Protein AF-A0A3R7ALR5-F1 (afdb_monomer)

Nearest PDB structures (foldseek):
  5di3-assembly1_A  TM=7.122E-01  e=2.035E-11  Chlamydomonas reinhardtii
  3dof-assembly1_A  TM=7.090E-01  e=1.503E-11  Homo sapiens
  1upt-assembly1_A  TM=6.917E-01  e=2.162E-11  Homo sapiens
  1moz-assembly2_B  TM=6.889E-01  e=4.470E-11  Saccharomyces cerevisiae
  3bh7-assembly1_A  TM=6.852E-01  e=2.031E-10  Mus musculus

Organism: Aphanomyces astaci (NCBI:txid112090)

InterPro domains:
  IPR006689 Small GTPase superfamily, ARF/SAR type [PF00025] (320-424)
  IPR017946 PLC-like phosphodiesterase, TIM beta/alpha-barrel domain superfamily [SSF51695] (30-234)
  IPR024156 Small GTPase superfamily, ARF type [PTHR11711] (320-422)
  IPR027417 P-loop containing nucleoside triphosphate hydrolase [G3DSA:3.40.50.300] (308-426)
  IPR027417 P-loop containing nucleoside triphosphate hydrolase [SSF52540] (321-425)

Sequence (426 aa):
MDPDLLPDRSAPAAMLFLDTTVAPEEGGCNGYVRYCNKRIGQVLWMGAHNALSDVGFALQRNQFVSGPQLLDAGIRYFDVDSCAYDKHGERISPVVCHGYSWWRTQMYQPTEAGLVPIKHWLDIHPREVIFLNFGDLSDFTAPDDNGDATPTPRLQHEVVAVVRQVFGDMVILRHDPMDLEVRAGTARLEDLIIANRRVIVSVDKVESQDLLFWGQDDRVCNDEWYEDSLHVDVFHADYAWKPVWEHIETTMRQPCAHSLLPLRKLEFAFFTALGGTIDSSHVGDALATYLDGLHNATTAYSGPFEPFNLILTDHSDKWKKLRGLWHHYYKNTDAVIFVVDSNDTLRLQQASDELHHMFQEIELQNAKLLVYANKQDLPGAMTTSDIADKMQVESVTSHGYYIQPCIALTGKGLYEGLEWLSKELV

Mean predicted aligned error: 17.49 Å

Foldseek 3Di:
DPPPPPDPPPPDPVCVPPPDPVQQDVVPQLSHVVQQQDAPVRDDAAEDALDPQCQFPPDDDSNVAALLRCSVVSHFEYAFEWEAAALVLHGHQIFGWDFFASVPIGTRGHPLVRCQVVLVSCVVVLSAAHEYEHAHYFYQVDADPVSGGDDDPVSQVRSVVSVCVRNPLLEDWQPDPSCVVQVRRPHGSNSSSVSSVRYYYAHHCDQDPDNGHGHPNNQKVDDDDPPDDFDDDPVVRGTPCVVVVVCCVPPIHVVPCVDPPQLAAEEEEEADEPPDDPPVVLLVVLVVVLVVVVVVVPPPDDDDDDDHHYDYHYNYPVCVVCPVVCLVVLASHQAYEYEDAQQCPPCLLVSLVVLQVVLVRPSCQQHEYEYEQEPPVDPRGHDQVRSCVSSVVVVSYPNYYDYWYYYSVVSRRSNVSVVVVSVSSD

Solvent-accessible surface area (backbone atoms only — not comparable to full-atom values): 23825 Å² total; per-residue (Å²): 133,69,89,83,61,74,70,88,67,73,70,61,82,80,57,79,74,65,88,61,79,79,69,61,40,87,89,17,33,70,40,31,54,81,42,28,78,29,31,64,89,74,54,88,74,49,65,38,72,52,37,54,38,50,75,60,77,96,71,59,83,69,13,69,40,48,52,51,58,38,45,76,72,64,39,35,29,34,32,33,28,33,29,39,56,50,95,83,71,47,79,46,78,44,23,23,36,51,66,48,39,74,94,71,36,45,73,42,42,48,41,56,70,50,46,47,56,38,44,55,48,45,70,77,38,65,48,47,61,37,37,41,31,32,36,54,37,29,31,75,90,46,49,49,99,87,59,38,27,30,70,42,75,68,55,56,54,47,48,50,49,44,50,40,71,66,49,45,72,22,41,29,36,34,85,31,76,57,18,64,73,60,40,56,90,74,24,30,47,43,56,27,36,75,69,44,45,30,35,41,43,31,39,34,48,50,66,44,89,49,79,55,40,32,12,56,37,66,77,36,61,40,90,81,80,80,87,71,81,84,47,77,27,80,91,78,76,45,61,55,54,64,65,58,52,51,47,46,44,64,61,21,45,52,77,53,60,84,73,61,70,76,70,52,19,40,37,35,44,31,56,41,59,94,89,55,85,74,53,60,64,42,46,48,51,42,48,50,50,48,56,54,46,55,66,71,59,55,88,80,59,96,73,90,81,75,88,58,54,77,48,83,45,75,62,19,73,90,42,58,88,50,54,86,56,49,68,76,69,34,65,71,31,50,25,38,39,37,44,41,61,27,60,42,76,82,52,43,53,59,43,28,54,50,52,46,57,53,40,66,38,79,51,36,58,73,17,28,37,39,34,35,36,23,44,63,82,46,92,78,33,54,51,63,65,58,46,39,66,67,39,44,49,80,79,50,41,92,62,44,74,48,70,27,63,18,27,49,92,76,39,47,42,52,62,62,42,50,52,51,52,55,64,74,71,102

Structure (mmCIF, N/CA/C/O backbone):
data_AF-A0A3R7ALR5-F1
#
_entry.id   AF-A0A3R7ALR5-F1
#
loop_
_atom_site.group_PDB
_atom_site.id
_atom_site.type_symbol
_atom_site.label_atom_id
_atom_site.label_alt_id
_atom_site.label_comp_id
_atom_site.label_asym_id
_atom_site.label_entity_id
_atom_site.label_seq_id
_atom_site.pdbx_PDB_ins_code
_atom_site.Cartn_x
_atom_site.Cartn_y
_atom_site.Cartn_z
_atom_site.occupancy
_atom_site.B_iso_or_equiv
_atom_site.auth_seq_id
_atom_site.auth_comp_id
_atom_site.auth_asym_id
_atom_site.auth_atom_id
_atom_site.pdbx_PDB_model_num
ATOM 1 N N . MET A 1 1 ? 37.869 -0.250 -2.423 1.00 29.55 1 MET A N 1
ATOM 2 C CA . MET A 1 1 ? 36.970 -0.861 -1.430 1.00 29.55 1 MET A CA 1
ATOM 3 C C . MET A 1 1 ? 36.312 0.295 -0.730 1.00 29.55 1 MET A C 1
ATOM 5 O O . MET A 1 1 ? 37.024 1.105 -0.150 1.00 29.55 1 MET A O 1
ATOM 9 N N . ASP A 1 2 ? 35.017 0.438 -0.953 1.00 26.58 2 ASP A N 1
ATOM 10 C CA . ASP A 1 2 ? 34.192 1.457 -0.322 1.00 26.58 2 ASP A CA 1
ATOM 11 C C . ASP A 1 2 ? 34.165 1.201 1.202 1.00 26.58 2 ASP A C 1
ATOM 13 O O . ASP A 1 2 ? 33.910 0.058 1.599 1.00 26.58 2 ASP A O 1
ATOM 17 N N . PRO A 1 3 ? 34.528 2.179 2.051 1.00 27.42 3 PRO A N 1
ATOM 18 C CA . PRO A 1 3 ? 34.540 2.022 3.505 1.00 27.42 3 PRO A CA 1
ATOM 19 C C . PRO A 1 3 ? 33.151 1.779 4.124 1.00 27.42 3 PRO A C 1
ATOM 21 O O . PRO A 1 3 ? 33.108 1.319 5.265 1.00 27.42 3 PRO A O 1
ATOM 24 N N . ASP A 1 4 ? 32.057 1.986 3.377 1.00 33.56 4 ASP A N 1
ATOM 25 C CA . ASP A 1 4 ? 30.676 1.736 3.828 1.00 33.56 4 ASP A CA 1
ATOM 26 C C . ASP A 1 4 ? 30.140 0.342 3.442 1.00 33.56 4 ASP A C 1
ATOM 28 O O . ASP A 1 4 ? 28.989 -0.021 3.713 1.00 33.56 4 ASP A O 1
ATOM 32 N N . LEU A 1 5 ? 30.999 -0.514 2.874 1.00 34.69 5 LEU A N 1
ATOM 33 C CA . LEU A 1 5 ? 30.744 -1.949 2.798 1.00 34.69 5 LEU A CA 1
ATOM 34 C C . LEU A 1 5 ? 30.782 -2.532 4.216 1.00 34.69 5 LEU A C 1
ATOM 36 O O . LEU A 1 5 ? 31.827 -2.983 4.690 1.00 34.69 5 LEU A O 1
ATOM 40 N N . LEU A 1 6 ? 29.625 -2.556 4.891 1.00 33.19 6 LEU A N 1
ATOM 41 C CA . LEU A 1 6 ? 29.406 -3.474 6.007 1.00 33.19 6 LEU A CA 1
ATOM 42 C C . LEU A 1 6 ? 29.892 -4.855 5.538 1.00 33.19 6 LEU A C 1
ATOM 44 O O . LEU A 1 6 ? 29.385 -5.344 4.526 1.00 33.19 6 LEU A O 1
ATOM 48 N N . PRO A 1 7 ? 30.895 -5.463 6.199 1.00 31.38 7 PRO A N 1
ATOM 49 C CA . PRO A 1 7 ? 31.342 -6.789 5.815 1.00 31.38 7 PRO A CA 1
ATOM 50 C C . PRO A 1 7 ? 30.135 -7.719 5.878 1.00 31.38 7 PRO A C 1
ATOM 52 O O . PRO A 1 7 ? 29.323 -7.569 6.798 1.00 31.38 7 PRO A O 1
ATOM 55 N N . ASP A 1 8 ? 30.041 -8.669 4.943 1.00 41.41 8 ASP A N 1
ATOM 56 C CA . ASP A 1 8 ? 29.175 -9.839 5.076 1.00 41.41 8 ASP A CA 1
ATOM 57 C C . ASP A 1 8 ? 29.534 -10.502 6.407 1.00 41.41 8 ASP A C 1
ATOM 59 O O . ASP A 1 8 ? 30.455 -11.317 6.517 1.00 41.41 8 ASP A O 1
ATOM 63 N N . ARG A 1 9 ? 28.874 -10.065 7.481 1.00 38.06 9 ARG A N 1
ATOM 64 C CA . ARG A 1 9 ? 29.004 -10.695 8.775 1.00 38.06 9 ARG A CA 1
ATOM 65 C C . ARG A 1 9 ? 28.355 -12.040 8.559 1.00 38.06 9 ARG A C 1
ATOM 67 O O . ARG A 1 9 ? 27.138 -12.122 8.420 1.00 38.06 9 ARG A O 1
ATOM 74 N N . SER A 1 10 ? 29.185 -13.082 8.533 1.00 41.34 10 SER A N 1
ATOM 75 C CA . SER A 1 10 ? 28.740 -14.444 8.792 1.00 41.34 10 SER A CA 1
ATOM 76 C C . SER A 1 10 ? 27.748 -14.339 9.941 1.00 41.34 10 SER A C 1
ATOM 78 O O . SER A 1 10 ? 28.122 -13.780 10.984 1.00 41.34 10 SER A O 1
ATOM 80 N N . ALA A 1 11 ? 26.499 -14.747 9.703 1.00 40.31 11 ALA A N 1
ATOM 81 C CA . ALA A 1 11 ? 25.418 -14.623 10.669 1.00 40.31 11 ALA A CA 1
ATOM 82 C C . ALA A 1 11 ? 25.950 -14.941 12.078 1.00 40.31 11 ALA A C 1
ATOM 84 O O . ALA A 1 11 ? 26.737 -15.890 12.211 1.00 40.31 11 ALA A O 1
ATOM 85 N N . PRO A 1 12 ? 25.613 -14.150 13.118 1.00 39.44 12 PRO A N 1
ATOM 86 C CA . PRO A 1 12 ? 26.078 -14.428 14.471 1.00 39.44 12 PRO A CA 1
ATOM 87 C C . PRO A 1 12 ? 25.858 -15.912 14.752 1.00 39.44 12 PRO A C 1
ATOM 89 O O . PRO A 1 12 ? 24.776 -16.413 14.476 1.00 39.44 12 PRO A O 1
ATOM 92 N N . ALA A 1 13 ? 26.854 -16.636 15.267 1.00 42.75 13 ALA A N 1
ATOM 93 C CA . ALA A 1 13 ? 26.764 -18.093 15.433 1.00 42.75 13 ALA A CA 1
ATOM 94 C C . ALA A 1 13 ? 25.541 -18.558 16.266 1.00 42.75 13 ALA A C 1
ATOM 96 O O . ALA A 1 13 ? 25.172 -19.726 16.222 1.00 42.75 13 ALA A O 1
ATOM 97 N N . ALA A 1 14 ? 24.883 -17.641 16.985 1.00 41.19 14 ALA A N 1
ATOM 98 C CA . ALA A 1 14 ? 23.604 -17.850 17.661 1.00 41.19 14 ALA A CA 1
ATOM 99 C C . ALA A 1 14 ? 22.386 -17.989 16.715 1.00 41.19 14 ALA A C 1
ATOM 101 O O . ALA A 1 14 ? 21.372 -18.545 17.120 1.00 41.19 14 ALA A O 1
ATOM 102 N N . MET A 1 15 ? 22.479 -17.527 15.465 1.00 41.38 15 MET A N 1
ATOM 103 C CA . MET A 1 15 ? 21.432 -17.601 14.437 1.00 41.38 15 MET A CA 1
ATOM 104 C C . MET A 1 15 ? 21.449 -18.928 13.660 1.00 41.38 15 MET A C 1
ATOM 106 O O . MET A 1 15 ? 20.472 -19.262 13.004 1.00 41.38 15 MET A O 1
ATOM 110 N N . LEU A 1 16 ? 22.517 -19.731 13.788 1.00 41.97 16 LEU A N 1
ATOM 111 C CA . LEU A 1 16 ? 22.620 -21.076 13.196 1.00 41.97 16 LEU A CA 1
ATOM 112 C C . LEU A 1 16 ? 21.630 -22.093 13.800 1.00 41.97 16 LEU A C 1
ATOM 114 O O . LEU A 1 16 ? 21.529 -23.209 13.302 1.00 41.97 16 LEU A O 1
ATOM 118 N N . PHE A 1 17 ? 20.917 -21.720 14.868 1.00 39.47 17 PHE A N 1
ATOM 119 C CA . PHE A 1 17 ? 19.889 -22.542 15.513 1.00 39.47 17 PHE A CA 1
ATOM 120 C C . PHE A 1 17 ? 18.453 -22.124 15.167 1.00 39.47 17 PHE A C 1
ATOM 122 O O . PHE A 1 17 ? 17.517 -22.787 15.608 1.00 39.47 17 PHE A O 1
ATOM 129 N N . LEU A 1 18 ? 18.258 -21.062 14.377 1.00 42.16 18 LEU A N 1
ATOM 130 C CA . LEU A 1 18 ? 16.945 -20.700 13.839 1.00 42.16 18 LEU A CA 1
ATOM 131 C C . LEU A 1 18 ? 16.722 -21.446 12.521 1.00 42.16 18 LEU A C 1
ATOM 133 O O . LEU A 1 18 ? 16.640 -20.862 11.445 1.00 42.16 18 LEU A O 1
ATOM 137 N N . ASP A 1 19 ? 16.622 -22.769 12.628 1.00 39.94 19 ASP A N 1
ATOM 138 C CA . ASP A 1 19 ? 16.033 -23.623 11.597 1.00 39.94 19 ASP A CA 1
ATOM 139 C C . ASP A 1 19 ? 14.504 -23.463 11.617 1.00 39.94 19 ASP A C 1
ATOM 141 O O . ASP A 1 19 ? 13.743 -24.380 11.918 1.00 39.94 19 ASP A O 1
ATOM 145 N N . THR A 1 20 ? 14.044 -22.236 11.387 1.00 43.00 20 THR A N 1
ATOM 146 C CA . THR A 1 20 ? 12.630 -21.924 11.203 1.00 43.00 20 THR A CA 1
ATOM 147 C C . THR A 1 20 ? 12.511 -21.040 9.981 1.00 43.00 20 THR A C 1
ATOM 149 O O . THR A 1 20 ? 12.246 -19.842 10.063 1.00 43.00 20 THR A O 1
ATOM 152 N N . THR A 1 21 ? 12.699 -21.660 8.818 1.00 47.28 21 THR A N 1
ATOM 153 C CA . THR A 1 21 ? 11.907 -21.261 7.660 1.00 47.28 21 THR A CA 1
ATOM 154 C C . THR A 1 21 ? 10.452 -21.288 8.128 1.00 47.28 21 THR A C 1
ATOM 156 O O . THR A 1 21 ? 9.906 -22.347 8.437 1.00 47.28 21 THR A O 1
ATOM 159 N N . VAL A 1 22 ? 9.843 -20.118 8.324 1.00 53.19 22 VAL A N 1
ATOM 160 C CA . VAL A 1 22 ? 8.396 -20.048 8.528 1.00 53.19 22 VAL A CA 1
ATOM 161 C C . VAL A 1 22 ? 7.811 -20.519 7.207 1.00 53.19 22 VAL A C 1
ATOM 163 O O . VAL A 1 22 ? 7.824 -19.788 6.219 1.00 53.19 22 VAL A O 1
ATOM 166 N N . ALA A 1 23 ? 7.438 -21.797 7.154 1.00 60.44 23 ALA A N 1
ATOM 167 C CA . ALA A 1 23 ? 6.847 -22.369 5.962 1.00 60.44 23 ALA A CA 1
ATOM 168 C C . ALA A 1 23 ? 5.586 -21.558 5.617 1.00 60.44 23 ALA A C 1
ATOM 170 O O . ALA A 1 23 ? 4.846 -21.197 6.538 1.00 60.44 23 ALA A O 1
ATOM 171 N N . PRO A 1 24 ? 5.336 -21.274 4.328 1.00 69.38 24 PRO A N 1
ATOM 172 C CA . PRO A 1 24 ? 4.107 -20.624 3.904 1.00 69.38 24 PRO A CA 1
ATOM 173 C C . PRO A 1 24 ? 2.895 -21.339 4.505 1.00 69.38 24 PRO A C 1
ATOM 175 O O . PRO A 1 24 ? 2.789 -22.566 4.429 1.00 69.38 24 PRO A O 1
ATOM 178 N N . GLU A 1 25 ? 1.984 -20.581 5.106 1.00 78.81 25 GLU A N 1
ATOM 179 C CA . GLU A 1 25 ? 0.740 -21.128 5.632 1.00 78.81 25 GLU A CA 1
ATOM 180 C C . GLU A 1 25 ? -0.108 -21.648 4.464 1.00 78.81 25 GLU A C 1
ATOM 182 O O . GLU A 1 25 ? -0.310 -20.952 3.463 1.00 78.81 25 GLU A O 1
ATOM 187 N N . GLU A 1 26 ? -0.610 -22.879 4.572 1.00 85.38 26 GLU A N 1
ATOM 188 C CA . GLU A 1 26 ? -1.461 -23.471 3.540 1.00 85.38 26 GLU A CA 1
ATOM 189 C C . GLU A 1 26 ? -2.707 -22.602 3.311 1.00 85.38 26 GLU A C 1
ATOM 191 O O . GLU A 1 26 ? -3.398 -22.208 4.251 1.00 85.38 26 GLU A O 1
ATOM 196 N N . GLY A 1 27 ? -2.982 -22.262 2.049 1.00 87.94 27 GLY A N 1
ATOM 197 C CA . GLY A 1 27 ? -4.063 -21.336 1.699 1.00 87.94 27 G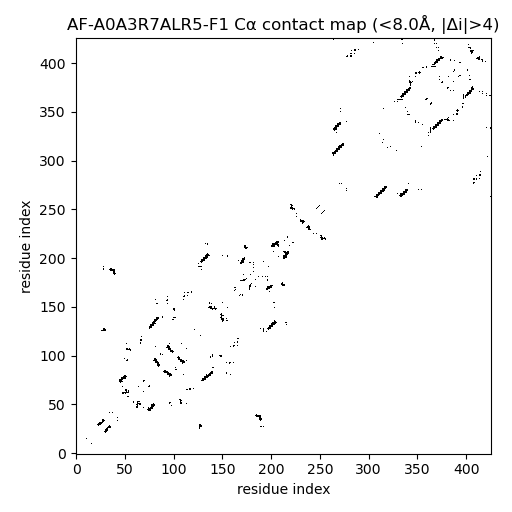LY A CA 1
ATOM 198 C C . GLY A 1 27 ? -3.771 -19.864 2.020 1.00 87.94 27 GLY A C 1
ATOM 199 O O . GLY A 1 27 ? -4.635 -19.017 1.806 1.00 87.94 27 GLY A O 1
ATOM 200 N N . GLY A 1 28 ? -2.566 -19.521 2.476 1.00 89.38 28 GLY A N 1
ATOM 201 C CA . GLY A 1 28 ? -2.153 -18.140 2.701 1.00 89.38 28 GLY A CA 1
ATOM 202 C C . GLY A 1 28 ? -2.077 -17.311 1.418 1.00 89.38 28 GLY A C 1
ATOM 203 O O . GLY A 1 28 ? -1.928 -17.846 0.318 1.00 89.38 28 GLY A O 1
ATOM 204 N N . CYS A 1 29 ? -2.178 -15.994 1.568 1.00 90.94 29 CYS A N 1
ATOM 205 C CA . CYS A 1 29 ? -1.931 -15.021 0.508 1.00 90.94 29 CYS A CA 1
ATOM 206 C C . CYS A 1 29 ? -0.534 -14.474 0.738 1.00 90.94 29 CYS A C 1
ATOM 208 O O . CYS A 1 29 ? -0.232 -14.014 1.840 1.00 90.94 29 CYS A O 1
ATOM 210 N N . ASN A 1 30 ? 0.337 -14.610 -0.257 1.00 90.38 30 ASN A N 1
ATOM 211 C CA . ASN A 1 30 ? 1.768 -14.373 -0.090 1.00 90.38 30 ASN A CA 1
ATOM 212 C C . ASN A 1 30 ? 2.375 -15.139 1.104 1.00 90.38 30 ASN A C 1
ATOM 214 O O . ASN A 1 30 ? 3.197 -14.614 1.852 1.00 90.38 30 ASN A O 1
ATOM 218 N N . GLY A 1 31 ? 1.903 -16.373 1.316 1.00 83.25 31 GLY A N 1
ATOM 219 C CA . GLY A 1 31 ? 2.368 -17.268 2.377 1.00 83.25 31 GLY A CA 1
ATOM 220 C C . GLY A 1 31 ? 1.757 -17.054 3.765 1.00 83.25 31 GLY A C 1
ATOM 221 O O . GLY A 1 31 ? 2.133 -17.780 4.679 1.00 83.25 31 GLY A O 1
ATOM 222 N N . TYR A 1 32 ? 0.800 -16.130 3.939 1.00 81.12 32 TYR A N 1
ATOM 223 C CA . TYR A 1 32 ? 0.152 -15.882 5.237 1.00 81.12 32 TYR A CA 1
ATOM 224 C C . TYR A 1 32 ? -1.376 -15.787 5.113 1.00 81.12 32 TYR A C 1
ATOM 226 O O . TYR A 1 32 ? -1.908 -14.958 4.373 1.00 81.12 32 TYR A O 1
ATOM 234 N N . VAL A 1 33 ? -2.126 -16.582 5.879 1.00 85.19 33 VAL A N 1
ATOM 235 C CA . VAL A 1 33 ? -3.604 -16.571 5.897 1.00 85.19 33 VAL A CA 1
ATOM 236 C C . VAL A 1 33 ? -4.127 -15.211 6.348 1.00 85.19 33 VAL A C 1
ATOM 238 O O . VAL A 1 33 ? -5.066 -14.667 5.765 1.00 85.19 33 VAL A O 1
ATOM 241 N N . ARG A 1 34 ? -3.462 -14.592 7.330 1.00 80.88 34 ARG A N 1
ATOM 242 C CA . ARG A 1 34 ? -3.816 -13.249 7.821 1.00 80.88 34 ARG A CA 1
ATOM 243 C C . ARG A 1 34 ? -3.733 -12.154 6.755 1.00 80.88 34 ARG A C 1
ATOM 245 O O . ARG A 1 34 ? -4.355 -11.111 6.935 1.00 80.88 34 ARG A O 1
ATOM 252 N N . TYR A 1 35 ? -2.965 -12.355 5.681 1.00 85.44 35 TYR A N 1
ATOM 253 C CA . TYR A 1 35 ? -2.848 -11.383 4.592 1.00 85.44 35 TYR A CA 1
ATOM 254 C C . TYR A 1 35 ? -4.030 -11.446 3.629 1.00 85.44 35 TYR A C 1
ATOM 256 O O . TYR A 1 35 ? -4.350 -10.437 3.010 1.00 85.44 35 TYR A O 1
ATOM 264 N N . CYS A 1 36 ? -4.749 -12.567 3.558 1.00 89.19 36 CYS A N 1
ATOM 265 C CA . CYS A 1 36 ? -5.864 -12.718 2.628 1.00 89.19 36 CYS A CA 1
ATOM 266 C C . CYS A 1 36 ? -7.010 -11.732 2.866 1.00 89.19 36 CYS A C 1
ATOM 268 O O . CYS A 1 36 ? -7.676 -11.339 1.912 1.00 89.19 36 CYS A O 1
ATOM 270 N N . ASN A 1 37 ? -7.222 -11.280 4.111 1.00 86.75 37 ASN A N 1
ATOM 271 C CA . ASN A 1 37 ? -8.238 -10.266 4.415 1.00 86.75 37 ASN A CA 1
ATOM 272 C C . ASN A 1 37 ? -7.746 -8.815 4.282 1.00 86.75 37 ASN A C 1
ATOM 274 O O . ASN A 1 37 ? -8.546 -7.894 4.446 1.00 86.75 37 ASN A O 1
ATOM 278 N N . LYS A 1 38 ? -6.452 -8.605 4.017 1.00 77.81 38 LYS A N 1
ATOM 279 C CA . LYS A 1 38 ? -5.840 -7.277 3.956 1.00 77.81 38 LYS A CA 1
ATOM 280 C C . LYS A 1 38 ? -5.993 -6.685 2.567 1.00 77.81 38 LYS A C 1
ATOM 282 O O . LYS A 1 38 ? -5.982 -7.406 1.573 1.00 77.81 38 LYS A O 1
ATOM 287 N N . ARG A 1 39 ? -6.112 -5.361 2.503 1.00 84.31 39 ARG A N 1
ATOM 288 C CA . ARG A 1 39 ? -5.950 -4.581 1.268 1.00 84.31 39 ARG A CA 1
ATOM 289 C C . ARG A 1 39 ? -4.463 -4.380 0.985 1.00 84.31 39 ARG A C 1
ATOM 291 O O . ARG A 1 39 ? -3.654 -4.437 1.911 1.00 84.31 39 ARG A O 1
ATOM 298 N N . ILE A 1 40 ? -4.114 -4.044 -0.258 1.00 74.75 40 ILE A N 1
ATOM 299 C CA . ILE A 1 40 ? -2.727 -3.743 -0.663 1.00 74.75 40 ILE A CA 1
ATOM 300 C C . ILE A 1 40 ? -2.043 -2.760 0.303 1.00 74.75 40 ILE A C 1
ATOM 302 O O . ILE A 1 40 ? -0.943 -3.033 0.776 1.00 74.75 40 ILE A O 1
ATOM 306 N N . GLY A 1 41 ? -2.710 -1.651 0.646 1.00 69.25 41 GLY A N 1
ATOM 307 C CA . GLY A 1 41 ? -2.154 -0.612 1.525 1.00 69.25 41 GLY A CA 1
ATOM 308 C C . GLY A 1 41 ? -2.038 -0.996 3.006 1.00 69.25 41 GLY A C 1
ATOM 309 O O . GLY A 1 41 ? -1.508 -0.223 3.794 1.00 69.25 41 GLY A O 1
ATOM 310 N N . GLN A 1 42 ? -2.538 -2.170 3.404 1.00 67.88 42 GLN A N 1
ATOM 311 C CA . GLN A 1 42 ? -2.482 -2.670 4.785 1.00 67.88 42 GLN A CA 1
ATOM 312 C C . GLN A 1 42 ? -1.374 -3.709 4.999 1.00 67.88 42 GLN A C 1
ATOM 314 O O . GLN A 1 42 ? -1.227 -4.232 6.105 1.00 67.88 42 GLN A O 1
ATOM 319 N N . VAL A 1 43 ? -0.631 -4.039 3.945 1.00 67.81 43 VAL A N 1
ATOM 320 C CA . VAL A 1 43 ? 0.491 -4.975 3.977 1.00 67.81 43 VAL A CA 1
ATOM 321 C C . VAL A 1 43 ? 1.783 -4.174 3.830 1.00 67.81 43 VAL A C 1
ATOM 323 O O . VAL A 1 43 ? 1.863 -3.256 3.015 1.00 67.81 43 VAL A O 1
ATOM 326 N N . LEU A 1 44 ? 2.788 -4.502 4.642 1.00 67.56 44 LEU A N 1
ATOM 327 C CA . LEU A 1 44 ? 4.150 -4.018 4.436 1.00 67.56 44 LEU A CA 1
ATOM 328 C C . LEU A 1 44 ? 4.804 -4.894 3.367 1.00 67.56 44 LEU A C 1
ATOM 330 O O . LEU A 1 44 ? 4.883 -6.111 3.531 1.00 67.56 44 LEU A O 1
ATOM 334 N N . TRP A 1 45 ? 5.268 -4.276 2.287 1.00 70.56 45 TRP A N 1
ATOM 335 C CA . TRP A 1 45 ? 5.863 -4.979 1.158 1.00 70.56 45 TRP A CA 1
ATOM 336 C C . TRP A 1 45 ? 7.376 -4.817 1.195 1.00 70.56 45 TRP A C 1
ATOM 338 O O . TRP A 1 45 ? 7.891 -3.713 1.043 1.00 70.56 45 TRP A O 1
ATOM 348 N N . MET A 1 46 ? 8.088 -5.924 1.391 1.00 69.44 46 MET A N 1
ATOM 349 C CA . MET A 1 46 ? 9.543 -5.935 1.267 1.00 69.44 46 MET A CA 1
ATOM 350 C C . MET A 1 46 ? 9.929 -5.866 -0.211 1.00 69.44 46 MET A C 1
ATOM 352 O O . MET A 1 46 ? 9.409 -6.638 -1.030 1.00 69.44 46 MET A O 1
ATOM 356 N N . GLY A 1 47 ? 10.837 -4.943 -0.534 1.00 72.88 47 GLY A N 1
ATOM 357 C CA . GLY A 1 47 ? 11.243 -4.644 -1.901 1.00 72.88 47 GLY A CA 1
ATOM 358 C C . GLY A 1 47 ? 12.723 -4.856 -2.199 1.00 72.88 47 GLY A C 1
ATOM 359 O O . GLY A 1 47 ? 13.560 -4.862 -1.299 1.00 72.88 47 GLY A O 1
ATOM 360 N N . ALA A 1 48 ? 13.031 -5.027 -3.482 1.00 75.38 48 ALA A N 1
ATOM 361 C CA . ALA A 1 48 ? 14.382 -5.046 -4.024 1.00 75.38 48 ALA A CA 1
ATOM 362 C C . ALA A 1 48 ? 14.602 -3.819 -4.919 1.00 75.38 48 ALA A C 1
ATOM 364 O O . ALA A 1 48 ? 13.877 -3.634 -5.893 1.00 75.38 48 ALA A O 1
ATOM 365 N N . HIS A 1 49 ? 15.623 -3.029 -4.588 1.00 76.94 49 HIS A N 1
ATOM 366 C CA . HIS A 1 49 ? 16.072 -1.861 -5.348 1.00 76.94 49 HIS A CA 1
ATOM 367 C C . HIS A 1 49 ? 16.957 -2.275 -6.535 1.00 76.94 49 HIS A C 1
ATOM 369 O O . HIS A 1 49 ? 17.844 -3.121 -6.359 1.00 76.94 49 HIS A O 1
ATOM 375 N N . ASN A 1 50 ? 16.731 -1.691 -7.715 1.00 78.69 50 ASN A N 1
ATOM 376 C CA . ASN A 1 50 ? 17.382 -2.032 -8.991 1.00 78.69 50 ASN A CA 1
ATOM 377 C C . ASN A 1 50 ? 17.356 -3.538 -9.311 1.00 78.69 50 ASN A C 1
ATOM 379 O O . ASN A 1 50 ? 18.372 -4.140 -9.680 1.00 78.69 50 ASN A O 1
ATOM 383 N N . ALA A 1 51 ? 16.211 -4.181 -9.111 1.00 85.00 51 ALA A N 1
ATOM 384 C CA . ALA A 1 51 ? 16.034 -5.596 -9.387 1.00 85.00 51 ALA A CA 1
ATOM 385 C C . ALA A 1 51 ? 16.253 -5.933 -10.876 1.00 85.00 51 ALA A C 1
ATOM 387 O O . ALA A 1 51 ? 16.172 -5.075 -11.751 1.00 85.00 51 ALA A O 1
ATOM 388 N N . LEU A 1 52 ? 16.508 -7.217 -11.166 1.00 87.12 52 LEU A N 1
ATOM 389 C CA . LEU A 1 52 ? 16.771 -7.747 -12.520 1.00 87.12 52 LEU A CA 1
ATOM 390 C C . LEU A 1 52 ? 18.081 -7.259 -13.170 1.00 87.12 52 LEU A C 1
ATOM 392 O O . LEU A 1 52 ? 18.280 -7.411 -14.377 1.00 87.12 52 LEU A O 1
ATOM 396 N N . SER A 1 53 ? 19.003 -6.711 -12.382 1.00 83.00 53 SER A N 1
ATOM 397 C CA . SER A 1 53 ? 20.362 -6.349 -12.808 1.00 83.00 53 SER A CA 1
ATOM 398 C C . SER A 1 53 ? 21.382 -7.497 -12.641 1.00 83.00 53 SER A C 1
ATOM 400 O O . SER A 1 53 ? 22.580 -7.315 -12.846 1.00 83.00 53 SER A O 1
ATOM 402 N N . ASP A 1 54 ? 20.919 -8.721 -12.369 1.00 72.19 54 ASP A N 1
ATOM 403 C CA . ASP A 1 54 ? 21.681 -9.897 -11.910 1.00 72.19 54 ASP A CA 1
ATOM 404 C C . ASP A 1 54 ? 22.658 -10.525 -12.919 1.00 72.19 54 ASP A C 1
ATOM 406 O O . ASP A 1 54 ? 23.358 -11.490 -12.609 1.00 72.19 54 ASP A O 1
ATOM 410 N N . VAL A 1 55 ? 22.768 -9.950 -14.115 1.00 66.50 55 VAL A N 1
ATOM 411 C CA . VAL A 1 55 ? 23.644 -10.423 -15.198 1.00 66.50 55 VAL A CA 1
ATOM 412 C C . VAL A 1 55 ? 24.797 -9.457 -15.533 1.00 66.50 55 VAL A C 1
ATOM 414 O O . VAL A 1 55 ? 25.523 -9.686 -16.501 1.00 66.50 55 VAL A O 1
ATOM 417 N N . GLY A 1 56 ? 24.984 -8.381 -14.751 1.00 63.44 56 GLY A N 1
ATOM 418 C CA . GLY A 1 56 ? 25.975 -7.318 -15.001 1.00 63.44 56 GLY A CA 1
ATOM 419 C C . GLY A 1 56 ? 27.217 -7.284 -14.101 1.00 63.44 56 GLY A C 1
ATOM 420 O O . GLY A 1 56 ? 27.576 -8.249 -13.431 1.00 63.44 56 GLY A O 1
ATOM 421 N N . PHE A 1 57 ? 27.902 -6.135 -14.106 1.00 59.44 57 PHE A N 1
ATOM 422 C CA . PHE A 1 57 ? 29.082 -5.845 -13.279 1.00 59.44 57 PHE A CA 1
ATOM 423 C C . PHE A 1 57 ? 28.819 -4.623 -12.382 1.00 59.44 57 PHE A C 1
ATOM 425 O O . PHE A 1 57 ? 27.928 -3.847 -12.677 1.00 59.44 57 PHE A O 1
ATOM 432 N N . ALA A 1 58 ? 29.594 -4.439 -11.303 1.00 57.06 58 ALA A N 1
ATOM 433 C CA . ALA A 1 58 ? 29.424 -3.338 -10.330 1.00 57.06 58 ALA A CA 1
ATOM 434 C C . ALA A 1 58 ? 28.065 -3.303 -9.588 1.00 57.06 58 ALA A C 1
ATOM 436 O O . ALA A 1 58 ? 27.617 -2.246 -9.152 1.00 57.06 58 ALA A O 1
ATOM 437 N N . LEU A 1 59 ? 27.461 -4.477 -9.400 1.00 58.84 59 LEU A N 1
ATOM 438 C CA . LEU A 1 59 ? 26.192 -4.675 -8.698 1.00 58.84 59 LEU A CA 1
ATOM 439 C C . LEU A 1 59 ? 26.337 -4.519 -7.172 1.00 58.84 59 LEU A C 1
ATOM 441 O O . LEU A 1 59 ? 27.390 -4.815 -6.598 1.00 58.84 59 LEU A O 1
ATOM 445 N N . GLN A 1 60 ? 25.261 -4.100 -6.504 1.00 55.62 60 GLN A N 1
ATOM 446 C CA . GLN A 1 60 ? 25.167 -3.976 -5.046 1.00 55.62 60 GLN A CA 1
ATOM 447 C C . GLN A 1 60 ? 24.237 -5.043 -4.441 1.00 55.62 60 GLN A C 1
ATOM 449 O O . GLN A 1 60 ? 23.091 -5.166 -4.847 1.00 55.62 60 GLN A O 1
ATOM 454 N N . ARG A 1 61 ? 24.702 -5.780 -3.419 1.00 62.53 61 ARG A N 1
ATOM 455 C CA . ARG A 1 61 ? 23.910 -6.671 -2.531 1.00 62.53 61 ARG A CA 1
ATOM 456 C C . ARG A 1 61 ? 22.765 -7.459 -3.209 1.00 62.53 61 ARG A C 1
ATOM 458 O O . ARG A 1 61 ? 23.007 -8.532 -3.751 1.00 62.53 61 ARG A O 1
ATOM 465 N N . ASN A 1 62 ? 21.526 -6.960 -3.147 1.00 59.81 62 ASN A N 1
ATOM 466 C CA . ASN A 1 62 ? 20.312 -7.616 -3.654 1.00 59.81 62 ASN A CA 1
ATOM 467 C C . ASN A 1 62 ? 20.272 -7.730 -5.190 1.00 59.81 62 ASN A C 1
ATOM 469 O O . ASN A 1 62 ? 19.511 -8.531 -5.721 1.00 59.81 62 ASN A O 1
ATOM 473 N N . GLN A 1 63 ? 21.109 -6.969 -5.892 1.00 68.19 63 GLN A N 1
ATOM 474 C CA . GLN A 1 63 ? 21.220 -6.953 -7.350 1.00 68.19 63 GLN A CA 1
ATOM 475 C C . GLN A 1 63 ? 21.910 -8.205 -7.920 1.00 68.19 63 GLN A C 1
ATOM 477 O O . GLN A 1 63 ? 21.856 -8.423 -9.120 1.00 68.19 63 GLN A O 1
ATOM 482 N N . PHE A 1 64 ? 22.529 -9.057 -7.089 1.00 70.19 64 PHE A N 1
ATOM 483 C CA . PHE A 1 64 ? 23.103 -10.351 -7.511 1.00 70.19 64 PHE A CA 1
ATOM 484 C C . PHE A 1 64 ? 22.096 -11.513 -7.490 1.00 70.19 64 PHE A C 1
ATOM 486 O O . PHE A 1 64 ? 22.477 -12.667 -7.694 1.00 70.19 64 PHE A O 1
ATOM 493 N N . VAL A 1 65 ? 20.832 -11.235 -7.167 1.00 73.50 65 VAL A N 1
ATOM 494 C CA . VAL A 1 65 ? 19.811 -12.253 -6.925 1.00 73.50 65 VAL A CA 1
ATOM 495 C C . VAL A 1 65 ? 18.765 -12.181 -8.029 1.00 73.50 65 VAL A C 1
ATOM 497 O O . VAL A 1 65 ? 18.187 -11.125 -8.284 1.00 73.50 65 VAL A O 1
ATOM 500 N N . SER A 1 66 ? 18.512 -13.316 -8.679 1.00 82.25 66 SER A N 1
ATOM 501 C CA . SER A 1 66 ? 17.513 -13.395 -9.748 1.00 82.25 66 SER A CA 1
ATOM 502 C C . SER A 1 66 ? 16.096 -13.145 -9.221 1.00 82.25 66 SER A C 1
ATOM 504 O O . SER A 1 66 ? 15.797 -13.401 -8.053 1.00 82.25 66 SER A O 1
ATOM 506 N N . GLY A 1 67 ? 15.189 -12.709 -10.102 1.00 85.00 67 GLY A N 1
ATOM 507 C CA . GLY A 1 67 ? 13.778 -12.480 -9.762 1.00 85.00 67 GLY A CA 1
ATOM 508 C C . GLY A 1 67 ? 13.125 -13.638 -8.984 1.00 85.00 67 GLY A C 1
ATOM 509 O O . GLY A 1 67 ? 12.613 -13.403 -7.892 1.00 85.00 67 GLY A O 1
ATOM 510 N N . PRO A 1 68 ? 13.189 -14.896 -9.468 1.00 88.06 68 PRO A N 1
ATOM 511 C CA . PRO A 1 68 ? 12.660 -16.051 -8.738 1.00 88.06 68 PRO A CA 1
ATOM 512 C C . PRO A 1 68 ? 13.276 -16.253 -7.349 1.00 88.06 68 PRO A C 1
ATOM 514 O O . PRO A 1 68 ? 12.555 -16.533 -6.401 1.00 88.06 68 PRO A O 1
ATOM 517 N N . GLN A 1 69 ? 14.587 -16.051 -7.193 1.00 78.25 69 GLN A N 1
ATOM 518 C CA . GLN A 1 69 ? 15.245 -16.190 -5.889 1.00 78.25 69 GLN A CA 1
ATOM 519 C C . GLN A 1 69 ? 14.852 -15.073 -4.912 1.00 78.25 69 GLN A C 1
ATOM 521 O O . GLN A 1 69 ? 14.742 -15.323 -3.714 1.00 78.25 69 GLN A O 1
ATOM 526 N N . LEU A 1 70 ? 14.607 -13.854 -5.403 1.00 77.12 70 LEU A N 1
ATOM 527 C CA . LEU A 1 70 ? 14.030 -12.774 -4.597 1.00 77.12 70 LEU A CA 1
ATOM 528 C C . LEU A 1 70 ? 12.612 -13.147 -4.128 1.00 77.12 70 LEU A C 1
ATOM 530 O O . LEU A 1 70 ? 12.281 -12.942 -2.960 1.00 77.12 70 LEU A O 1
ATOM 534 N N . LEU A 1 71 ? 11.795 -13.752 -5.000 1.00 82.56 71 LEU A N 1
ATOM 535 C CA . LEU A 1 71 ? 10.466 -14.259 -4.632 1.00 82.56 71 LEU A CA 1
ATOM 536 C C . LEU A 1 71 ? 10.559 -15.379 -3.585 1.00 82.56 71 LEU A C 1
ATOM 538 O O . LEU A 1 71 ? 9.838 -15.343 -2.586 1.00 82.56 71 LEU A O 1
ATOM 542 N N . ASP A 1 72 ? 11.478 -16.327 -3.746 1.00 79.31 72 ASP A N 1
ATOM 543 C CA . ASP A 1 72 ? 11.707 -17.387 -2.756 1.00 79.31 72 ASP A CA 1
ATOM 544 C C . ASP A 1 72 ? 12.156 -16.815 -1.397 1.00 79.31 72 ASP A C 1
ATOM 546 O O . ASP A 1 72 ? 11.797 -17.344 -0.347 1.00 79.31 72 ASP A O 1
ATOM 550 N N . ALA A 1 73 ? 12.878 -15.689 -1.402 1.00 67.94 73 ALA A N 1
ATOM 551 C CA . ALA A 1 73 ? 13.290 -14.961 -0.200 1.00 67.94 73 ALA A CA 1
ATOM 552 C C . ALA A 1 73 ? 12.177 -14.095 0.431 1.00 67.94 73 ALA A C 1
ATOM 554 O O . ALA A 1 73 ? 12.419 -13.418 1.429 1.00 67.94 73 ALA A O 1
ATOM 555 N N . GLY A 1 74 ? 10.965 -14.091 -0.133 1.00 70.06 74 GLY A N 1
ATOM 556 C CA . GLY A 1 74 ? 9.823 -13.329 0.385 1.00 70.06 74 GLY A CA 1
ATOM 557 C C . GLY A 1 74 ? 9.715 -11.887 -0.126 1.00 70.06 74 GLY A C 1
ATOM 558 O O . GLY A 1 74 ? 8.818 -11.162 0.304 1.00 70.06 74 GLY A O 1
ATOM 559 N N . ILE A 1 75 ? 10.569 -11.459 -1.063 1.00 79.25 75 ILE A N 1
ATOM 560 C CA . ILE A 1 75 ? 10.454 -10.144 -1.712 1.00 79.25 75 ILE A CA 1
ATOM 561 C C . ILE A 1 75 ? 9.254 -10.147 -2.651 1.00 79.25 75 ILE A C 1
ATOM 563 O O . ILE A 1 75 ? 9.028 -11.106 -3.389 1.00 79.25 75 ILE A O 1
ATOM 567 N N . ARG A 1 76 ? 8.458 -9.079 -2.614 1.00 87.06 76 ARG A N 1
ATOM 568 C CA . ARG A 1 76 ? 7.229 -8.950 -3.415 1.00 87.06 76 ARG A CA 1
ATOM 569 C C . ARG A 1 76 ? 7.099 -7.601 -4.110 1.00 87.06 76 ARG A C 1
ATOM 571 O O . ARG A 1 76 ? 6.121 -7.388 -4.817 1.00 87.06 76 ARG A O 1
ATOM 578 N N . TYR A 1 77 ? 8.081 -6.724 -3.943 1.00 86.50 77 TYR A N 1
ATOM 579 C CA . TYR A 1 77 ? 8.165 -5.441 -4.623 1.00 86.50 77 TYR A CA 1
ATOM 580 C C . TYR A 1 77 ? 9.487 -5.358 -5.388 1.00 86.50 77 TYR A C 1
ATOM 582 O O . TYR A 1 77 ? 10.558 -5.534 -4.812 1.00 86.50 77 TYR A O 1
ATOM 590 N N . PHE A 1 78 ? 9.420 -5.132 -6.692 1.00 86.69 78 PHE A N 1
ATOM 591 C CA . PHE A 1 78 ? 10.583 -5.049 -7.568 1.00 86.69 78 PHE A CA 1
ATOM 592 C C . PHE A 1 78 ? 10.659 -3.641 -8.116 1.00 86.69 78 PHE A C 1
ATOM 594 O O . PHE A 1 78 ? 9.773 -3.236 -8.861 1.00 86.69 78 PHE A O 1
ATOM 601 N N . ASP A 1 79 ? 11.704 -2.918 -7.748 1.00 86.44 79 ASP A N 1
ATOM 602 C CA . ASP A 1 79 ? 12.027 -1.642 -8.362 1.00 86.44 79 ASP A CA 1
ATOM 603 C C . ASP A 1 79 ? 12.982 -1.886 -9.530 1.00 86.44 79 ASP A C 1
ATOM 605 O O . ASP A 1 79 ? 14.041 -2.491 -9.346 1.00 86.44 79 ASP A O 1
ATOM 609 N N . VAL A 1 80 ? 12.554 -1.534 -10.739 1.00 90.19 80 VAL A N 1
ATOM 610 C CA . VAL A 1 80 ? 13.196 -1.923 -11.995 1.00 90.19 80 VAL A CA 1
ATOM 611 C C . VAL A 1 80 ? 13.426 -0.697 -12.865 1.00 90.19 80 VAL A C 1
ATOM 613 O O . VAL A 1 80 ? 12.523 -0.188 -13.528 1.00 90.19 80 VAL A O 1
ATOM 616 N N . ASP A 1 81 ? 14.684 -0.303 -12.950 1.00 90.06 81 ASP A N 1
ATOM 617 C CA . ASP A 1 81 ? 15.157 0.704 -13.887 1.00 90.06 81 ASP A CA 1
ATOM 618 C C . ASP A 1 81 ? 15.055 0.191 -15.326 1.00 90.06 81 ASP A C 1
ATOM 620 O O . ASP A 1 81 ? 15.372 -0.969 -15.630 1.00 90.06 81 ASP A O 1
ATOM 624 N N . SER A 1 82 ? 14.621 1.046 -16.252 1.00 91.81 82 SER A N 1
ATOM 625 C CA . SER A 1 82 ? 14.509 0.664 -17.663 1.00 91.81 82 SER A CA 1
ATOM 626 C C . SER A 1 82 ? 14.884 1.779 -18.635 1.00 91.81 82 SER A C 1
ATOM 628 O O . SER A 1 82 ? 14.611 2.959 -18.433 1.00 91.81 82 SER A O 1
ATOM 630 N N . CYS A 1 83 ? 15.496 1.373 -19.744 1.00 91.81 83 CYS A N 1
ATOM 631 C CA . CYS A 1 83 ? 15.964 2.237 -20.825 1.00 91.81 83 CYS A CA 1
ATOM 632 C C . CYS A 1 83 ? 15.467 1.705 -22.174 1.00 91.81 83 CYS A C 1
ATOM 634 O O . CYS A 1 83 ? 15.124 0.529 -22.280 1.00 91.81 83 CYS A O 1
ATOM 636 N N . ALA A 1 84 ? 15.478 2.524 -23.233 1.00 83.69 84 ALA A N 1
ATOM 637 C CA . ALA A 1 84 ? 15.035 2.085 -24.569 1.00 83.69 84 ALA A CA 1
ATOM 638 C C . ALA A 1 84 ? 15.952 2.457 -25.737 1.00 83.69 84 ALA A C 1
ATOM 640 O O . ALA A 1 84 ? 15.476 2.705 -26.842 1.00 83.69 84 ALA A O 1
ATOM 641 N N . TYR A 1 85 ? 17.269 2.460 -25.544 1.00 83.06 85 TYR A N 1
ATOM 642 C CA . TYR A 1 85 ? 18.208 2.616 -26.658 1.00 83.06 85 TYR A CA 1
ATOM 643 C C . TYR A 1 85 ? 19.438 1.757 -26.444 1.00 83.06 85 TYR A C 1
ATOM 645 O O . TYR A 1 85 ? 19.825 1.479 -25.310 1.00 83.06 85 TYR A O 1
ATOM 653 N N . ASP A 1 86 ? 20.054 1.334 -27.536 1.00 77.44 86 ASP A N 1
ATOM 654 C CA . ASP A 1 86 ? 21.343 0.676 -27.483 1.00 77.44 86 ASP A CA 1
ATOM 655 C C . ASP A 1 86 ? 22.488 1.697 -27.335 1.00 77.44 86 ASP A C 1
ATOM 657 O O . ASP A 1 86 ? 22.306 2.917 -27.321 1.00 77.44 86 ASP A O 1
ATOM 661 N N . LYS A 1 87 ? 23.719 1.187 -27.265 1.00 69.00 87 LYS A N 1
ATOM 662 C CA . LYS A 1 87 ? 24.939 2.005 -27.198 1.00 69.00 87 LYS A CA 1
ATOM 663 C C . LYS A 1 87 ? 25.179 2.889 -28.432 1.00 69.00 87 LYS A C 1
ATOM 665 O O . LYS A 1 87 ? 26.169 3.606 -28.453 1.00 69.00 87 LYS A O 1
ATOM 670 N N . HIS A 1 88 ? 24.384 2.781 -29.491 1.00 74.56 88 HIS A N 1
ATOM 671 C CA . HIS A 1 88 ? 24.476 3.608 -30.692 1.00 74.56 88 HIS A CA 1
ATOM 672 C C . HIS A 1 88 ? 23.383 4.685 -30.732 1.00 74.56 88 HIS A C 1
ATOM 674 O O . HIS A 1 88 ? 23.358 5.483 -31.668 1.00 74.56 88 HIS A O 1
ATOM 680 N N . GLY A 1 89 ? 22.521 4.745 -29.709 1.00 73.81 89 GLY A N 1
ATOM 681 C CA . GLY A 1 89 ? 21.357 5.626 -29.689 1.00 73.81 89 GLY A CA 1
ATOM 682 C C . GLY A 1 89 ? 20.239 5.133 -30.606 1.00 73.81 89 GLY A C 1
ATOM 683 O O . GLY A 1 89 ? 19.319 5.894 -30.907 1.00 73.81 89 GLY A O 1
ATOM 684 N N . GLU A 1 90 ? 20.300 3.880 -31.067 1.00 84.25 90 GLU A N 1
ATOM 685 C CA . GLU A 1 90 ? 19.207 3.264 -31.805 1.00 84.25 90 GLU A CA 1
ATOM 686 C C . GLU A 1 90 ? 18.172 2.734 -30.828 1.00 84.25 90 GLU A C 1
ATOM 688 O O . GLU A 1 90 ? 18.485 2.118 -29.809 1.00 84.25 90 GLU A O 1
ATOM 693 N N . ARG A 1 91 ? 16.909 3.003 -31.138 1.00 88.12 91 ARG A N 1
ATOM 694 C CA . ARG A 1 91 ? 15.816 2.673 -30.242 1.00 88.12 91 ARG A CA 1
ATOM 695 C C . ARG A 1 91 ? 15.539 1.178 -30.261 1.00 88.12 91 ARG A C 1
ATOM 697 O O . ARG A 1 91 ? 15.273 0.617 -31.322 1.00 88.12 91 ARG A O 1
ATOM 704 N N . ILE A 1 92 ? 15.547 0.559 -29.089 1.00 89.81 92 ILE A N 1
ATOM 705 C CA . ILE A 1 92 ? 15.321 -0.879 -28.912 1.00 89.81 92 ILE A CA 1
ATOM 706 C C . ILE A 1 92 ? 14.132 -1.122 -27.986 1.00 89.81 92 ILE A C 1
ATOM 708 O O . ILE A 1 92 ? 13.640 -0.199 -27.337 1.00 89.81 92 ILE A O 1
ATOM 712 N N . SER A 1 93 ? 13.664 -2.372 -27.936 1.00 91.38 93 SER A N 1
ATOM 713 C CA . SER A 1 93 ? 12.726 -2.804 -26.894 1.00 91.38 93 SER A CA 1
ATOM 714 C C . SER A 1 93 ? 13.309 -2.496 -25.508 1.00 91.38 93 SER A C 1
ATOM 716 O O . SER A 1 93 ? 14.529 -2.613 -25.365 1.00 91.38 93 SER A O 1
ATOM 718 N N . PRO A 1 94 ? 12.483 -2.154 -24.499 1.00 95.06 94 PRO A N 1
ATOM 719 C CA . PRO A 1 94 ? 12.965 -1.845 -23.161 1.00 95.06 94 PRO A CA 1
ATOM 720 C C . PRO A 1 94 ? 13.959 -2.873 -22.607 1.00 95.06 94 PRO A C 1
ATOM 722 O O . PRO A 1 94 ? 13.780 -4.091 -22.747 1.00 95.06 94 PRO A O 1
ATOM 725 N N . VAL A 1 95 ? 15.015 -2.355 -21.988 1.00 93.44 95 VAL A N 1
ATOM 726 C CA . VAL A 1 95 ? 16.095 -3.108 -21.349 1.00 93.44 95 VAL A CA 1
ATOM 727 C C . VAL A 1 95 ? 16.242 -2.665 -19.900 1.00 93.44 95 VAL A C 1
ATOM 729 O O . VAL A 1 95 ? 16.160 -1.471 -19.610 1.00 93.44 95 VAL A O 1
ATOM 732 N N . VAL A 1 96 ? 16.518 -3.616 -19.008 1.00 92.44 96 VAL A N 1
ATOM 733 C CA . VAL A 1 96 ? 16.936 -3.324 -17.636 1.00 92.44 96 VAL A CA 1
ATOM 734 C C . VAL A 1 96 ? 18.306 -2.669 -17.696 1.00 92.44 96 VAL A C 1
ATOM 736 O O . VAL A 1 96 ? 19.242 -3.203 -18.306 1.00 92.44 96 VAL A O 1
ATOM 739 N N . CYS A 1 97 ? 18.423 -1.507 -17.074 1.00 88.56 97 CYS A N 1
ATOM 740 C CA . CYS A 1 97 ? 19.616 -0.677 -17.132 1.00 88.56 97 CYS A CA 1
ATOM 741 C C . CYS A 1 97 ? 19.843 0.040 -15.800 1.00 88.56 97 CYS A C 1
ATOM 743 O O . CYS A 1 97 ? 19.023 -0.070 -14.909 1.00 88.56 97 CYS A O 1
ATOM 745 N N . HIS A 1 98 ? 20.950 0.758 -15.638 1.00 85.88 98 HIS A N 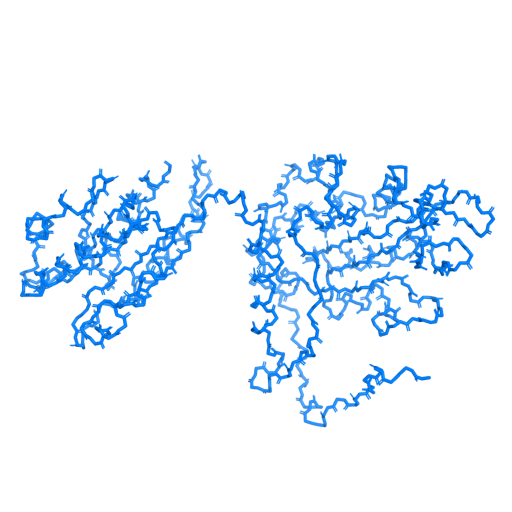1
ATOM 746 C CA . HIS A 1 98 ? 21.121 1.690 -14.526 1.00 85.88 98 HIS A CA 1
ATOM 747 C C . HIS A 1 98 ? 22.024 2.848 -14.946 1.00 85.88 98 HIS A C 1
ATOM 749 O O . HIS A 1 98 ? 23.133 2.631 -15.447 1.00 85.88 98 HIS A O 1
ATOM 755 N N . GLY A 1 99 ? 21.555 4.077 -14.738 1.00 78.88 99 GLY A N 1
ATOM 756 C CA . GLY A 1 99 ? 22.291 5.306 -15.019 1.00 78.88 99 GLY A CA 1
ATOM 757 C C . GLY A 1 99 ? 21.597 6.241 -16.011 1.00 78.88 99 GLY A C 1
ATOM 758 O O . GLY A 1 99 ? 20.850 5.819 -16.886 1.00 78.88 99 GLY A O 1
ATOM 759 N N . TYR A 1 100 ? 21.930 7.522 -15.889 1.00 77.69 100 TYR A N 1
ATOM 760 C CA . TYR A 1 100 ? 21.230 8.667 -16.485 1.00 77.69 100 TYR A CA 1
ATOM 761 C C . TYR A 1 100 ? 21.828 9.180 -17.807 1.00 77.69 100 TYR A C 1
ATOM 763 O O . TYR A 1 100 ? 21.252 10.048 -18.450 1.00 77.69 100 TYR A O 1
ATOM 771 N N . SER A 1 101 ? 22.980 8.671 -18.256 1.00 80.88 101 SER A N 1
ATOM 772 C CA . SER A 1 101 ? 23.627 9.126 -19.501 1.00 80.88 101 SER A CA 1
ATOM 773 C C . SER A 1 101 ? 24.109 7.949 -20.337 1.00 80.88 101 SER A C 1
ATOM 775 O O . SER A 1 101 ? 24.786 7.063 -19.821 1.00 80.88 101 SER A O 1
ATOM 777 N N . TRP A 1 102 ? 23.837 7.966 -21.646 1.00 76.25 102 TRP A N 1
ATOM 778 C CA . TRP A 1 102 ? 24.027 6.795 -22.519 1.00 76.25 102 TRP A CA 1
ATOM 779 C C . TRP A 1 102 ? 25.434 6.172 -22.474 1.00 76.25 102 TRP A C 1
ATOM 781 O O . TRP A 1 102 ? 25.567 4.957 -22.578 1.00 76.25 102 TRP A O 1
ATOM 791 N N . TRP A 1 103 ? 26.494 6.971 -22.290 1.00 76.38 103 TRP A N 1
ATOM 792 C CA . TRP A 1 103 ? 27.876 6.470 -22.208 1.00 76.38 103 TRP A CA 1
ATOM 793 C C . TRP A 1 103 ? 28.276 5.946 -20.814 1.00 76.38 103 TRP A C 1
ATOM 795 O O . TRP A 1 103 ? 29.348 5.353 -20.686 1.00 76.38 103 TRP A O 1
ATOM 805 N N . ARG A 1 104 ? 27.475 6.187 -19.764 1.00 77.94 104 ARG A N 1
ATOM 806 C CA . ARG A 1 104 ? 27.693 5.677 -18.389 1.00 77.94 104 ARG A CA 1
ATOM 807 C C . ARG A 1 104 ? 26.649 4.659 -17.955 1.00 77.94 104 ARG A C 1
ATOM 809 O O . ARG A 1 104 ? 26.887 3.967 -16.967 1.00 77.94 104 ARG A O 1
ATOM 816 N N . THR A 1 105 ? 25.523 4.581 -18.657 1.00 83.69 105 THR A N 1
ATOM 817 C CA . THR A 1 105 ? 24.455 3.640 -18.348 1.00 83.69 105 THR A CA 1
ATOM 818 C C . THR A 1 105 ? 24.954 2.215 -18.522 1.00 83.69 105 THR A C 1
ATOM 820 O O . THR A 1 105 ? 25.489 1.827 -19.562 1.00 83.69 105 THR A O 1
ATOM 823 N N . GLN A 1 106 ? 24.746 1.422 -17.484 1.00 84.69 106 GLN A N 1
ATOM 824 C CA . GLN A 1 106 ? 24.969 -0.010 -17.511 1.00 84.69 106 GLN A CA 1
ATOM 825 C C . GLN A 1 106 ? 23.713 -0.680 -18.058 1.00 84.69 106 GLN A C 1
ATOM 827 O O . GLN A 1 106 ? 22.612 -0.372 -17.621 1.00 84.69 106 GLN A O 1
ATOM 832 N N . MET A 1 107 ? 23.876 -1.568 -19.033 1.00 86.69 107 MET A N 1
ATOM 833 C CA . MET A 1 107 ? 22.789 -2.340 -19.638 1.00 86.69 107 MET A CA 1
ATOM 834 C C . MET A 1 107 ? 22.929 -3.790 -19.186 1.00 86.69 107 MET A C 1
ATOM 836 O O . MET A 1 107 ? 24.018 -4.354 -19.311 1.00 86.69 107 MET A O 1
ATOM 840 N N . TYR A 1 108 ? 21.852 -4.389 -18.685 1.00 88.56 108 TYR A N 1
ATOM 841 C CA . TYR A 1 108 ? 21.890 -5.727 -18.093 1.00 88.56 108 TYR A CA 1
ATOM 842 C C . TYR A 1 108 ? 21.273 -6.771 -19.020 1.00 88.56 108 TYR A C 1
ATOM 844 O O . TYR A 1 108 ? 21.972 -7.631 -19.553 1.00 88.56 108 TYR A O 1
ATOM 852 N N . GLN A 1 109 ? 19.965 -6.681 -19.249 1.00 91.38 109 GLN A N 1
ATOM 853 C CA . GLN A 1 109 ? 19.211 -7.638 -20.057 1.00 91.38 109 GLN A CA 1
ATOM 854 C C . GLN A 1 109 ? 17.946 -6.999 -20.635 1.00 91.38 109 GLN A C 1
ATOM 856 O O . GLN A 1 109 ? 17.488 -5.986 -20.110 1.00 91.38 109 GLN A O 1
ATOM 861 N N . PRO A 1 110 ? 17.339 -7.576 -21.689 1.00 94.56 110 PRO A N 1
ATOM 862 C CA . PRO A 1 110 ? 15.992 -7.192 -22.103 1.00 94.56 110 PRO A CA 1
ATOM 863 C C . PRO A 1 110 ? 15.010 -7.280 -20.932 1.00 94.56 110 PRO A C 1
ATOM 865 O O . PRO A 1 110 ? 15.010 -8.280 -20.212 1.00 94.56 110 PRO A O 1
ATOM 868 N N . THR A 1 111 ? 14.144 -6.277 -20.765 1.00 95.31 111 THR A N 1
ATOM 869 C CA . THR A 1 111 ? 13.157 -6.256 -19.672 1.00 95.31 111 THR A CA 1
ATOM 870 C C . THR A 1 111 ? 12.255 -7.490 -19.730 1.00 95.31 111 THR A C 1
ATOM 872 O O . THR A 1 111 ? 12.012 -8.130 -18.711 1.00 95.31 111 THR A O 1
ATOM 875 N N . GLU A 1 112 ? 11.856 -7.914 -20.933 1.00 96.50 112 GLU A N 1
ATOM 876 C CA . GLU A 1 112 ? 11.112 -9.164 -21.142 1.00 96.50 112 GLU A CA 1
ATOM 877 C C . GLU A 1 112 ? 11.852 -10.385 -20.572 1.00 96.50 112 GLU A C 1
ATOM 879 O O . GLU A 1 112 ? 11.261 -11.192 -19.855 1.00 96.50 112 GLU A O 1
ATOM 884 N N . ALA A 1 113 ? 13.154 -10.507 -20.850 1.00 95.19 113 ALA A N 1
ATOM 885 C CA . ALA A 1 113 ? 13.955 -11.654 -20.432 1.00 95.19 113 ALA A CA 1
ATOM 886 C C . ALA A 1 113 ? 14.062 -11.762 -18.903 1.00 95.19 113 ALA A C 1
ATOM 888 O O . ALA A 1 113 ? 14.019 -12.874 -18.380 1.00 95.19 113 ALA A O 1
ATOM 889 N N . GLY A 1 114 ? 14.131 -10.629 -18.194 1.00 94.00 114 GLY A N 1
ATOM 890 C CA . GLY A 1 114 ? 14.115 -10.599 -16.728 1.00 94.00 114 GLY A CA 1
ATOM 891 C C . GLY A 1 114 ? 12.741 -10.920 -16.121 1.00 94.00 114 GLY A C 1
ATOM 892 O O . GLY A 1 114 ? 12.656 -11.540 -15.061 1.00 94.00 114 GLY A O 1
ATOM 893 N N . LEU A 1 115 ? 11.649 -10.552 -16.802 1.00 97.81 115 LEU A N 1
ATOM 894 C CA . LEU A 1 115 ? 10.279 -10.750 -16.313 1.00 97.81 115 LEU A CA 1
ATOM 895 C C . LEU A 1 115 ? 9.722 -12.160 -16.575 1.00 97.81 115 LEU A C 1
ATOM 897 O O . LEU A 1 115 ? 8.919 -12.658 -15.784 1.00 97.81 115 LEU A O 1
ATOM 901 N N . VAL A 1 116 ? 10.140 -12.835 -17.650 1.00 98.31 116 VAL A N 1
ATOM 902 C CA . VAL A 1 116 ? 9.657 -14.187 -17.999 1.00 98.31 116 VAL A CA 1
ATOM 903 C C . VAL A 1 116 ? 9.876 -15.217 -16.871 1.00 98.31 116 VAL A C 1
ATOM 905 O O . VAL A 1 116 ? 8.934 -15.949 -16.551 1.00 98.31 116 VAL A O 1
ATOM 908 N N . PRO A 1 117 ? 11.047 -15.285 -16.205 1.00 97.75 117 PRO A N 1
ATOM 909 C CA . PRO A 1 117 ? 11.237 -16.162 -15.050 1.00 97.75 117 PRO A CA 1
ATOM 910 C C . PRO A 1 117 ? 10.293 -15.855 -13.878 1.00 97.75 117 PRO A C 1
ATOM 912 O O . PRO A 1 117 ? 9.788 -16.784 -13.249 1.00 97.75 117 PRO A O 1
ATOM 915 N N . ILE A 1 118 ? 10.002 -14.575 -13.611 1.00 97.94 118 ILE A N 1
ATOM 916 C CA . ILE A 1 118 ? 9.033 -14.160 -12.580 1.00 97.94 118 ILE A CA 1
ATOM 917 C C . ILE A 1 118 ? 7.630 -14.655 -12.943 1.00 97.94 118 ILE A C 1
ATOM 919 O O . ILE A 1 118 ? 6.936 -15.217 -12.096 1.00 97.94 118 ILE A O 1
ATOM 923 N N . LYS A 1 119 ? 7.216 -14.513 -14.208 1.00 98.44 119 LYS A N 1
ATOM 924 C CA . LYS A 1 119 ? 5.933 -15.041 -14.694 1.00 98.44 119 LYS A CA 1
ATOM 925 C C . LYS A 1 119 ? 5.819 -16.546 -14.480 1.00 98.44 119 LYS A C 1
ATOM 927 O O . LYS A 1 119 ? 4.804 -17.006 -13.963 1.00 98.44 119 LYS A O 1
ATOM 932 N N . HIS A 1 120 ? 6.856 -17.300 -14.841 1.00 98.44 120 HIS A N 1
ATOM 933 C CA . HIS A 1 120 ? 6.874 -18.745 -14.634 1.00 98.44 120 HIS A CA 1
ATOM 934 C C . HIS A 1 120 ? 6.740 -19.109 -13.149 1.00 98.44 120 HIS A C 1
ATOM 936 O O . HIS A 1 120 ? 5.974 -20.004 -12.796 1.00 98.44 120 HIS A O 1
ATOM 942 N N . TRP A 1 121 ? 7.427 -18.374 -12.272 1.00 97.94 121 TRP A N 1
ATOM 943 C CA . TRP A 1 121 ? 7.308 -18.560 -10.829 1.00 97.94 121 TRP A CA 1
ATOM 944 C C . TRP A 1 121 ? 5.880 -18.273 -10.333 1.00 97.94 121 TRP A C 1
ATOM 946 O O . TRP A 1 121 ? 5.323 -19.081 -9.593 1.00 97.94 121 TRP A O 1
ATOM 956 N N . LEU A 1 122 ? 5.235 -17.193 -10.790 1.00 98.19 122 LEU A N 1
ATOM 957 C CA . LEU A 1 122 ? 3.847 -16.859 -10.429 1.00 98.19 122 LEU A CA 1
ATOM 958 C C . LEU A 1 122 ? 2.808 -17.856 -10.959 1.00 98.19 122 LEU A C 1
ATOM 960 O O . LEU A 1 122 ? 1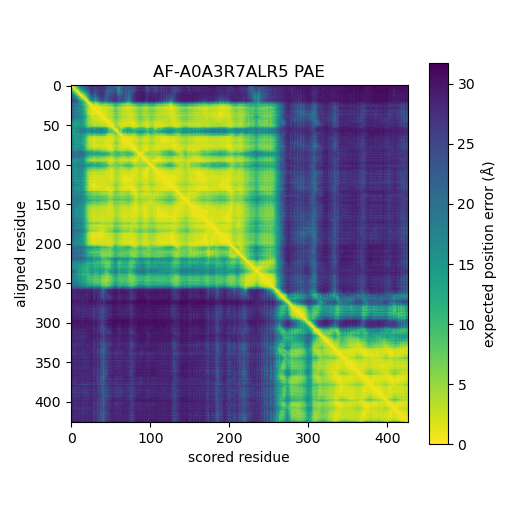.731 -17.972 -10.370 1.00 98.19 122 LEU A O 1
ATOM 964 N N . ASP A 1 123 ? 3.091 -18.549 -12.064 1.00 97.62 123 ASP A N 1
ATOM 965 C CA . ASP A 1 123 ? 2.233 -19.626 -12.575 1.00 97.62 123 ASP A CA 1
ATOM 966 C C . ASP A 1 123 ? 2.254 -20.850 -11.653 1.00 97.62 123 ASP A C 1
ATOM 968 O O . ASP A 1 123 ? 1.233 -21.512 -11.472 1.00 97.62 123 ASP A O 1
ATOM 972 N N . ILE A 1 124 ? 3.407 -21.131 -11.041 1.00 97.25 124 ILE A N 1
ATOM 973 C CA . ILE A 1 124 ? 3.583 -22.221 -10.072 1.00 97.25 124 ILE A CA 1
ATOM 974 C C . ILE A 1 124 ? 3.034 -21.826 -8.691 1.00 97.25 124 ILE A C 1
ATOM 976 O O . ILE A 1 124 ? 2.545 -22.684 -7.956 1.00 97.25 124 ILE A O 1
ATOM 980 N N . HIS A 1 125 ? 3.055 -20.533 -8.360 1.00 95.88 125 HIS A N 1
ATOM 981 C CA . HIS A 1 125 ? 2.608 -19.992 -7.076 1.00 95.88 125 HIS A CA 1
ATOM 982 C C . HIS A 1 125 ? 1.377 -19.082 -7.262 1.00 95.88 125 HIS A C 1
ATOM 984 O O . HIS A 1 125 ? 1.490 -17.853 -7.290 1.00 95.88 125 HIS A O 1
ATOM 990 N N . PRO A 1 126 ? 0.161 -19.650 -7.391 1.00 96.44 126 PRO A N 1
ATOM 991 C CA . PRO A 1 126 ? -1.032 -18.901 -7.797 1.00 96.44 126 PRO A CA 1
ATOM 992 C C . PRO A 1 126 ? -1.557 -17.926 -6.735 1.00 96.44 126 PRO A C 1
ATOM 994 O O . PRO A 1 126 ? -2.395 -17.086 -7.046 1.00 96.44 126 PRO A O 1
ATOM 997 N N . ARG A 1 127 ? -1.083 -18.023 -5.487 1.00 96.06 127 ARG A N 1
ATOM 998 C CA . ARG A 1 127 ? -1.547 -17.208 -4.348 1.00 96.06 127 ARG A CA 1
ATOM 999 C C . ARG A 1 127 ? -0.606 -16.057 -3.994 1.00 96.06 127 ARG A C 1
ATOM 1001 O O . ARG A 1 127 ? -0.602 -15.569 -2.868 1.00 96.06 127 ARG A O 1
ATOM 1008 N N . GLU A 1 128 ? 0.200 -15.654 -4.965 1.00 94.94 128 GLU A N 1
ATOM 1009 C CA . GLU A 1 128 ? 1.233 -14.638 -4.812 1.00 94.94 128 GLU A CA 1
ATOM 1010 C C . GLU A 1 128 ? 0.870 -13.390 -5.602 1.00 94.94 128 GLU A C 1
ATOM 1012 O O . GLU A 1 128 ? 0.571 -13.484 -6.796 1.00 94.94 128 GLU A O 1
ATOM 1017 N N . VAL A 1 129 ? 0.903 -12.247 -4.919 1.00 96.00 129 VAL A N 1
ATOM 1018 C CA . VAL A 1 129 ? 0.714 -10.904 -5.477 1.00 96.00 129 VAL A CA 1
ATOM 1019 C C . VAL A 1 129 ? 2.040 -10.148 -5.416 1.00 96.00 129 VAL A C 1
ATOM 1021 O O . VAL A 1 129 ? 2.719 -10.185 -4.390 1.00 96.00 129 VAL A O 1
ATOM 1024 N N . ILE A 1 130 ? 2.420 -9.463 -6.494 1.00 95.38 130 ILE A N 1
ATOM 1025 C CA . ILE A 1 130 ? 3.676 -8.709 -6.579 1.00 95.38 130 ILE A CA 1
ATOM 1026 C C . ILE A 1 130 ? 3.466 -7.299 -7.128 1.00 95.38 130 ILE A C 1
ATOM 1028 O O . ILE A 1 130 ? 2.476 -7.017 -7.806 1.00 95.38 130 ILE A O 1
ATOM 1032 N N . PHE A 1 131 ? 4.454 -6.448 -6.877 1.00 92.25 131 PHE A N 1
ATOM 1033 C CA . PHE A 1 131 ? 4.574 -5.102 -7.418 1.00 92.25 131 PHE A CA 1
ATOM 1034 C C . PHE A 1 131 ? 5.781 -5.030 -8.341 1.00 92.25 131 PHE A C 1
ATOM 1036 O O . PHE A 1 131 ? 6.873 -5.461 -7.967 1.00 92.25 131 PHE A O 1
ATOM 1043 N N . LEU A 1 132 ? 5.576 -4.466 -9.525 1.00 94.31 132 LEU A N 1
ATOM 1044 C CA . LEU A 1 132 ? 6.639 -4.052 -10.431 1.00 94.31 132 LEU A CA 1
ATOM 1045 C C . LEU A 1 132 ? 6.597 -2.527 -10.518 1.00 94.31 132 LEU A C 1
ATOM 1047 O O . LEU A 1 132 ? 5.638 -1.963 -11.042 1.00 94.31 132 LEU A O 1
ATOM 1051 N N . ASN A 1 133 ? 7.610 -1.871 -9.975 1.00 89.31 133 ASN A N 1
ATOM 1052 C CA . ASN A 1 133 ? 7.779 -0.432 -10.046 1.00 89.31 133 ASN A CA 1
ATOM 1053 C C . ASN A 1 133 ? 8.814 -0.108 -11.116 1.00 89.31 133 ASN A C 1
ATOM 1055 O O . ASN A 1 133 ? 9.941 -0.583 -11.043 1.00 89.31 133 ASN A O 1
ATOM 1059 N N . PHE A 1 134 ? 8.426 0.694 -12.097 1.00 91.19 134 PHE A N 1
ATOM 1060 C CA . PHE A 1 134 ? 9.324 1.246 -13.104 1.00 91.19 134 PHE A CA 1
ATOM 1061 C C . PHE A 1 134 ? 9.482 2.745 -12.845 1.00 91.19 134 PHE A C 1
ATOM 1063 O O . PHE A 1 134 ? 8.959 3.570 -13.598 1.00 91.19 134 PHE A O 1
ATOM 1070 N N . GLY A 1 135 ? 10.136 3.081 -11.729 1.00 78.12 135 GLY A N 1
ATOM 1071 C CA . GLY A 1 135 ? 10.325 4.463 -11.288 1.00 78.12 135 GLY A CA 1
ATOM 1072 C C . GLY A 1 135 ? 11.340 5.210 -12.154 1.00 78.12 135 GLY A C 1
ATOM 1073 O O . GLY A 1 135 ? 11.040 6.272 -12.702 1.00 78.12 135 GLY A O 1
ATOM 1074 N N . ASP A 1 136 ? 12.519 4.615 -12.347 1.00 84.25 136 ASP A N 1
ATOM 1075 C CA . ASP A 1 136 ? 13.617 5.229 -13.093 1.00 84.25 136 ASP A CA 1
ATOM 1076 C C . ASP A 1 136 ? 13.622 4.771 -14.565 1.00 84.25 136 ASP A C 1
ATOM 1078 O O . ASP A 1 136 ? 14.271 3.804 -14.978 1.00 84.25 136 ASP A O 1
ATOM 1082 N N . LEU A 1 137 ? 12.871 5.510 -15.387 1.00 88.44 137 LEU A N 1
ATOM 1083 C CA . LEU A 1 137 ? 12.844 5.355 -16.841 1.00 88.44 137 LEU A CA 1
ATOM 1084 C C . LEU A 1 137 ? 13.760 6.370 -17.527 1.00 88.44 137 LEU A C 1
ATOM 1086 O O . LEU A 1 137 ? 13.541 7.576 -17.445 1.00 88.44 137 LEU A O 1
ATOM 1090 N N . SER A 1 138 ? 14.758 5.880 -18.262 1.00 88.25 138 SER A N 1
ATOM 1091 C CA . SER A 1 138 ? 15.757 6.719 -18.936 1.00 88.25 138 SER A CA 1
ATOM 1092 C C . SER A 1 138 ? 15.634 6.649 -20.462 1.00 88.25 138 SER A C 1
ATOM 1094 O O . SER A 1 138 ? 16.088 5.697 -21.108 1.00 88.25 138 SER A O 1
ATOM 1096 N N . ASP A 1 139 ? 15.053 7.688 -21.069 1.00 88.50 139 ASP A N 1
ATOM 1097 C CA . ASP A 1 139 ? 15.068 7.900 -22.519 1.00 88.50 139 ASP A CA 1
ATOM 1098 C C . ASP A 1 139 ? 16.231 8.825 -22.912 1.00 88.50 139 ASP A C 1
ATOM 1100 O O . ASP A 1 139 ? 16.175 10.047 -22.771 1.00 88.50 139 ASP A O 1
ATOM 1104 N N . PHE A 1 140 ? 17.306 8.244 -23.451 1.00 87.06 140 PHE A N 1
ATOM 1105 C CA . PHE A 1 140 ? 18.513 8.994 -23.828 1.00 87.06 140 PHE A CA 1
ATOM 1106 C C . PHE A 1 140 ? 18.312 9.998 -24.971 1.00 87.06 140 PHE A C 1
ATOM 1108 O O . PHE A 1 140 ? 19.223 10.775 -25.257 1.00 87.06 140 PHE A O 1
ATOM 1115 N N . THR A 1 141 ? 17.155 9.995 -25.639 1.00 85.44 141 THR A N 1
ATOM 1116 C CA . THR A 1 141 ? 16.824 10.997 -26.665 1.00 85.44 141 THR A CA 1
ATOM 1117 C C . THR A 1 141 ? 16.101 12.216 -26.106 1.00 85.44 141 THR A C 1
ATOM 1119 O O . THR A 1 141 ? 15.935 13.199 -26.829 1.00 85.44 141 THR A O 1
ATOM 1122 N N . ALA A 1 142 ? 15.716 12.177 -24.830 1.00 86.19 142 ALA A N 1
ATOM 1123 C CA . ALA A 1 142 ? 15.071 13.271 -24.122 1.00 86.19 142 ALA A CA 1
ATOM 1124 C C . ALA A 1 142 ? 15.870 13.640 -22.858 1.00 86.19 142 ALA A C 1
ATOM 1126 O O . ALA A 1 142 ? 15.415 13.367 -21.749 1.00 86.19 142 ALA A O 1
ATOM 1127 N N . PRO A 1 143 ? 17.079 14.215 -22.985 1.00 87.31 143 PRO A N 1
ATOM 1128 C CA . PRO A 1 143 ? 17.804 14.708 -21.824 1.00 87.31 143 PRO A CA 1
ATOM 1129 C C . PRO A 1 143 ? 17.173 15.992 -21.263 1.00 87.31 143 PRO A C 1
ATOM 1131 O O . PRO A 1 143 ? 16.620 16.797 -22.017 1.00 87.31 143 PRO A O 1
ATOM 1134 N N . ASP A 1 144 ? 17.294 16.192 -19.954 1.00 84.94 144 ASP A N 1
ATOM 1135 C CA . ASP A 1 144 ? 16.971 17.442 -19.271 1.00 84.94 144 ASP A CA 1
ATOM 1136 C C . ASP A 1 144 ? 18.044 18.527 -19.510 1.00 84.94 144 ASP A C 1
ATOM 1138 O O . ASP A 1 144 ? 19.013 18.341 -20.256 1.00 84.94 144 ASP A O 1
ATOM 1142 N N . ASP A 1 145 ? 17.890 19.676 -18.847 1.00 87.62 145 ASP A N 1
ATOM 1143 C CA . ASP A 1 145 ? 18.834 20.797 -18.937 1.00 87.62 145 ASP A CA 1
ATOM 1144 C C . ASP A 1 145 ? 20.245 20.458 -18.407 1.00 87.62 145 ASP A C 1
ATOM 1146 O O . ASP A 1 145 ? 21.216 21.137 -18.761 1.00 87.62 145 ASP A O 1
ATOM 1150 N N . ASN A 1 146 ? 20.384 19.409 -17.589 1.00 85.19 146 ASN A N 1
ATOM 1151 C CA . ASN A 1 146 ? 21.663 18.912 -17.077 1.00 85.19 146 ASN A CA 1
ATOM 1152 C C . ASN A 1 146 ? 22.298 17.855 -17.997 1.00 85.19 146 ASN A C 1
ATOM 1154 O O . ASN A 1 146 ? 23.469 17.509 -17.818 1.00 85.19 146 ASN A O 1
ATOM 1158 N N . GLY A 1 147 ? 21.570 17.390 -19.016 1.00 83.44 147 GLY A N 1
ATOM 1159 C CA . GLY A 1 147 ? 22.005 16.330 -19.921 1.00 83.44 147 GLY A CA 1
ATOM 1160 C C . GLY A 1 147 ? 21.647 14.920 -19.445 1.00 83.44 147 GLY A C 1
ATOM 1161 O O . GLY A 1 147 ? 22.126 13.954 -20.048 1.00 83.44 147 GLY A O 1
ATOM 1162 N N . ASP A 1 148 ? 20.829 14.799 -18.400 1.00 85.25 148 ASP A N 1
ATOM 1163 C CA . ASP A 1 148 ? 20.396 13.532 -17.819 1.00 85.25 148 ASP A CA 1
ATOM 1164 C C . ASP A 1 148 ? 19.113 13.050 -18.502 1.00 85.25 148 ASP A C 1
ATOM 1166 O O . ASP A 1 148 ? 18.202 13.826 -18.777 1.00 85.25 148 ASP A O 1
ATOM 1170 N N . ALA A 1 149 ? 19.045 11.760 -18.824 1.00 87.44 149 ALA A N 1
ATOM 1171 C CA . ALA A 1 149 ? 17.898 11.158 -19.492 1.00 87.44 149 ALA A CA 1
ATOM 1172 C C . ALA A 1 149 ? 16.624 11.290 -18.652 1.00 87.44 149 ALA A C 1
ATOM 1174 O O . ALA A 1 149 ? 16.639 11.043 -17.448 1.00 87.44 149 ALA A O 1
ATOM 1175 N N . THR A 1 150 ? 15.513 11.612 -19.311 1.00 86.25 150 THR A N 1
ATOM 1176 C CA . THR A 1 150 ? 14.202 11.740 -18.664 1.00 86.25 150 THR A CA 1
ATOM 1177 C C . THR A 1 150 ? 13.247 10.629 -19.109 1.00 86.25 150 THR A C 1
ATOM 1179 O O . THR A 1 150 ? 13.442 10.035 -20.178 1.00 86.25 150 THR A O 1
ATOM 1182 N N . PRO A 1 151 ? 12.201 10.326 -18.320 1.00 87.56 151 PRO A N 1
ATOM 1183 C CA . PRO A 1 151 ? 11.107 9.480 -18.778 1.00 87.56 151 PRO A CA 1
ATOM 1184 C C . PRO A 1 151 ? 10.377 10.128 -19.962 1.00 87.56 151 PRO A C 1
ATOM 1186 O O . PRO A 1 151 ? 10.153 11.338 -19.997 1.00 87.56 151 PRO A O 1
ATOM 1189 N N . THR A 1 152 ? 9.945 9.312 -20.927 1.00 88.88 152 THR A N 1
ATOM 1190 C CA . THR A 1 152 ? 9.062 9.759 -22.015 1.00 88.88 152 THR A CA 1
ATOM 1191 C C . THR A 1 152 ? 7.784 8.929 -22.050 1.00 88.88 152 THR A C 1
ATOM 1193 O O . THR A 1 152 ? 7.847 7.720 -21.806 1.00 88.88 152 THR A O 1
ATOM 1196 N N . PRO A 1 153 ? 6.641 9.506 -22.478 1.00 89.88 153 PRO A N 1
ATOM 1197 C CA . PRO A 1 153 ? 5.406 8.746 -22.684 1.00 89.88 153 PRO A CA 1
ATOM 1198 C C . PRO A 1 153 ? 5.595 7.524 -23.581 1.00 89.88 153 PRO A C 1
ATOM 1200 O O . PRO A 1 153 ? 5.004 6.469 -23.378 1.00 89.88 153 PRO A O 1
ATOM 1203 N N . ARG A 1 154 ? 6.487 7.632 -24.568 1.00 91.81 154 ARG A N 1
ATOM 1204 C CA . ARG A 1 154 ? 6.795 6.515 -25.454 1.00 91.81 154 ARG A CA 1
ATOM 1205 C C . ARG A 1 154 ? 7.468 5.358 -24.712 1.00 91.81 154 ARG A C 1
ATOM 1207 O O . ARG A 1 154 ? 7.091 4.213 -24.935 1.00 91.81 154 ARG A O 1
ATOM 1214 N N . LEU A 1 155 ? 8.454 5.641 -23.858 1.00 92.00 155 LEU A N 1
ATOM 1215 C CA . LEU A 1 155 ? 9.132 4.615 -23.064 1.00 92.00 155 LEU A CA 1
ATOM 1216 C C . LEU A 1 155 ? 8.187 3.984 -22.031 1.00 92.00 155 LEU A C 1
ATOM 1218 O O . LEU A 1 155 ? 8.135 2.760 -21.935 1.00 92.00 155 LEU A O 1
ATOM 1222 N N . GLN A 1 156 ? 7.388 4.799 -21.338 1.00 92.38 156 GLN A N 1
ATOM 1223 C CA . GLN A 1 156 ? 6.376 4.336 -20.379 1.00 92.38 156 GLN A CA 1
ATOM 1224 C C . GLN A 1 156 ? 5.438 3.290 -21.008 1.00 92.38 156 GLN A C 1
ATOM 1226 O O . GLN A 1 156 ? 5.295 2.173 -20.507 1.00 92.38 156 GLN A O 1
ATOM 1231 N N . HIS A 1 157 ? 4.854 3.615 -22.167 1.00 92.81 157 HIS A N 1
ATOM 1232 C CA . HIS A 1 157 ? 3.914 2.731 -22.867 1.00 92.81 157 HIS A CA 1
ATOM 1233 C C . HIS A 1 157 ? 4.573 1.450 -23.389 1.00 92.81 157 HIS A C 1
ATOM 1235 O O . HIS A 1 157 ? 3.935 0.399 -23.445 1.00 92.81 157 HIS A O 1
ATOM 1241 N N . GLU A 1 158 ? 5.851 1.497 -23.751 1.00 95.25 158 GLU A N 1
ATOM 1242 C CA . GLU A 1 158 ? 6.574 0.315 -24.219 1.00 95.25 158 GLU A CA 1
ATOM 1243 C C . GLU A 1 158 ? 6.957 -0.638 -23.101 1.00 95.25 158 GLU A C 1
ATOM 1245 O O . GLU A 1 158 ? 6.854 -1.851 -23.284 1.00 95.25 158 GLU A O 1
ATOM 1250 N N . VAL A 1 159 ? 7.342 -0.116 -21.935 1.00 95.56 159 VAL A N 1
ATOM 1251 C CA . VAL A 1 159 ? 7.527 -0.939 -20.735 1.00 95.56 159 VAL A CA 1
ATOM 1252 C C . VAL A 1 159 ? 6.223 -1.659 -20.413 1.00 95.56 159 VAL A C 1
ATOM 1254 O O . VAL A 1 159 ? 6.210 -2.879 -20.263 1.00 95.56 159 VAL A O 1
ATOM 1257 N N . VAL A 1 160 ? 5.101 -0.942 -20.419 1.00 94.81 160 VAL A N 1
ATOM 1258 C CA . VAL A 1 160 ? 3.778 -1.530 -20.176 1.00 94.81 160 VAL A CA 1
ATOM 1259 C C . VAL A 1 160 ? 3.414 -2.579 -21.223 1.00 94.81 160 VAL A C 1
ATOM 1261 O O . VAL A 1 160 ? 2.884 -3.633 -20.867 1.00 94.81 160 VAL A O 1
ATOM 1264 N N . ALA A 1 161 ? 3.727 -2.342 -22.499 1.00 96.19 161 ALA A N 1
ATOM 1265 C CA . ALA A 1 161 ? 3.512 -3.324 -23.557 1.00 96.19 161 ALA A CA 1
ATOM 1266 C C . ALA A 1 161 ? 4.302 -4.618 -23.300 1.00 96.19 161 ALA A C 1
ATOM 1268 O O . ALA A 1 161 ? 3.735 -5.704 -23.421 1.00 96.19 161 ALA A O 1
ATOM 1269 N N . VAL A 1 162 ? 5.565 -4.515 -22.872 1.00 97.50 162 VAL A N 1
ATOM 1270 C CA . VAL A 1 162 ? 6.389 -5.673 -22.485 1.00 97.50 162 VAL A CA 1
ATOM 1271 C C . VAL A 1 162 ? 5.793 -6.393 -21.273 1.00 97.50 162 VAL A C 1
ATOM 1273 O O . VAL A 1 162 ? 5.649 -7.615 -21.286 1.00 97.50 162 VAL A O 1
ATOM 1276 N N . VAL A 1 163 ? 5.383 -5.661 -20.235 1.00 97.62 163 VAL A N 1
ATOM 1277 C CA . VAL A 1 163 ? 4.787 -6.260 -19.032 1.00 97.62 163 VAL A CA 1
ATOM 1278 C C . VAL A 1 163 ? 3.476 -6.981 -19.379 1.00 97.62 163 VAL A C 1
ATOM 1280 O O . VAL A 1 163 ? 3.270 -8.126 -18.976 1.00 97.62 163 VAL A O 1
ATOM 1283 N N . ARG A 1 164 ? 2.610 -6.379 -20.202 1.00 97.00 164 ARG A N 1
ATOM 1284 C CA . ARG A 1 164 ? 1.375 -7.010 -20.700 1.00 97.00 164 ARG A CA 1
ATOM 1285 C C . ARG A 1 164 ? 1.649 -8.216 -21.595 1.00 97.00 164 ARG A C 1
ATOM 1287 O O . ARG A 1 164 ? 0.926 -9.201 -21.494 1.00 97.00 164 ARG A O 1
ATOM 1294 N N . GLN A 1 165 ? 2.691 -8.179 -22.423 1.00 98.00 165 GLN A N 1
ATOM 1295 C CA . GLN A 1 165 ? 3.112 -9.325 -23.231 1.00 98.00 165 GLN A CA 1
ATOM 1296 C C . GLN A 1 165 ? 3.505 -10.523 -22.356 1.00 98.00 165 GLN A C 1
ATOM 1298 O O . GLN A 1 165 ? 3.141 -11.654 -22.672 1.00 98.00 165 GLN A O 1
ATOM 1303 N N . VAL A 1 166 ? 4.209 -10.285 -21.245 1.00 98.56 166 VAL A N 1
ATOM 1304 C CA . VAL A 1 166 ? 4.687 -11.350 -20.351 1.00 98.56 166 VAL A CA 1
ATOM 1305 C C . VAL A 1 166 ? 3.581 -11.873 -19.428 1.00 98.56 166 VAL A C 1
ATOM 1307 O O . VAL A 1 166 ? 3.404 -13.083 -19.276 1.00 98.56 166 VAL A O 1
ATOM 1310 N N . PHE A 1 167 ? 2.832 -10.974 -18.792 1.00 98.56 167 PHE A N 1
ATOM 1311 C CA . PHE A 1 167 ? 1.911 -11.318 -17.705 1.00 98.56 167 PHE A CA 1
ATOM 1312 C C . PHE A 1 167 ? 0.432 -11.338 -18.124 1.00 98.56 167 PHE A C 1
ATOM 1314 O O . PHE A 1 167 ? -0.402 -11.880 -17.394 1.00 98.56 167 PHE A O 1
ATOM 1321 N N . GLY A 1 168 ? 0.088 -10.800 -19.296 1.00 97.81 168 GLY A N 1
ATOM 1322 C CA . GLY A 1 168 ? -1.280 -10.761 -19.813 1.00 97.81 168 GLY A CA 1
ATOM 1323 C C . GLY A 1 168 ? -2.243 -10.038 -18.871 1.00 97.81 168 GLY A C 1
ATOM 1324 O O . GLY A 1 168 ? -1.961 -8.946 -18.369 1.00 97.81 168 GLY A O 1
ATOM 1325 N N . ASP A 1 169 ? -3.378 -10.677 -18.595 1.00 96.62 169 ASP A N 1
ATOM 1326 C CA . ASP A 1 169 ? -4.432 -10.134 -17.729 1.00 96.62 169 ASP A CA 1
ATOM 1327 C C . ASP A 1 169 ? -4.078 -10.198 -16.234 1.00 96.62 169 ASP A C 1
ATOM 1329 O O . ASP A 1 169 ? -4.832 -9.692 -15.405 1.00 96.62 169 ASP A O 1
ATOM 1333 N N . MET A 1 170 ? -2.923 -10.770 -15.857 1.00 98.19 170 MET A N 1
ATOM 1334 C CA . MET A 1 170 ? -2.450 -10.686 -14.467 1.00 98.19 170 MET A CA 1
ATOM 1335 C C . MET A 1 170 ? -2.144 -9.260 -14.030 1.00 98.19 170 MET A C 1
ATOM 1337 O O . MET A 1 170 ? -2.151 -8.972 -12.831 1.00 98.19 170 MET A O 1
ATOM 1341 N N . VAL A 1 171 ? -1.848 -8.399 -15.000 1.00 97.69 171 VAL A N 1
ATOM 1342 C CA . VAL A 1 171 ? -1.392 -7.038 -14.765 1.00 97.69 171 VAL A CA 1
ATOM 1343 C C . VAL A 1 171 ? -2.565 -6.141 -14.394 1.00 97.69 171 VAL A C 1
ATOM 1345 O O . VAL A 1 171 ? -3.628 -6.199 -15.018 1.00 97.69 171 VAL A O 1
ATOM 1348 N N . ILE A 1 172 ? -2.335 -5.279 -13.413 1.00 93.62 172 ILE A N 1
ATOM 1349 C CA . ILE A 1 172 ? -3.218 -4.188 -13.018 1.00 93.62 172 ILE A CA 1
ATOM 1350 C C . ILE A 1 172 ? -2.484 -2.872 -13.270 1.00 93.62 172 ILE A C 1
ATOM 1352 O O . ILE A 1 172 ? -1.360 -2.694 -12.794 1.00 93.62 172 ILE A O 1
ATOM 1356 N N . LEU A 1 173 ? -3.141 -1.964 -13.990 1.00 90.56 173 LEU A N 1
ATOM 1357 C CA . LEU A 1 173 ? -2.706 -0.583 -14.211 1.00 90.56 173 LEU A CA 1
ATOM 1358 C C . LEU A 1 173 ? -3.793 0.366 -13.702 1.00 90.56 173 LEU A C 1
ATOM 1360 O O . LEU A 1 173 ? -4.936 -0.044 -13.505 1.00 90.56 173 LEU A O 1
ATOM 1364 N N . ARG A 1 174 ? -3.466 1.638 -13.486 1.00 81.56 174 ARG A N 1
ATOM 1365 C CA . ARG A 1 174 ? -4.412 2.601 -12.922 1.00 81.56 174 ARG A CA 1
ATOM 1366 C C . ARG A 1 174 ? -5.630 2.756 -13.827 1.00 81.56 174 ARG A C 1
ATOM 1368 O O . ARG A 1 174 ? -5.499 3.096 -14.998 1.00 81.56 174 ARG A O 1
ATOM 1375 N N . HIS A 1 175 ? -6.821 2.520 -13.268 1.00 80.69 175 HIS A N 1
ATOM 1376 C CA . HIS A 1 175 ? -8.108 2.689 -13.956 1.00 80.69 175 HIS A CA 1
ATOM 1377 C C . HIS A 1 175 ? -8.284 1.852 -15.228 1.00 80.69 175 HIS A C 1
ATOM 1379 O O . HIS A 1 175 ? -9.197 2.104 -16.020 1.00 80.69 175 HIS A O 1
ATOM 1385 N N . ASP A 1 176 ? -7.441 0.847 -15.429 1.00 86.75 176 ASP A N 1
ATOM 1386 C CA . ASP A 1 176 ? -7.545 -0.023 -16.581 1.00 86.75 176 ASP A CA 1
ATOM 1387 C C . ASP A 1 176 ? -8.629 -1.097 -16.362 1.00 86.75 176 ASP A C 1
ATOM 1389 O O . ASP A 1 176 ? -9.132 -1.255 -15.248 1.00 86.75 176 ASP A O 1
ATOM 1393 N N . PRO A 1 177 ? -9.060 -1.838 -17.399 1.00 92.56 177 PRO A N 1
ATOM 1394 C CA . PRO A 1 177 ? -10.160 -2.794 -17.252 1.00 92.56 177 PRO A CA 1
ATOM 1395 C C . PRO A 1 177 ? -9.930 -3.839 -16.150 1.00 92.56 177 PRO A C 1
ATOM 1397 O O . PRO A 1 177 ? -10.882 -4.248 -15.486 1.00 92.56 177 PRO A O 1
ATOM 1400 N N . MET A 1 178 ? -8.671 -4.228 -15.940 1.00 95.19 178 MET A N 1
ATOM 1401 C CA . MET A 1 178 ? -8.253 -5.213 -14.947 1.00 95.19 178 MET A CA 1
ATOM 1402 C C . MET A 1 178 ? -8.337 -4.638 -13.528 1.00 95.19 178 MET A C 1
ATOM 1404 O O . MET A 1 178 ? -8.785 -5.344 -12.626 1.00 95.19 178 MET A O 1
ATOM 1408 N N . ASP A 1 179 ? -7.984 -3.365 -13.329 1.00 89.69 179 ASP A N 1
ATOM 1409 C CA . ASP A 1 179 ? -8.241 -2.629 -12.086 1.00 89.69 179 ASP A CA 1
ATOM 1410 C C . ASP A 1 179 ? -9.735 -2.413 -11.852 1.00 89.69 179 ASP A C 1
ATOM 1412 O O . ASP A 1 179 ? -10.226 -2.683 -10.764 1.00 89.69 179 ASP A O 1
ATOM 1416 N N . LEU A 1 180 ? -10.496 -1.985 -12.860 1.00 88.25 180 LEU A N 1
ATOM 1417 C CA . LEU A 1 180 ? -11.928 -1.694 -12.714 1.00 88.25 180 LEU A CA 1
ATOM 1418 C C . LEU A 1 180 ? -12.759 -2.926 -12.327 1.00 88.25 180 LEU A C 1
ATOM 1420 O O . LEU A 1 180 ? -13.768 -2.788 -11.631 1.00 88.25 180 LEU A O 1
ATOM 1424 N N . GLU A 1 181 ? -12.338 -4.116 -12.754 1.00 91.00 181 GLU A N 1
ATOM 1425 C CA . GLU A 1 181 ? -12.977 -5.384 -12.400 1.00 91.00 181 GLU A CA 1
ATOM 1426 C C . GLU A 1 181 ? -12.921 -5.664 -10.892 1.00 91.00 181 GLU A C 1
ATOM 1428 O O . GLU A 1 181 ? -13.930 -6.043 -10.296 1.00 91.00 181 GLU A O 1
ATOM 1433 N N . VAL A 1 182 ? -11.758 -5.453 -10.269 1.00 88.62 182 VAL A N 1
ATOM 1434 C CA . VAL A 1 182 ? -11.513 -5.815 -8.860 1.00 88.62 182 VAL A CA 1
ATOM 1435 C C . VAL A 1 182 ? -11.496 -4.619 -7.914 1.00 88.62 182 VAL A C 1
ATOM 1437 O O . VAL A 1 182 ? -11.658 -4.788 -6.710 1.00 88.62 182 VAL A O 1
ATOM 1440 N N . ARG A 1 183 ? -11.330 -3.408 -8.448 1.00 87.25 183 ARG A N 1
ATOM 1441 C CA . ARG A 1 183 ? -11.040 -2.154 -7.740 1.00 87.25 183 ARG A CA 1
ATOM 1442 C C . ARG A 1 183 ? -9.843 -2.321 -6.808 1.00 87.25 183 ARG A C 1
ATOM 1444 O O . ARG A 1 183 ? -10.001 -2.330 -5.582 1.00 87.25 183 ARG A O 1
ATOM 1451 N N . ALA A 1 184 ? -8.646 -2.464 -7.378 1.00 77.69 184 ALA A N 1
ATOM 1452 C CA . ALA A 1 184 ? -7.457 -2.959 -6.678 1.00 77.69 184 ALA A CA 1
ATOM 1453 C C . ALA A 1 184 ? -7.069 -2.129 -5.443 1.00 77.69 184 ALA A C 1
ATOM 1455 O O . ALA A 1 184 ? -6.583 -2.682 -4.459 1.00 77.69 184 ALA A O 1
ATOM 1456 N N . GLY A 1 185 ? -7.350 -0.821 -5.442 1.00 70.94 185 GLY A N 1
ATOM 1457 C CA . GLY A 1 185 ? -7.122 0.048 -4.280 1.00 70.94 185 GLY A CA 1
ATOM 1458 C C . GLY A 1 185 ? -7.946 -0.321 -3.035 1.00 70.94 185 GLY A C 1
ATOM 1459 O O . GLY A 1 185 ? -7.552 -0.005 -1.913 1.00 70.94 185 GLY A O 1
ATOM 1460 N N . THR A 1 186 ? -9.069 -1.020 -3.213 1.00 78.44 186 THR A N 1
ATOM 1461 C CA . THR A 1 186 ? -9.972 -1.446 -2.128 1.00 78.44 186 THR A CA 1
ATOM 1462 C C . THR A 1 186 ? -10.112 -2.961 -1.992 1.00 78.44 186 THR A C 1
ATOM 1464 O O . THR A 1 186 ? -10.586 -3.426 -0.956 1.00 78.44 186 THR A O 1
ATOM 1467 N N . ALA A 1 187 ? -9.695 -3.721 -3.007 1.00 78.62 187 ALA A N 1
ATOM 1468 C CA . ALA A 1 187 ? -9.727 -5.177 -3.019 1.00 78.62 187 ALA A CA 1
ATOM 1469 C C . ALA A 1 187 ? -8.869 -5.779 -1.898 1.00 78.62 187 ALA A C 1
ATOM 1471 O O . ALA A 1 187 ? -7.810 -5.244 -1.546 1.00 78.62 187 ALA A O 1
ATOM 1472 N N . ARG A 1 188 ? -9.295 -6.928 -1.363 1.00 91.00 188 ARG A N 1
ATOM 1473 C CA . ARG A 1 188 ? -8.429 -7.745 -0.509 1.00 91.00 188 ARG A CA 1
ATOM 1474 C C . ARG A 1 188 ? -7.454 -8.532 -1.380 1.00 91.00 188 ARG A C 1
ATOM 1476 O O . ARG A 1 188 ? -7.750 -8.813 -2.541 1.00 91.00 188 ARG A O 1
ATOM 1483 N N . LEU A 1 189 ? -6.329 -8.962 -0.810 1.00 88.81 189 LEU A N 1
ATOM 1484 C CA . LEU A 1 189 ? -5.376 -9.827 -1.514 1.00 88.81 189 LEU A CA 1
ATOM 1485 C C . LEU A 1 189 ? -6.044 -11.114 -2.029 1.00 88.81 189 LEU A C 1
ATOM 1487 O O . LEU A 1 189 ? -5.732 -11.549 -3.133 1.00 88.81 189 LEU A O 1
ATOM 1491 N N . GLU A 1 190 ? -6.998 -11.684 -1.282 1.00 96.38 190 GLU A N 1
ATOM 1492 C CA . GLU A 1 190 ? -7.768 -12.846 -1.752 1.00 96.38 190 GLU A CA 1
ATOM 1493 C C . GLU A 1 190 ? -8.536 -12.547 -3.046 1.00 96.38 190 GLU A C 1
ATOM 1495 O O . GLU A 1 190 ? -8.522 -13.353 -3.972 1.00 96.38 190 GLU A O 1
ATOM 1500 N N . ASP A 1 191 ? -9.182 -11.382 -3.133 1.00 96.19 191 ASP A N 1
ATOM 1501 C CA . ASP A 1 191 ? -10.018 -11.014 -4.280 1.00 96.19 191 ASP A CA 1
ATOM 1502 C C . ASP A 1 191 ? -9.154 -10.845 -5.543 1.00 96.19 191 ASP A C 1
ATOM 1504 O O . ASP A 1 191 ? -9.508 -11.320 -6.624 1.00 96.19 191 ASP A O 1
ATOM 1508 N N . LEU A 1 192 ? -7.970 -10.244 -5.380 1.00 96.12 192 LEU A N 1
ATOM 1509 C CA . LEU A 1 192 ? -6.949 -10.120 -6.421 1.00 96.12 192 LEU A CA 1
ATOM 1510 C C . LEU A 1 192 ? -6.457 -11.487 -6.910 1.00 96.12 192 LEU A C 1
ATOM 1512 O O . LEU A 1 192 ? -6.348 -11.723 -8.114 1.00 96.12 192 LEU A O 1
ATOM 1516 N N . ILE A 1 193 ? -6.194 -12.412 -5.986 1.00 97.25 193 ILE A N 1
ATOM 1517 C CA . ILE A 1 193 ? -5.752 -13.774 -6.304 1.00 97.25 193 ILE A CA 1
ATOM 1518 C C . ILE A 1 193 ? -6.844 -14.544 -7.054 1.00 97.25 193 ILE A C 1
ATOM 1520 O O . ILE A 1 193 ? -6.552 -15.143 -8.089 1.00 97.25 193 ILE A O 1
ATOM 1524 N N . ILE A 1 194 ? -8.095 -14.496 -6.583 1.00 96.94 194 ILE A N 1
ATOM 1525 C CA . ILE A 1 194 ? -9.236 -15.185 -7.209 1.00 96.94 194 ILE A CA 1
ATOM 1526 C C . ILE A 1 194 ? -9.462 -14.691 -8.642 1.00 96.94 194 ILE A C 1
ATOM 1528 O O . ILE A 1 194 ? -9.678 -15.503 -9.542 1.00 96.94 194 ILE A O 1
ATOM 1532 N N . ALA A 1 195 ? -9.373 -13.380 -8.871 1.00 96.88 195 ALA A N 1
ATOM 1533 C CA . ALA A 1 195 ? -9.504 -12.788 -10.202 1.00 96.88 195 ALA A CA 1
ATOM 1534 C C . ALA A 1 195 ? -8.241 -12.950 -11.072 1.00 96.88 195 ALA A C 1
ATOM 1536 O O . ALA A 1 195 ? -8.225 -12.533 -12.229 1.00 96.88 195 ALA A O 1
ATOM 1537 N N . ASN A 1 196 ? -7.170 -13.543 -10.530 1.00 97.44 196 ASN A N 1
ATOM 1538 C CA . ASN A 1 196 ? -5.846 -13.612 -11.142 1.00 97.44 196 ASN A CA 1
ATOM 1539 C C . ASN A 1 196 ? -5.332 -12.226 -11.577 1.00 97.44 196 ASN A C 1
ATOM 1541 O O . ASN A 1 196 ? -4.783 -12.081 -12.661 1.00 97.44 196 ASN A O 1
ATOM 1545 N N . ARG A 1 197 ? -5.515 -11.211 -10.727 1.00 97.50 197 ARG A N 1
ATOM 1546 C CA . ARG A 1 197 ? -5.029 -9.829 -10.858 1.00 97.50 197 ARG A CA 1
ATOM 1547 C C . ARG A 1 197 ? -3.878 -9.634 -9.868 1.00 97.50 197 ARG A C 1
ATOM 1549 O O . ARG A 1 197 ? -4.063 -9.134 -8.766 1.00 97.50 197 ARG A O 1
ATOM 1556 N N . ARG A 1 198 ? -2.702 -10.164 -10.203 1.00 96.75 198 ARG A N 1
ATOM 1557 C CA . ARG A 1 198 ? -1.621 -10.441 -9.234 1.00 96.75 198 ARG A CA 1
ATOM 1558 C C . ARG A 1 198 ? -0.330 -9.662 -9.475 1.00 96.75 198 ARG A C 1
ATOM 1560 O O . ARG A 1 198 ? 0.603 -9.795 -8.691 1.00 96.75 198 ARG A O 1
ATOM 1567 N N . VAL A 1 199 ? -0.268 -8.863 -10.536 1.00 97.94 199 VAL A N 1
ATOM 1568 C CA . VAL A 1 199 ? 0.907 -8.058 -10.886 1.00 97.94 199 VAL A CA 1
ATOM 1569 C C . VAL A 1 199 ? 0.489 -6.596 -10.927 1.00 97.94 199 VAL A C 1
ATOM 1571 O O . VAL A 1 199 ? -0.089 -6.138 -11.908 1.00 97.94 199 VAL A O 1
ATOM 1574 N N . ILE A 1 200 ? 0.736 -5.865 -9.844 1.00 93.06 200 ILE A N 1
ATOM 1575 C CA . ILE A 1 200 ? 0.458 -4.429 -9.785 1.00 93.06 200 ILE A CA 1
ATOM 1576 C C . ILE A 1 200 ? 1.654 -3.686 -10.365 1.00 93.06 200 ILE A C 1
ATOM 1578 O O . I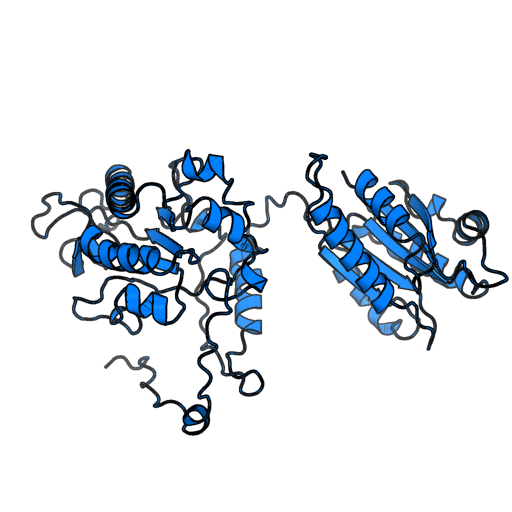LE A 1 200 ? 2.788 -3.954 -9.974 1.00 93.06 200 ILE A O 1
ATOM 1582 N N . VAL A 1 201 ? 1.404 -2.770 -11.298 1.00 93.44 201 VAL A N 1
ATOM 1583 C CA . VAL A 1 201 ? 2.471 -2.068 -12.011 1.00 93.44 201 VAL A CA 1
ATOM 1584 C C . VAL A 1 201 ? 2.372 -0.574 -11.771 1.00 93.44 201 VAL A C 1
ATOM 1586 O O . VAL A 1 201 ? 1.332 0.026 -12.033 1.00 93.44 201 VAL A O 1
ATOM 1589 N N . SER A 1 202 ? 3.476 0.004 -11.318 1.00 87.56 202 SER A N 1
ATOM 1590 C CA . SER A 1 202 ? 3.688 1.447 -11.257 1.00 87.56 202 SER A CA 1
ATOM 1591 C C . SER A 1 202 ? 4.704 1.853 -12.322 1.00 87.56 202 SER A C 1
ATOM 1593 O O . SER A 1 202 ? 5.636 1.103 -12.618 1.00 87.56 202 SER A O 1
ATOM 1595 N N . VAL A 1 203 ? 4.504 3.022 -12.918 1.00 88.69 203 VAL A N 1
ATOM 1596 C CA . VAL A 1 203 ? 5.362 3.607 -13.946 1.00 88.69 203 VAL A CA 1
ATOM 1597 C C . VAL A 1 203 ? 5.528 5.078 -13.599 1.00 88.69 203 VAL A C 1
ATOM 1599 O O . VAL A 1 203 ? 4.526 5.749 -13.377 1.00 88.69 203 VAL A O 1
ATOM 1602 N N . ASP A 1 204 ? 6.774 5.547 -13.614 1.00 75.44 204 ASP A N 1
ATOM 1603 C CA . ASP A 1 204 ? 7.244 6.863 -13.164 1.00 75.44 204 ASP A CA 1
ATOM 1604 C C . ASP A 1 204 ? 7.619 6.938 -11.686 1.00 75.44 204 ASP A C 1
ATOM 1606 O O . ASP A 1 204 ? 6.985 6.349 -10.813 1.00 75.44 204 ASP A O 1
ATOM 1610 N N . LYS A 1 205 ? 8.676 7.708 -11.419 1.00 65.56 205 LYS A N 1
ATOM 1611 C CA . LYS A 1 205 ? 9.158 8.034 -10.075 1.00 65.56 205 LYS A CA 1
ATOM 1612 C C . LYS A 1 205 ? 8.238 9.026 -9.361 1.00 65.56 205 LYS A C 1
ATOM 1614 O O . LYS A 1 205 ? 7.876 8.833 -8.212 1.00 65.56 205 LYS A O 1
ATOM 1619 N N . VAL A 1 206 ? 7.841 10.077 -10.070 1.00 66.62 206 VAL A N 1
ATOM 1620 C CA . VAL A 1 206 ? 6.986 11.149 -9.540 1.00 66.62 206 VAL A CA 1
ATOM 1621 C C . VAL A 1 206 ? 5.514 10.890 -9.847 1.00 66.62 206 VAL A C 1
ATOM 1623 O O . VAL A 1 206 ? 5.194 9.912 -10.523 1.00 66.62 206 VAL A O 1
ATOM 1626 N N . GLU A 1 207 ? 4.628 11.783 -9.391 1.00 62.47 207 GLU A N 1
ATOM 1627 C CA . GLU A 1 207 ? 3.200 11.726 -9.718 1.00 62.47 207 GLU A CA 1
ATOM 1628 C C . GLU A 1 207 ? 3.005 11.597 -11.238 1.00 62.47 207 GLU A C 1
ATOM 1630 O O . GLU A 1 207 ? 3.435 12.472 -12.008 1.00 62.47 207 GLU A O 1
ATOM 1635 N N . SER A 1 208 ? 2.389 10.496 -11.682 1.00 68.19 208 SER A N 1
ATOM 1636 C CA . SER A 1 208 ? 2.276 10.234 -13.116 1.00 68.19 208 SER A CA 1
ATOM 1637 C C . SER A 1 208 ? 1.215 11.146 -13.720 1.00 68.19 208 SER A C 1
ATOM 1639 O O . SER A 1 208 ? 0.076 11.229 -13.258 1.00 68.19 208 SER A O 1
ATOM 1641 N N . GLN A 1 209 ? 1.587 11.840 -14.794 1.00 71.75 209 GLN A N 1
ATOM 1642 C CA . GLN A 1 209 ? 0.658 12.678 -15.556 1.00 71.75 209 GLN A CA 1
ATOM 1643 C C . GLN A 1 209 ? -0.231 11.845 -16.496 1.00 71.75 209 GLN A C 1
ATOM 1645 O O . GLN A 1 209 ? -1.200 12.369 -17.054 1.00 71.75 209 GLN A O 1
ATOM 1650 N N . ASP A 1 210 ? 0.092 10.563 -16.699 1.00 73.25 210 ASP A N 1
ATOM 1651 C CA . ASP A 1 210 ? -0.726 9.633 -17.472 1.00 73.25 210 ASP A CA 1
ATOM 1652 C C . ASP A 1 210 ? -1.763 8.971 -16.554 1.00 73.25 210 ASP A C 1
ATOM 1654 O O . ASP A 1 210 ? -1.437 8.309 -15.571 1.00 73.25 210 ASP A O 1
ATOM 1658 N N . LEU A 1 211 ? -3.044 9.120 -16.894 1.00 76.88 211 LEU A N 1
ATOM 1659 C CA . LEU A 1 211 ? -4.152 8.575 -16.105 1.00 76.88 211 LEU A CA 1
ATOM 1660 C C . LEU A 1 211 ? -4.163 7.038 -16.048 1.00 76.88 211 LEU A C 1
ATOM 1662 O O . LEU A 1 211 ? -4.900 6.479 -15.232 1.00 76.88 211 LEU A O 1
ATOM 1666 N N . LEU A 1 212 ? -3.395 6.372 -16.917 1.00 77.25 212 LEU A N 1
ATOM 1667 C CA . LEU A 1 212 ? -3.280 4.918 -16.982 1.00 77.25 212 LEU A CA 1
ATOM 1668 C C . LEU A 1 212 ? -2.261 4.347 -15.985 1.00 77.25 212 LEU A C 1
ATOM 1670 O O . LEU A 1 212 ? -2.294 3.146 -15.708 1.00 77.25 212 LEU A O 1
ATOM 1674 N N . PHE A 1 213 ? -1.358 5.158 -15.431 1.00 79.81 213 PHE A N 1
ATOM 1675 C CA . PHE A 1 213 ? -0.272 4.665 -14.582 1.00 79.81 213 PHE A CA 1
ATOM 1676 C C . PHE A 1 213 ? -0.363 5.207 -13.162 1.00 79.81 213 PHE A C 1
ATOM 1678 O O . PHE A 1 213 ? -0.913 6.278 -12.912 1.00 79.81 213 PHE A O 1
ATOM 1685 N N . TRP A 1 214 ? 0.153 4.422 -12.216 1.00 72.12 214 TRP A N 1
ATOM 1686 C CA . TRP A 1 214 ? 0.525 4.965 -10.919 1.00 72.12 214 TRP A CA 1
ATOM 1687 C C . TRP A 1 214 ? 1.991 5.367 -10.969 1.00 72.12 214 TRP A C 1
ATOM 1689 O O . TRP A 1 214 ? 2.821 4.499 -11.228 1.00 72.12 214 TRP A O 1
ATOM 1699 N N . GLY A 1 215 ? 2.297 6.623 -10.673 1.00 64.69 215 GLY A N 1
ATOM 1700 C CA . GLY A 1 215 ? 3.641 7.024 -10.270 1.00 64.69 215 GLY A CA 1
ATOM 1701 C C . GLY A 1 215 ? 3.987 6.457 -8.892 1.00 64.69 215 GLY A C 1
ATOM 1702 O O . GLY A 1 215 ? 3.094 6.149 -8.096 1.00 64.69 215 GLY A O 1
ATOM 1703 N N . GLN A 1 216 ? 5.270 6.318 -8.576 1.00 65.19 216 GLN A N 1
ATOM 1704 C CA . GLN A 1 216 ? 5.712 5.942 -7.231 1.00 65.19 216 GLN A CA 1
ATOM 1705 C C . GLN A 1 216 ? 5.219 6.970 -6.194 1.00 65.19 216 GLN A C 1
ATOM 1707 O O . GLN A 1 216 ? 4.592 6.578 -5.204 1.00 65.19 216 GLN A O 1
ATOM 1712 N N . ASP A 1 217 ? 5.342 8.265 -6.493 1.00 63.84 217 ASP A N 1
ATOM 1713 C CA . ASP A 1 217 ? 4.849 9.355 -5.636 1.00 63.84 217 ASP A CA 1
ATOM 1714 C C . ASP A 1 217 ? 3.324 9.587 -5.705 1.00 63.84 217 ASP A C 1
ATOM 1716 O O . ASP A 1 217 ? 2.781 10.345 -4.906 1.00 63.84 217 ASP A O 1
ATOM 1720 N N . ASP A 1 218 ? 2.567 8.884 -6.565 1.00 55.12 218 ASP A N 1
ATOM 1721 C CA . ASP A 1 218 ? 1.088 8.932 -6.506 1.00 55.12 218 ASP A CA 1
ATOM 1722 C C . ASP A 1 218 ? 0.553 8.405 -5.159 1.00 55.12 218 ASP A C 1
ATOM 1724 O O . ASP A 1 218 ? -0.626 8.569 -4.828 1.00 55.12 218 ASP A O 1
ATOM 1728 N N . ARG A 1 219 ? 1.391 7.674 -4.411 1.00 55.38 219 ARG A N 1
ATOM 1729 C CA . ARG A 1 219 ? 1.011 6.939 -3.197 1.00 55.38 219 ARG A CA 1
ATOM 1730 C C . ARG A 1 219 ? 1.825 7.312 -1.962 1.00 55.38 219 ARG A C 1
ATOM 1732 O O . ARG A 1 219 ? 1.436 6.909 -0.863 1.00 55.38 219 ARG A O 1
ATOM 1739 N N . VAL A 1 220 ? 2.925 8.046 -2.125 1.00 50.53 220 VAL A N 1
ATOM 1740 C CA . VAL A 1 220 ? 3.783 8.527 -1.036 1.00 50.53 220 VAL A CA 1
ATOM 1741 C C . VAL A 1 220 ? 4.088 10.003 -1.237 1.00 50.53 220 VAL A C 1
ATOM 1743 O O . VAL A 1 220 ? 4.280 10.471 -2.347 1.00 50.53 220 VAL A O 1
ATOM 1746 N N . CYS A 1 221 ? 4.089 10.750 -0.142 1.00 54.19 221 CYS A N 1
ATOM 1747 C CA . CYS A 1 221 ? 4.174 12.208 -0.168 1.00 54.19 221 CYS A CA 1
ATOM 1748 C C . CYS A 1 221 ? 5.586 12.737 -0.314 1.00 54.19 221 CYS A C 1
ATOM 1750 O O . CYS A 1 221 ? 5.791 13.884 -0.704 1.00 54.19 221 CYS A O 1
ATOM 1752 N N . ASN A 1 222 ? 6.527 11.920 0.132 1.00 59.28 222 ASN A N 1
ATOM 1753 C CA . ASN A 1 222 ? 7.939 12.187 0.102 1.00 59.28 222 ASN A CA 1
ATOM 1754 C C . ASN A 1 222 ? 8.655 10.840 -0.000 1.00 59.28 222 ASN A C 1
ATOM 1756 O O . ASN A 1 222 ? 8.284 9.894 0.707 1.00 59.28 222 ASN A O 1
ATOM 1760 N N . ASP A 1 223 ? 9.661 10.775 -0.863 1.00 63.00 223 ASP A N 1
ATOM 1761 C CA . ASP A 1 223 ? 10.593 9.657 -0.937 1.00 63.00 223 ASP A CA 1
ATOM 1762 C C . ASP A 1 223 ? 11.795 9.964 -0.036 1.00 63.00 223 ASP A C 1
ATOM 1764 O O . ASP A 1 223 ? 12.404 11.028 -0.142 1.00 63.00 223 ASP A O 1
ATOM 1768 N N . GLU A 1 224 ? 12.105 9.067 0.896 1.00 66.19 224 GLU A N 1
ATOM 1769 C CA . GLU A 1 224 ? 13.102 9.293 1.945 1.00 66.19 224 GLU A CA 1
ATOM 1770 C C . GLU A 1 224 ? 13.860 8.012 2.266 1.00 66.19 224 GLU A C 1
ATOM 1772 O O . GLU A 1 224 ? 13.307 6.908 2.284 1.00 66.19 224 GLU A O 1
ATOM 1777 N N . TRP A 1 225 ? 15.140 8.177 2.590 1.00 62.97 225 TRP A N 1
ATOM 1778 C CA . TRP A 1 225 ? 16.000 7.080 3.007 1.00 62.97 225 TRP A CA 1
ATOM 1779 C C . TRP A 1 225 ? 16.048 7.001 4.527 1.00 62.97 225 TRP A C 1
ATOM 1781 O O . TRP A 1 225 ? 16.465 7.939 5.205 1.00 62.97 225 TRP A O 1
ATOM 1791 N N . TYR A 1 226 ? 15.691 5.840 5.074 1.00 66.69 226 TYR A N 1
ATOM 1792 C CA . TYR A 1 226 ? 15.958 5.561 6.479 1.00 66.69 226 TYR A CA 1
ATOM 1793 C C . TYR A 1 226 ? 17.464 5.323 6.672 1.00 66.69 226 TYR A C 1
ATOM 1795 O O . TYR A 1 226 ? 17.990 4.284 6.272 1.00 66.69 226 TYR A O 1
ATOM 1803 N N . GLU A 1 227 ? 18.160 6.308 7.245 1.00 69.88 227 GLU A N 1
ATOM 1804 C CA . GLU A 1 227 ? 19.631 6.335 7.323 1.00 69.88 227 GLU A CA 1
ATOM 1805 C C . GLU A 1 227 ? 20.224 5.282 8.277 1.00 69.88 227 GLU A C 1
ATOM 1807 O O . GLU A 1 227 ? 21.371 4.855 8.110 1.00 69.88 227 GLU A O 1
ATOM 1812 N N . ASP A 1 228 ? 19.457 4.840 9.276 1.00 73.75 228 ASP A N 1
ATOM 1813 C CA . ASP A 1 228 ? 19.946 3.919 10.297 1.00 73.75 228 ASP A CA 1
ATOM 1814 C C . ASP A 1 228 ? 19.866 2.451 9.851 1.00 73.75 228 ASP A C 1
ATOM 1816 O O . ASP A 1 228 ? 18.931 1.989 9.194 1.00 73.75 228 ASP A O 1
ATOM 1820 N N . SER A 1 229 ? 20.842 1.652 10.285 1.00 70.25 229 SER A N 1
ATOM 1821 C CA . SER A 1 229 ? 20.782 0.202 10.092 1.00 70.25 229 SER A CA 1
ATOM 1822 C C . SER A 1 229 ? 19.689 -0.424 10.959 1.00 70.25 229 SER A C 1
ATOM 1824 O O . SER A 1 229 ? 19.637 -0.187 12.166 1.00 70.25 229 SER A O 1
ATOM 1826 N N . LEU A 1 230 ? 18.886 -1.318 10.374 1.00 63.75 230 LEU A N 1
ATOM 1827 C CA . LEU A 1 230 ? 17.925 -2.129 11.122 1.00 63.75 230 LEU A CA 1
ATOM 1828 C C . LEU A 1 230 ? 18.625 -2.930 12.230 1.00 63.75 230 LEU A C 1
ATOM 1830 O O . LEU A 1 230 ? 19.496 -3.769 11.980 1.00 63.75 230 LEU A O 1
ATOM 1834 N N . HIS A 1 231 ? 18.222 -2.683 13.473 1.00 73.00 231 HIS A N 1
ATOM 1835 C CA . HIS A 1 231 ? 18.716 -3.424 14.627 1.00 73.00 231 HIS A CA 1
ATOM 1836 C C . HIS A 1 231 ? 17.972 -4.749 14.776 1.00 73.00 231 HIS A C 1
ATOM 1838 O O . HIS A 1 231 ? 16.757 -4.799 14.626 1.00 73.00 231 HIS A O 1
ATOM 1844 N N . VAL A 1 232 ? 18.690 -5.823 15.105 1.00 65.56 232 VAL A N 1
ATOM 1845 C CA . VAL A 1 232 ? 18.082 -7.136 15.364 1.00 65.56 232 VAL A CA 1
ATOM 1846 C C . VAL A 1 232 ? 17.358 -7.115 16.713 1.00 65.56 232 VAL A C 1
ATOM 1848 O O . VAL A 1 232 ? 17.960 -6.801 17.741 1.00 65.56 232 VAL A O 1
ATOM 1851 N N . ASP A 1 233 ? 16.089 -7.505 16.713 1.00 59.31 233 ASP A N 1
ATOM 1852 C CA . ASP A 1 233 ? 15.307 -7.847 17.893 1.00 59.31 233 ASP A CA 1
ATOM 1853 C C . ASP A 1 233 ? 15.424 -9.351 18.175 1.00 59.31 233 ASP A C 1
ATOM 1855 O O . ASP A 1 233 ? 14.673 -10.198 17.686 1.00 59.31 233 ASP A O 1
ATOM 1859 N N . VAL A 1 234 ? 16.400 -9.685 19.015 1.00 64.19 234 VAL A N 1
ATOM 1860 C CA . VAL A 1 234 ? 16.699 -11.068 19.404 1.00 64.19 234 VAL A CA 1
ATOM 1861 C C . VAL A 1 234 ? 15.566 -11.754 20.170 1.00 64.19 234 VAL A C 1
ATOM 1863 O O . VAL A 1 234 ? 15.559 -12.979 20.249 1.00 64.19 234 VAL A O 1
ATOM 1866 N N . PHE A 1 235 ? 14.625 -11.001 20.747 1.00 63.16 235 PHE A N 1
ATOM 1867 C CA . PHE A 1 235 ? 13.510 -11.572 21.504 1.00 63.16 235 PHE A CA 1
ATOM 1868 C C . PHE A 1 235 ? 12.357 -11.997 20.598 1.00 63.16 235 PHE A C 1
ATOM 1870 O O . PHE A 1 235 ? 11.643 -12.940 20.932 1.00 63.16 235 PHE A O 1
ATOM 1877 N N . HIS A 1 236 ? 12.212 -11.336 19.450 1.00 51.09 236 HIS A N 1
ATOM 1878 C CA . HIS A 1 236 ? 11.190 -11.645 18.450 1.00 51.09 236 HIS A CA 1
ATOM 1879 C C . HIS A 1 236 ? 11.751 -12.364 17.215 1.00 51.09 236 HIS A C 1
ATOM 1881 O O . HIS A 1 236 ? 10.991 -12.675 16.303 1.00 51.09 236 HIS A O 1
ATOM 1887 N N . ALA A 1 237 ? 13.057 -12.668 17.213 1.00 52.03 237 ALA A N 1
ATOM 1888 C CA . ALA A 1 237 ? 13.775 -13.327 16.121 1.00 52.03 237 ALA A CA 1
ATOM 1889 C C . ALA A 1 237 ? 13.641 -12.605 14.761 1.00 52.03 237 ALA A C 1
ATOM 1891 O O . ALA A 1 237 ? 13.643 -13.247 13.715 1.00 52.03 237 ALA A O 1
ATOM 1892 N N . ASP A 1 238 ? 13.552 -11.274 14.786 1.00 54.06 238 ASP A N 1
ATOM 1893 C CA . ASP A 1 238 ? 13.428 -10.408 13.603 1.00 54.06 238 ASP A CA 1
ATOM 1894 C C . ASP A 1 238 ? 14.149 -9.065 13.864 1.00 54.06 238 ASP A C 1
ATOM 1896 O O . ASP A 1 238 ? 15.022 -8.996 14.728 1.00 54.06 238 ASP A O 1
ATOM 1900 N N . TYR A 1 239 ? 13.838 -7.996 13.132 1.00 64.25 239 TYR A N 1
ATOM 1901 C CA . TYR A 1 239 ? 14.347 -6.644 13.336 1.00 64.25 239 TYR A CA 1
ATOM 1902 C C . TYR A 1 239 ? 13.416 -5.784 14.206 1.00 64.25 239 TYR A C 1
ATOM 1904 O O . TYR A 1 239 ? 12.199 -5.958 14.256 1.00 64.25 239 TYR A O 1
ATOM 1912 N N . ALA A 1 240 ? 13.993 -4.797 14.887 1.00 69.69 240 ALA A N 1
ATOM 1913 C CA . ALA A 1 240 ? 13.269 -3.781 15.635 1.00 69.69 240 ALA A CA 1
ATOM 1914 C C . ALA A 1 240 ? 12.645 -2.763 14.665 1.00 69.69 240 ALA A C 1
ATOM 1916 O O . ALA A 1 240 ? 13.174 -1.675 14.466 1.00 69.69 240 ALA A O 1
ATOM 1917 N N . TRP A 1 241 ? 11.511 -3.116 14.057 1.00 67.50 241 TRP A N 1
ATOM 1918 C CA . TRP A 1 241 ? 10.853 -2.329 13.001 1.00 67.50 241 TRP A CA 1
ATOM 1919 C C . TRP A 1 241 ? 10.202 -1.018 13.461 1.00 67.50 241 TRP A C 1
ATOM 1921 O O . TRP A 1 241 ? 9.885 -0.166 12.633 1.00 67.50 241 TRP A O 1
ATOM 1931 N N . LYS A 1 242 ? 9.988 -0.833 14.769 1.00 73.69 242 LYS A N 1
ATOM 1932 C CA . LYS A 1 242 ? 9.253 0.321 15.313 1.00 73.69 242 LYS A CA 1
ATOM 1933 C C . LYS A 1 242 ? 9.819 1.689 14.874 1.00 73.69 242 LYS A C 1
ATOM 1935 O O . LYS A 1 242 ? 9.018 2.502 14.424 1.00 73.69 242 LYS A O 1
ATOM 1940 N N . PRO A 1 243 ? 11.137 1.959 14.940 1.00 75.12 243 PRO A N 1
ATOM 1941 C CA . PRO A 1 243 ? 11.693 3.246 14.514 1.00 75.12 243 PRO A CA 1
ATOM 1942 C C . PRO A 1 243 ? 11.539 3.499 13.008 1.00 75.12 243 PRO A C 1
ATOM 1944 O O . PRO A 1 243 ? 11.275 4.625 12.600 1.00 75.12 243 PRO A O 1
ATOM 1947 N N . VAL A 1 244 ? 11.643 2.447 12.185 1.00 66.06 244 VAL A N 1
ATOM 1948 C CA . VAL A 1 244 ? 11.419 2.538 10.731 1.00 66.06 244 VAL A CA 1
ATOM 1949 C C . VAL A 1 244 ? 9.967 2.879 10.436 1.00 66.06 244 VAL A C 1
ATOM 1951 O O . VAL A 1 244 ? 9.688 3.768 9.640 1.00 66.06 244 VAL A O 1
ATOM 1954 N N . TRP A 1 245 ? 9.035 2.206 11.114 1.00 66.31 245 TRP A N 1
ATOM 1955 C CA . TRP A 1 245 ? 7.614 2.498 10.978 1.00 66.31 245 TRP A CA 1
ATOM 1956 C C . TRP A 1 245 ? 7.287 3.940 11.375 1.00 66.31 245 TRP A C 1
ATOM 1958 O O . TRP A 1 245 ? 6.587 4.632 10.643 1.00 66.31 245 TRP A O 1
ATOM 1968 N N . GLU A 1 246 ? 7.819 4.410 12.507 1.00 74.31 246 GLU A N 1
ATOM 1969 C CA . GLU A 1 246 ? 7.649 5.797 12.951 1.00 74.31 246 GLU A CA 1
ATOM 1970 C C . GLU A 1 246 ? 8.173 6.786 11.900 1.00 74.31 246 GLU A C 1
ATOM 1972 O O . GLU A 1 246 ? 7.460 7.729 11.571 1.00 74.31 246 GLU A O 1
ATOM 1977 N N . HIS A 1 247 ? 9.343 6.531 11.307 1.00 73.12 247 HIS A N 1
ATOM 1978 C CA . HIS A 1 247 ? 9.906 7.369 10.246 1.00 73.12 247 HIS A CA 1
ATOM 1979 C C . HIS A 1 247 ? 9.042 7.394 8.972 1.00 73.12 247 HIS A C 1
ATOM 1981 O O . HIS A 1 247 ? 8.768 8.471 8.440 1.00 73.12 247 HIS A O 1
ATOM 1987 N N . ILE A 1 248 ? 8.567 6.234 8.503 1.00 65.31 248 ILE A N 1
ATOM 1988 C CA . ILE A 1 248 ? 7.664 6.143 7.340 1.00 65.31 248 ILE A CA 1
ATOM 1989 C C . ILE A 1 248 ? 6.398 6.969 7.591 1.00 65.31 248 ILE A C 1
ATOM 1991 O O . ILE A 1 248 ? 5.984 7.765 6.744 1.00 65.31 248 ILE A O 1
ATOM 1995 N N . GLU A 1 249 ? 5.781 6.801 8.761 1.00 70.25 249 GLU A N 1
ATOM 1996 C CA . GLU A 1 249 ? 4.555 7.514 9.106 1.00 70.25 249 GLU A CA 1
ATOM 1997 C C . GLU A 1 249 ? 4.778 9.024 9.177 1.00 70.25 249 GLU A C 1
ATOM 1999 O O . GLU A 1 249 ? 4.028 9.771 8.554 1.00 70.25 249 GLU A O 1
ATOM 2004 N N . THR A 1 250 ? 5.808 9.496 9.881 1.00 73.00 250 THR A N 1
ATOM 2005 C CA . THR A 1 250 ? 6.008 10.937 10.098 1.00 73.00 250 THR A CA 1
ATOM 2006 C C . THR A 1 250 ? 6.529 11.674 8.873 1.00 73.00 250 THR A C 1
ATOM 2008 O O . THR A 1 250 ? 6.191 12.841 8.686 1.00 73.00 250 THR A O 1
ATOM 2011 N N . THR A 1 251 ? 7.360 11.022 8.060 1.00 70.81 251 THR A N 1
ATOM 2012 C CA . THR A 1 251 ? 8.158 11.706 7.032 1.00 70.81 251 THR A CA 1
ATOM 2013 C C . THR A 1 251 ? 7.655 11.431 5.620 1.00 70.81 251 THR A C 1
ATOM 2015 O O . THR A 1 251 ? 7.708 12.319 4.776 1.00 70.81 251 THR A O 1
ATOM 2018 N N . MET A 1 252 ? 7.128 10.233 5.358 1.00 64.25 252 MET A N 1
ATOM 2019 C CA . MET A 1 252 ? 6.722 9.827 4.006 1.00 64.25 252 MET A CA 1
ATOM 2020 C C . MET A 1 252 ? 5.203 9.860 3.809 1.00 64.25 252 MET A C 1
ATOM 2022 O O . MET A 1 252 ? 4.735 10.185 2.721 1.00 64.25 252 MET A O 1
ATOM 2026 N N . ARG A 1 253 ? 4.409 9.526 4.840 1.00 61.38 253 ARG A N 1
ATOM 2027 C CA . ARG A 1 253 ? 2.936 9.422 4.735 1.00 61.38 253 ARG A CA 1
ATOM 2028 C C . ARG A 1 253 ? 2.179 10.623 5.299 1.00 61.38 253 ARG A C 1
ATOM 2030 O O . ARG A 1 253 ? 1.341 11.195 4.606 1.00 61.38 253 ARG A O 1
ATOM 2037 N N . GLN A 1 254 ? 2.440 11.017 6.548 1.00 65.56 254 GLN A N 1
ATOM 2038 C CA . GLN A 1 254 ? 1.734 12.135 7.194 1.00 65.56 254 GLN A CA 1
ATOM 2039 C C . GLN A 1 254 ? 1.775 13.454 6.402 1.00 65.56 254 GLN A C 1
ATOM 2041 O O . GLN A 1 254 ? 0.736 14.118 6.351 1.00 65.56 254 GLN A O 1
ATOM 2046 N N . PRO A 1 255 ? 2.895 13.855 5.765 1.00 67.00 255 PRO A N 1
ATOM 2047 C CA . PRO A 1 255 ? 3.004 15.175 5.140 1.00 67.00 255 PRO A CA 1
ATOM 2048 C C . PRO A 1 255 ? 2.038 15.460 3.990 1.00 67.00 255 PRO A C 1
ATOM 2050 O O . PRO A 1 255 ? 1.749 16.622 3.738 1.00 67.00 255 PRO A O 1
ATOM 2053 N N . CYS A 1 256 ? 1.505 14.448 3.304 1.00 49.94 256 CYS A N 1
ATOM 2054 C CA . CYS A 1 256 ? 0.476 14.654 2.273 1.00 49.94 256 CYS A CA 1
ATOM 2055 C C . CYS A 1 256 ? -0.806 13.854 2.525 1.00 49.94 256 CYS A C 1
ATOM 2057 O O . CYS A 1 256 ? -1.640 13.669 1.641 1.00 49.94 256 CYS A O 1
ATOM 2059 N N . ALA A 1 257 ? -1.084 13.588 3.804 1.00 52.44 257 ALA A N 1
ATOM 2060 C CA . ALA A 1 257 ? -2.422 13.303 4.328 1.00 52.44 257 ALA A CA 1
ATOM 2061 C C . ALA A 1 257 ? -3.407 14.501 4.188 1.00 52.44 257 ALA A C 1
ATOM 2063 O O . ALA A 1 257 ? -4.322 14.674 4.991 1.00 52.44 257 ALA A O 1
ATOM 2064 N N . HIS A 1 258 ? -3.231 15.350 3.169 1.00 45.53 258 HIS A N 1
ATOM 2065 C CA . HIS A 1 258 ? -4.011 16.557 2.876 1.00 45.53 258 HIS A CA 1
ATOM 2066 C C . HIS A 1 258 ? -5.316 16.256 2.119 1.00 45.53 258 HIS A C 1
ATOM 2068 O O . HIS A 1 258 ? -6.093 17.160 1.817 1.00 45.53 258 HIS A O 1
ATOM 2074 N N . SER A 1 259 ? -5.589 14.986 1.820 1.00 39.84 259 SER A N 1
ATOM 2075 C CA . SER A 1 259 ? -6.852 14.519 1.234 1.00 39.84 259 SER A CA 1
ATOM 2076 C C . SER A 1 259 ? -7.337 13.242 1.908 1.00 39.84 259 SER A C 1
ATOM 2078 O O . SER A 1 259 ? -7.855 12.335 1.262 1.00 39.84 259 SER A O 1
ATOM 2080 N N . LEU A 1 260 ? -7.181 13.167 3.230 1.00 34.84 260 LEU A N 1
ATOM 2081 C CA . LEU A 1 260 ? -8.001 12.257 4.009 1.00 34.84 260 LEU A CA 1
ATOM 2082 C C . LEU A 1 260 ? -9.469 12.631 3.739 1.00 34.84 260 LEU A C 1
ATOM 2084 O O . LEU A 1 260 ? -9.958 13.645 4.237 1.00 34.84 260 LEU A O 1
ATOM 2088 N N . LEU A 1 261 ? -10.199 11.788 2.999 1.00 33.69 261 LEU A N 1
ATOM 2089 C CA . LEU A 1 261 ? -11.562 11.496 3.444 1.00 33.69 261 LEU A CA 1
ATOM 2090 C C . LEU A 1 261 ? -11.427 11.200 4.940 1.00 33.69 261 LEU A C 1
ATOM 2092 O O . LEU A 1 261 ? -10.523 10.433 5.292 1.00 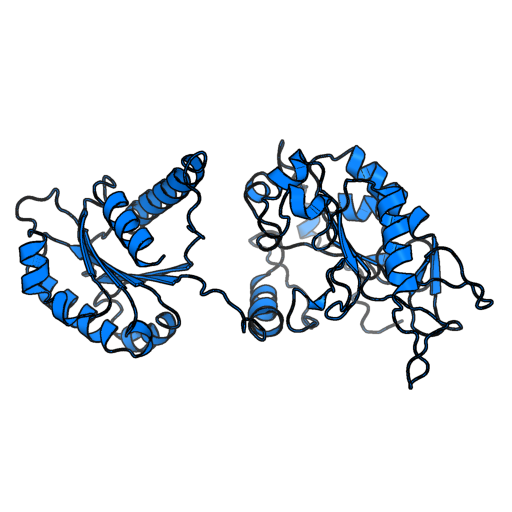33.69 261 LEU A O 1
ATOM 2096 N N . PRO A 1 262 ? -12.195 11.875 5.812 1.00 33.78 262 PRO A N 1
ATOM 2097 C CA . PRO A 1 262 ? -11.952 11.823 7.241 1.00 33.78 262 PRO A CA 1
ATOM 2098 C C . PRO A 1 262 ? -11.904 10.355 7.646 1.00 33.78 262 PRO A C 1
ATOM 2100 O O . PRO A 1 262 ? -12.879 9.622 7.479 1.00 33.78 262 PRO A O 1
ATOM 2103 N N . LEU A 1 263 ? -10.730 9.920 8.109 1.00 33.62 263 LEU A N 1
ATOM 2104 C CA . LEU A 1 263 ? -10.593 8.681 8.853 1.00 33.62 263 LEU A CA 1
ATOM 2105 C C . LEU A 1 263 ? -11.525 8.852 10.040 1.00 33.62 263 LEU A C 1
ATOM 2107 O O . LEU A 1 263 ? -11.176 9.570 10.976 1.00 33.62 263 LEU A O 1
ATOM 2111 N N . ARG A 1 264 ? -12.720 8.258 9.947 1.00 39.34 264 ARG A N 1
ATOM 2112 C CA . ARG A 1 264 ? -13.732 8.418 10.979 1.00 39.34 264 ARG A CA 1
ATOM 2113 C C . ARG A 1 264 ? -13.157 7.848 12.270 1.00 39.34 264 ARG A C 1
ATOM 2115 O O . ARG A 1 264 ? -12.892 6.647 12.359 1.00 39.34 264 ARG A O 1
ATOM 2122 N N . LYS A 1 265 ? -12.871 8.702 13.239 1.00 36.88 265 LYS A N 1
ATOM 2123 C CA . LYS A 1 265 ? -12.219 8.323 14.490 1.00 36.88 265 LYS A CA 1
ATOM 2124 C C . LYS A 1 265 ? -13.266 8.263 15.588 1.00 36.88 265 LYS A C 1
ATOM 2126 O O . LYS A 1 265 ? -13.997 9.224 15.823 1.00 36.88 265 LYS A O 1
ATOM 2131 N N . LEU A 1 266 ? -13.311 7.119 16.262 1.00 36.16 266 LEU A N 1
ATOM 2132 C CA . LEU A 1 266 ? -14.148 6.890 17.430 1.00 36.16 266 LEU A CA 1
ATOM 2133 C C . LEU A 1 266 ? -13.262 6.913 18.668 1.00 36.16 266 LEU A C 1
ATOM 2135 O O . LEU A 1 266 ? -12.353 6.091 18.813 1.00 36.16 266 LEU A O 1
ATOM 2139 N N . GLU A 1 267 ? -13.539 7.838 19.571 1.00 36.81 267 GLU A N 1
ATOM 2140 C CA . GLU A 1 267 ? -12.859 7.913 20.852 1.00 36.81 267 GLU A CA 1
ATOM 2141 C C . GLU A 1 267 ? -13.712 7.274 21.938 1.00 36.81 267 GLU A C 1
ATOM 2143 O O . GLU A 1 267 ? -14.834 7.695 22.191 1.00 36.81 267 GLU A O 1
ATOM 2148 N N . PHE A 1 268 ? -13.203 6.228 22.580 1.00 37.31 268 PHE A N 1
ATOM 2149 C CA . PHE A 1 268 ? -13.883 5.581 23.693 1.00 37.31 268 PHE A CA 1
ATOM 2150 C C . PHE A 1 268 ? -13.279 6.047 25.008 1.00 37.31 268 PHE A C 1
ATOM 2152 O O . PHE A 1 268 ? -12.178 5.631 25.371 1.00 37.31 268 PHE A O 1
ATOM 2159 N N . ALA A 1 269 ? -14.042 6.844 25.746 1.00 37.38 269 ALA A N 1
ATOM 2160 C CA . ALA A 1 269 ? -13.674 7.311 27.068 1.00 37.38 269 ALA A CA 1
ATOM 2161 C C . ALA A 1 269 ? -14.420 6.520 28.154 1.00 37.38 269 ALA A C 1
ATOM 2163 O O . ALA A 1 269 ? -15.651 6.505 28.222 1.00 37.38 269 ALA A O 1
ATOM 2164 N N . PHE A 1 270 ? -13.673 5.863 29.040 1.00 40.34 270 PHE A N 1
ATOM 2165 C CA . PHE A 1 270 ? -14.223 5.121 30.176 1.00 40.34 270 PHE A CA 1
ATOM 2166 C C . PHE A 1 270 ? -14.062 5.916 31.463 1.00 40.34 270 PHE A C 1
ATOM 2168 O O . PHE A 1 270 ? -12.938 6.156 31.874 1.00 40.34 270 PHE A O 1
ATOM 2175 N N . PHE A 1 271 ? -15.126 6.239 32.190 1.00 40.94 271 PHE A N 1
ATOM 2176 C CA . PHE A 1 271 ? -14.964 6.750 33.554 1.00 40.94 271 PHE A CA 1
ATOM 2177 C C . PHE A 1 271 ? -14.988 5.582 34.549 1.00 40.94 271 PHE A C 1
ATOM 2179 O O . PHE A 1 271 ? -16.063 5.112 34.923 1.00 40.94 271 PHE A O 1
ATOM 2186 N N . THR A 1 272 ? -13.819 5.062 34.959 1.00 37.41 272 THR A N 1
ATOM 2187 C CA . THR A 1 272 ? -13.758 3.970 35.954 1.00 37.41 272 THR A CA 1
ATOM 2188 C C . THR A 1 272 ? -13.398 4.453 37.359 1.00 37.41 272 THR A C 1
ATOM 2190 O O . THR A 1 272 ? -12.726 5.462 37.572 1.00 37.41 272 THR A O 1
ATOM 2193 N N . ALA A 1 273 ? -13.843 3.700 38.359 1.00 32.44 273 ALA A N 1
ATOM 2194 C CA . ALA A 1 273 ? -13.329 3.802 39.712 1.00 32.44 273 ALA A CA 1
ATOM 2195 C C . ALA A 1 273 ? -12.164 2.838 39.923 1.00 32.44 273 ALA A C 1
ATOM 2197 O O . ALA A 1 273 ? -12.088 1.792 39.280 1.00 32.44 273 ALA A O 1
ATOM 2198 N N . LEU A 1 274 ? -11.312 3.141 40.906 1.00 30.97 274 LEU A N 1
ATOM 2199 C CA . LEU A 1 274 ? -10.336 2.197 41.455 1.00 30.97 274 LEU A CA 1
ATOM 2200 C C . LEU A 1 274 ? -10.953 0.791 41.620 1.00 30.97 274 LEU A C 1
ATOM 2202 O O . LEU A 1 274 ? -11.798 0.577 42.487 1.00 30.97 274 LEU A O 1
ATOM 2206 N N . GLY A 1 275 ? -10.496 -0.156 40.794 1.00 38.09 275 GLY A N 1
ATOM 2207 C CA . GLY A 1 275 ? -10.741 -1.592 40.961 1.00 38.09 275 GLY A CA 1
ATOM 2208 C C . GLY A 1 275 ? -12.054 -2.159 40.407 1.00 38.09 275 GLY A C 1
ATOM 2209 O O . GLY A 1 275 ? -12.404 -3.269 40.795 1.00 38.09 275 GLY A O 1
ATOM 2210 N N . GLY A 1 276 ? -12.777 -1.460 39.525 1.00 38.28 276 GLY A N 1
ATOM 2211 C CA . GLY A 1 276 ? -14.006 -1.978 38.906 1.00 38.28 276 GLY A CA 1
ATOM 2212 C C . GLY A 1 276 ? -13.870 -2.205 37.401 1.00 38.28 276 GLY A C 1
ATOM 2213 O O . GLY A 1 276 ? -13.784 -1.246 36.645 1.00 38.28 276 GLY A O 1
ATOM 2214 N N . THR A 1 277 ? -13.902 -3.469 36.981 1.00 44.59 277 THR A N 1
ATOM 2215 C CA . THR A 1 277 ? -14.045 -3.975 35.607 1.00 44.59 277 THR A CA 1
ATOM 2216 C C . THR A 1 277 ? -15.226 -3.322 34.874 1.00 44.59 277 THR A C 1
ATOM 2218 O O . THR A 1 277 ? -16.350 -3.826 34.887 1.00 44.59 277 THR A O 1
ATOM 2221 N N . ILE A 1 278 ? -14.999 -2.190 34.205 1.00 45.97 278 ILE A N 1
ATOM 2222 C CA . ILE A 1 278 ? -15.668 -1.983 32.920 1.00 45.97 278 ILE A CA 1
ATOM 2223 C C . ILE A 1 278 ? -14.863 -2.844 31.961 1.00 45.97 278 ILE A C 1
ATOM 2225 O O . ILE A 1 278 ? -13.683 -2.592 31.738 1.00 45.97 278 ILE A O 1
ATOM 2229 N N . ASP A 1 279 ? -15.466 -3.955 31.559 1.00 53.97 279 ASP A N 1
ATOM 2230 C CA . ASP A 1 279 ? -14.796 -5.056 30.886 1.00 53.97 279 ASP A CA 1
ATOM 2231 C C . ASP A 1 279 ? -14.475 -4.674 29.437 1.00 53.97 279 ASP A C 1
ATOM 2233 O O . ASP A 1 279 ? -15.167 -5.052 28.494 1.00 53.97 279 ASP A O 1
ATOM 2237 N N . SER A 1 280 ? -13.457 -3.827 29.284 1.00 45.97 280 SER A N 1
ATOM 2238 C CA . SER A 1 280 ? -12.939 -3.343 28.008 1.00 45.97 280 SER A CA 1
ATOM 2239 C C . SER A 1 280 ? -12.562 -4.493 27.081 1.00 45.97 280 SER A C 1
ATOM 2241 O O . SER A 1 280 ? -12.707 -4.346 25.872 1.00 45.97 280 SER A O 1
ATOM 2243 N N . SER A 1 281 ? -12.164 -5.645 27.637 1.00 47.28 281 SER A N 1
ATOM 2244 C CA . SER A 1 281 ? -12.018 -6.901 26.900 1.00 47.28 281 SER A CA 1
ATOM 2245 C C . SER A 1 281 ? -13.337 -7.355 26.282 1.00 47.28 281 SER A C 1
ATOM 2247 O O . SER A 1 281 ? -13.396 -7.477 25.071 1.00 47.28 281 SER A O 1
ATOM 2249 N N . HIS A 1 282 ? -14.418 -7.510 27.050 1.00 52.12 282 HIS A N 1
ATOM 2250 C CA . HIS A 1 282 ? -15.695 -7.986 26.498 1.00 52.12 282 HIS A CA 1
ATOM 2251 C C . HIS A 1 282 ? -16.385 -6.962 25.586 1.00 52.12 282 HIS A C 1
ATOM 2253 O O . HIS A 1 282 ? -17.030 -7.341 24.611 1.00 52.12 282 HIS A O 1
ATOM 2259 N N . VAL A 1 283 ? -16.239 -5.660 25.858 1.00 50.75 283 VAL A N 1
ATOM 2260 C CA . VAL A 1 283 ? -16.682 -4.612 24.920 1.00 50.75 283 VAL A CA 1
ATOM 2261 C C . VAL A 1 283 ? -15.850 -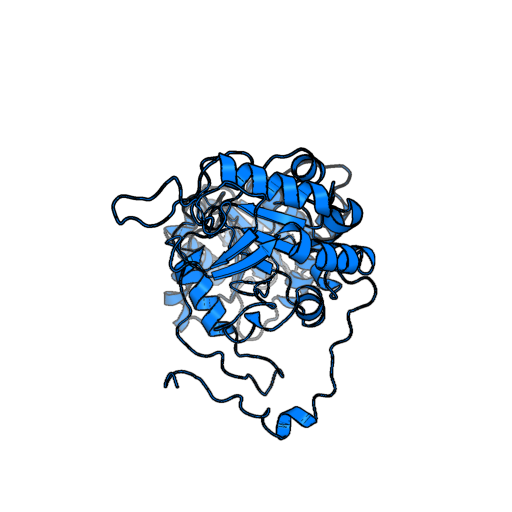4.671 23.636 1.00 50.75 283 VAL A C 1
ATOM 2263 O O . VAL A 1 283 ? -16.416 -4.572 22.551 1.00 50.75 283 VAL A O 1
ATOM 2266 N N . GLY A 1 284 ? -14.537 -4.898 23.748 1.00 49.88 284 GLY A N 1
ATOM 2267 C CA . GLY A 1 284 ? -13.634 -5.148 22.624 1.00 49.88 284 GLY A CA 1
ATOM 2268 C C . GLY A 1 284 ? -13.995 -6.403 21.822 1.00 49.88 284 GLY A C 1
ATOM 2269 O O . GLY A 1 284 ? -14.027 -6.345 20.597 1.00 49.88 284 GLY A O 1
ATOM 2270 N N . ASP A 1 285 ? -14.351 -7.502 22.486 1.00 52.22 285 ASP A N 1
ATOM 2271 C CA . ASP A 1 285 ? -14.754 -8.767 21.861 1.00 52.22 285 ASP A CA 1
ATOM 2272 C C . ASP A 1 285 ? -16.119 -8.642 21.168 1.00 52.22 285 ASP A C 1
ATOM 2274 O O . ASP A 1 285 ? -16.319 -9.151 20.064 1.00 52.22 285 ASP A O 1
ATOM 2278 N N . ALA A 1 286 ? -17.062 -7.916 21.774 1.00 51.22 286 ALA A N 1
ATOM 2279 C CA . ALA A 1 286 ? -18.351 -7.609 21.161 1.00 51.22 286 ALA A CA 1
ATOM 2280 C C . ALA A 1 286 ? -18.204 -6.664 19.957 1.00 51.22 286 ALA A C 1
ATOM 2282 O O . ALA A 1 286 ? -18.895 -6.844 18.955 1.00 51.22 286 ALA A O 1
ATOM 2283 N N . LEU A 1 287 ? -17.280 -5.698 20.023 1.00 52.09 287 LEU A N 1
ATOM 2284 C CA . LEU A 1 287 ? -16.893 -4.841 18.900 1.00 52.09 287 LEU A CA 1
ATOM 2285 C C . LEU A 1 287 ? -16.266 -5.658 17.767 1.00 52.09 287 LEU A C 1
ATOM 2287 O O . LEU A 1 287 ? -16.671 -5.500 16.620 1.00 52.09 287 LEU A O 1
ATOM 2291 N N . ALA A 1 288 ? -15.334 -6.560 18.079 1.00 50.94 288 ALA A N 1
ATOM 2292 C CA . ALA A 1 288 ? -14.743 -7.472 17.102 1.00 50.94 288 ALA A CA 1
ATOM 2293 C C . ALA A 1 288 ? -15.823 -8.344 16.441 1.00 50.94 288 ALA A C 1
ATOM 2295 O O . ALA A 1 288 ? -15.892 -8.423 15.220 1.00 50.94 288 ALA A O 1
ATOM 2296 N N . THR A 1 289 ? -16.750 -8.884 17.237 1.00 52.94 289 THR A N 1
ATOM 2297 C CA . THR A 1 289 ? -17.890 -9.676 16.748 1.00 52.94 289 THR A CA 1
ATOM 2298 C C . THR A 1 289 ? -18.851 -8.850 15.880 1.00 52.94 289 THR A C 1
ATOM 2300 O O . THR A 1 289 ? -19.372 -9.359 14.889 1.00 52.94 289 THR A O 1
ATOM 2303 N N . TYR A 1 290 ? -19.093 -7.575 16.210 1.00 49.62 290 TYR A N 1
ATOM 2304 C CA . TYR A 1 290 ? -19.892 -6.656 15.389 1.00 49.62 290 TYR A CA 1
ATOM 2305 C C . TYR A 1 290 ? -19.212 -6.341 14.055 1.00 49.62 290 TYR A C 1
ATOM 2307 O O . TYR A 1 290 ? -19.863 -6.398 13.014 1.00 49.62 290 TYR A O 1
ATOM 2315 N N . LEU A 1 291 ? -17.910 -6.048 14.076 1.00 49.47 291 LEU A N 1
ATOM 2316 C CA . LEU A 1 291 ? -17.116 -5.793 12.873 1.00 49.47 291 LEU A CA 1
ATOM 2317 C C . LEU A 1 291 ? -17.080 -7.036 11.969 1.00 49.47 291 LEU A C 1
ATOM 2319 O O . LEU A 1 291 ? -17.287 -6.919 10.761 1.00 49.47 291 LEU A O 1
ATOM 2323 N N . ASP A 1 292 ? -16.939 -8.227 12.554 1.00 48.34 292 ASP A N 1
ATOM 2324 C CA . ASP A 1 292 ? -17.025 -9.508 11.843 1.00 48.34 292 ASP A CA 1
ATOM 2325 C C . ASP A 1 292 ? -18.446 -9.788 11.308 1.00 48.34 292 ASP A C 1
ATOM 2327 O O . ASP A 1 292 ? -18.623 -10.327 10.213 1.00 48.34 292 ASP A O 1
ATOM 2331 N N . GLY A 1 293 ? -19.487 -9.400 12.050 1.00 47.28 293 GLY A N 1
ATOM 2332 C CA . GLY A 1 293 ? -20.891 -9.532 11.652 1.00 47.28 293 GLY A CA 1
ATOM 2333 C C . GLY A 1 293 ? -21.289 -8.602 10.501 1.00 47.28 293 GLY A C 1
ATOM 2334 O O . GLY A 1 293 ? -21.943 -9.043 9.554 1.00 47.28 293 GLY A O 1
ATOM 2335 N N . LEU A 1 294 ? -20.845 -7.342 10.539 1.00 42.06 294 LEU A N 1
ATOM 2336 C CA . LEU A 1 294 ? -20.974 -6.375 9.443 1.00 42.06 294 LEU A CA 1
ATOM 2337 C C . LEU A 1 294 ? -20.280 -6.882 8.178 1.00 42.06 294 LEU A C 1
ATOM 2339 O O . LEU A 1 294 ? -20.854 -6.818 7.093 1.00 42.06 294 LEU A O 1
ATOM 2343 N N . HIS A 1 295 ? -19.078 -7.442 8.321 1.00 42.91 295 HIS A N 1
ATOM 2344 C CA . HIS A 1 295 ? -18.332 -8.037 7.213 1.00 42.91 295 HIS A CA 1
ATOM 2345 C C . HIS A 1 295 ? -19.095 -9.198 6.555 1.00 42.91 295 HIS A C 1
ATOM 2347 O O . HIS A 1 295 ? -19.119 -9.301 5.332 1.00 42.91 295 HIS A O 1
ATOM 2353 N N . ASN A 1 296 ? -19.801 -10.021 7.336 1.00 41.28 296 ASN A N 1
ATOM 2354 C CA . ASN A 1 296 ? -20.565 -11.166 6.826 1.00 41.28 296 ASN A CA 1
ATOM 2355 C C . ASN A 1 296 ? -21.963 -10.815 6.263 1.00 41.28 296 ASN A C 1
ATOM 2357 O O . ASN A 1 296 ? -22.504 -11.575 5.458 1.00 41.28 296 ASN A O 1
ATOM 2361 N N . ALA A 1 297 ? -22.561 -9.678 6.641 1.00 42.53 297 ALA A N 1
ATOM 2362 C CA . ALA A 1 297 ? -23.905 -9.265 6.206 1.00 42.53 297 ALA A CA 1
ATOM 2363 C C . ALA A 1 297 ? -23.945 -8.469 4.874 1.00 42.53 297 ALA A C 1
ATOM 2365 O O . ALA A 1 297 ? -25.022 -8.148 4.366 1.00 42.53 297 ALA A O 1
ATOM 2366 N N . THR A 1 298 ? -22.796 -8.162 4.266 1.00 39.22 298 THR A N 1
ATOM 2367 C CA . THR A 1 298 ? -22.646 -7.238 3.116 1.00 39.22 298 THR A CA 1
ATOM 2368 C C . THR A 1 298 ? -23.028 -7.791 1.733 1.00 39.22 298 THR A C 1
ATOM 2370 O O . THR A 1 298 ? -22.727 -7.167 0.719 1.00 39.22 298 THR A O 1
ATOM 2373 N N . THR A 1 299 ? -23.788 -8.887 1.630 1.00 41.19 299 THR A N 1
ATOM 2374 C CA . THR A 1 299 ? -24.386 -9.282 0.332 1.00 41.19 299 THR A CA 1
ATOM 2375 C C . THR A 1 299 ? -25.634 -8.469 -0.051 1.00 41.19 299 THR A C 1
ATOM 2377 O O . THR A 1 299 ? -26.105 -8.607 -1.178 1.00 41.19 299 THR A O 1
ATOM 2380 N N . ALA A 1 300 ? -26.162 -7.592 0.823 1.00 35.06 300 ALA A N 1
ATOM 2381 C CA . ALA A 1 300 ? -27.410 -6.855 0.549 1.00 35.06 300 ALA A CA 1
ATOM 2382 C C . ALA A 1 300 ? -27.458 -5.354 0.932 1.00 35.06 300 ALA A C 1
ATOM 2384 O O . ALA A 1 300 ? -28.493 -4.727 0.717 1.00 35.06 300 ALA A O 1
ATOM 2385 N N . TYR A 1 301 ? -26.383 -4.739 1.441 1.00 29.73 301 TYR A N 1
ATOM 2386 C CA . TYR A 1 301 ? -26.353 -3.297 1.749 1.00 29.73 301 TYR A CA 1
ATOM 2387 C C . TYR A 1 301 ? -25.111 -2.624 1.152 1.00 29.73 301 TYR A C 1
ATOM 2389 O O . TYR A 1 301 ? -23.987 -2.920 1.540 1.00 29.73 301 TYR A O 1
ATOM 2397 N N . SER A 1 302 ? -25.321 -1.687 0.224 1.00 34.75 302 SER A N 1
ATOM 2398 C CA . SER A 1 302 ? -24.300 -0.761 -0.275 1.00 34.75 302 SER A CA 1
ATOM 2399 C C . SER A 1 302 ? -24.394 0.564 0.497 1.00 34.75 302 SER A C 1
ATOM 2401 O O . SER A 1 302 ? -25.159 1.449 0.117 1.00 34.75 302 SER A O 1
ATOM 2403 N N . GLY A 1 303 ? -23.660 0.684 1.604 1.00 31.25 303 GLY A N 1
ATOM 2404 C CA . GLY A 1 303 ? -23.520 1.904 2.416 1.00 31.25 303 GLY A CA 1
ATOM 2405 C C . GLY A 1 303 ? -22.185 1.902 3.185 1.00 31.25 303 GLY A C 1
ATOM 2406 O O . GLY A 1 303 ? -21.635 0.821 3.397 1.00 31.25 303 GLY A O 1
ATOM 2407 N N . PRO A 1 304 ? -21.613 3.070 3.539 1.00 30.25 304 PRO A N 1
ATOM 2408 C CA . PRO A 1 304 ? -20.178 3.245 3.759 1.00 30.25 304 PRO A CA 1
ATOM 2409 C C . PRO A 1 304 ? -19.797 2.972 5.217 1.00 30.25 304 PRO A C 1
ATOM 2411 O O . PRO A 1 304 ? -19.905 3.849 6.070 1.00 30.25 304 PRO A O 1
ATOM 2414 N N . PHE A 1 305 ? -19.334 1.763 5.516 1.00 35.09 305 PHE A N 1
ATOM 2415 C CA . PHE A 1 305 ? -18.799 1.438 6.838 1.00 35.09 305 PHE A CA 1
ATOM 2416 C C . PHE A 1 305 ? -17.343 0.993 6.694 1.00 35.09 305 PHE A C 1
ATOM 2418 O O . PHE A 1 305 ? -17.031 -0.183 6.533 1.00 35.09 305 PHE A O 1
ATOM 2425 N N . GLU A 1 306 ? -16.456 1.990 6.661 1.00 41.22 306 GLU A N 1
ATOM 2426 C CA . GLU A 1 306 ? -15.001 1.825 6.721 1.00 41.22 306 GLU A CA 1
ATOM 2427 C C . GLU A 1 306 ? -14.529 1.647 8.178 1.00 41.22 306 GLU A C 1
ATOM 2429 O O . GLU A 1 306 ? -15.193 2.133 9.095 1.00 41.22 306 GLU A O 1
ATOM 2434 N N . PRO A 1 307 ? -13.412 0.936 8.429 1.00 43.56 307 PRO A N 1
ATOM 2435 C CA . PRO A 1 307 ? -12.970 0.613 9.782 1.00 43.56 307 PRO A CA 1
ATOM 2436 C C . PRO A 1 307 ? -12.530 1.881 10.524 1.00 43.56 307 PRO A C 1
ATOM 2438 O O . PRO A 1 307 ? -11.564 2.534 10.136 1.00 43.56 307 PRO A O 1
ATOM 2441 N N . PHE A 1 308 ? -13.239 2.223 11.597 1.00 43.66 308 PHE A N 1
ATOM 2442 C CA . PHE A 1 308 ? -12.903 3.355 12.458 1.00 43.66 308 PHE A CA 1
ATOM 2443 C C . PHE A 1 308 ? -11.559 3.130 13.173 1.00 43.66 308 PHE A C 1
ATOM 2445 O O . PHE A 1 308 ? -11.281 2.024 13.644 1.00 43.66 308 PHE A O 1
ATOM 2452 N N . ASN A 1 309 ? -10.750 4.185 13.322 1.00 39.44 309 ASN A N 1
ATOM 2453 C CA . ASN A 1 309 ? -9.615 4.167 14.250 1.00 39.44 309 ASN A CA 1
ATOM 2454 C C . ASN A 1 309 ? -10.151 4.307 15.682 1.00 39.44 309 ASN A C 1
ATOM 2456 O O . ASN A 1 309 ? -10.745 5.332 16.023 1.00 39.44 309 ASN A O 1
ATOM 2460 N N . LEU A 1 310 ? -9.951 3.267 16.495 1.00 47.41 310 LEU A N 1
ATOM 2461 C CA . LEU A 1 310 ? -10.446 3.169 17.868 1.00 47.41 310 LEU A CA 1
ATOM 2462 C C . LEU A 1 310 ? -9.335 3.515 18.868 1.00 47.41 310 LEU A C 1
ATOM 2464 O O . LEU A 1 310 ? -8.333 2.804 18.948 1.00 47.41 310 LEU A O 1
ATOM 2468 N N . ILE A 1 311 ? -9.532 4.568 19.664 1.00 44.34 311 ILE A N 1
ATOM 2469 C CA . ILE A 1 311 ? -8.655 4.900 20.797 1.00 44.34 311 ILE A CA 1
ATOM 2470 C C . ILE A 1 311 ? -9.422 4.651 22.097 1.00 44.34 311 ILE A C 1
ATOM 2472 O O . ILE A 1 311 ? -10.518 5.172 22.284 1.00 44.34 311 ILE A O 1
ATOM 2476 N N . LEU A 1 312 ? -8.845 3.830 22.979 1.00 49.59 312 LEU A N 1
ATOM 2477 C CA . LEU A 1 312 ? -9.409 3.462 24.279 1.00 49.59 312 LEU A CA 1
ATOM 2478 C C . LEU A 1 312 ? -8.690 4.251 25.383 1.00 49.59 312 LEU A C 1
ATOM 2480 O O . LEU A 1 312 ? -7.503 4.019 25.625 1.00 49.59 312 LEU A O 1
ATOM 2484 N N . THR A 1 313 ? -9.394 5.145 26.077 1.00 52.72 313 THR A N 1
ATOM 2485 C CA . THR A 1 313 ? -8.847 5.940 27.187 1.00 52.72 313 THR A CA 1
ATOM 2486 C C . THR A 1 313 ? -9.589 5.653 28.496 1.00 52.72 313 THR A C 1
ATOM 2488 O O . THR A 1 313 ? -10.814 5.712 28.583 1.00 52.72 313 THR A O 1
ATOM 2491 N N . ASP A 1 314 ? -8.845 5.324 29.558 1.00 53.94 314 ASP A N 1
ATOM 2492 C CA . ASP A 1 314 ? -9.394 5.159 30.913 1.00 53.94 314 ASP A CA 1
ATOM 2493 C C . ASP A 1 314 ? -9.315 6.489 31.676 1.00 53.94 314 ASP A C 1
ATOM 2495 O O . ASP A 1 314 ? -8.245 6.905 32.124 1.00 53.94 314 ASP A O 1
ATOM 2499 N N . HIS A 1 315 ? -10.467 7.132 31.852 1.00 56.47 315 HIS A N 1
ATOM 2500 C CA . HIS A 1 315 ? -10.665 8.397 32.556 1.00 56.47 315 HIS A CA 1
ATOM 2501 C C . HIS A 1 315 ? -10.745 8.268 34.086 1.00 56.47 315 HIS A C 1
ATOM 2503 O O . HIS A 1 315 ? -11.129 9.212 34.785 1.00 56.47 315 HIS A O 1
ATOM 2509 N N . SER A 1 316 ? -10.358 7.119 34.646 1.00 55.50 316 SER A N 1
ATOM 2510 C CA . SER A 1 316 ? -10.379 6.921 36.092 1.00 55.50 316 SER A CA 1
ATOM 2511 C C . SER A 1 316 ? -9.523 7.903 36.878 1.00 55.50 316 SER A C 1
ATOM 2513 O O . SER A 1 316 ? -8.485 8.397 36.429 1.00 55.50 316 SER A O 1
ATOM 2515 N N . ASP A 1 317 ? -9.915 8.138 38.133 1.00 54.47 317 ASP A N 1
ATOM 2516 C CA . ASP A 1 317 ? -9.162 8.978 39.073 1.00 54.47 317 ASP A CA 1
ATOM 2517 C C . ASP A 1 317 ? -7.704 8.515 39.259 1.00 54.47 317 ASP A C 1
ATOM 2519 O O . ASP A 1 317 ? -6.835 9.318 39.615 1.00 54.47 317 ASP A O 1
ATOM 2523 N N . LYS A 1 318 ? -7.407 7.241 38.956 1.00 47.88 318 LYS A N 1
ATOM 2524 C CA . LYS A 1 318 ? -6.048 6.682 38.930 1.00 47.88 318 LYS A CA 1
ATOM 2525 C C . LYS A 1 318 ? -5.127 7.445 37.971 1.00 47.88 318 LYS A C 1
ATOM 2527 O O . LYS A 1 318 ? -3.944 7.612 38.269 1.00 47.88 318 LYS A O 1
ATOM 2532 N N . TRP A 1 319 ? -5.663 7.947 36.863 1.00 53.62 319 TRP A N 1
ATOM 2533 C CA . TRP A 1 319 ? -4.914 8.634 35.812 1.00 53.62 319 TRP A CA 1
ATOM 2534 C C . TRP A 1 319 ? -5.113 10.149 35.825 1.00 53.62 319 TRP A C 1
ATOM 2536 O O . TRP A 1 319 ? -4.714 10.829 34.886 1.00 53.62 319 TRP A O 1
ATOM 2546 N N . LYS A 1 320 ? -5.638 10.721 36.919 1.00 59.72 320 LYS A N 1
ATOM 2547 C CA . LYS A 1 320 ? -5.904 12.166 37.049 1.00 59.72 320 LYS A CA 1
ATOM 2548 C C . LYS A 1 320 ? -4.705 13.063 36.701 1.00 59.72 320 LYS A C 1
ATOM 2550 O O . LYS A 1 320 ? -4.891 14.160 36.190 1.00 59.72 320 LYS A O 1
ATOM 2555 N N . LYS A 1 321 ? -3.471 12.596 36.941 1.00 57.12 321 LYS A N 1
ATOM 2556 C CA . LYS A 1 321 ? -2.228 13.314 36.585 1.00 57.12 321 LYS A CA 1
ATOM 2557 C C . LYS A 1 321 ? -1.937 13.353 35.078 1.00 57.12 321 LYS A C 1
ATOM 2559 O O . LYS A 1 321 ? -1.168 14.203 34.651 1.00 57.12 321 LYS A O 1
ATOM 2564 N N . LEU A 1 322 ? -2.523 12.443 34.301 1.00 54.53 322 LEU A N 1
ATOM 2565 C CA . LEU A 1 322 ? -2.381 12.349 32.846 1.00 54.53 322 LEU A CA 1
ATOM 2566 C C . LEU A 1 322 ? -3.519 13.054 32.094 1.00 54.53 322 LEU A C 1
ATOM 2568 O O . LEU A 1 322 ? -3.424 13.168 30.880 1.00 54.53 322 LEU A O 1
ATOM 2572 N N . ARG A 1 323 ? -4.541 13.583 32.790 1.00 62.47 323 ARG A N 1
ATOM 2573 C CA . ARG A 1 323 ? -5.662 14.333 32.181 1.00 62.47 323 ARG A CA 1
ATOM 2574 C C . ARG A 1 323 ? -5.193 15.435 31.235 1.00 62.47 323 ARG A C 1
ATOM 2576 O O . ARG A 1 323 ? -5.723 15.580 30.144 1.00 62.47 323 ARG A O 1
ATOM 2583 N N . GLY A 1 324 ? -4.132 16.149 31.616 1.00 62.41 324 GLY A N 1
ATOM 2584 C CA . GLY A 1 324 ? -3.533 17.196 30.786 1.00 62.41 324 GLY A CA 1
ATOM 2585 C C . GLY A 1 324 ? -2.896 16.701 29.484 1.00 62.41 324 GLY A C 1
ATOM 2586 O O . GLY A 1 324 ? -2.576 17.527 28.647 1.00 62.41 324 GLY A O 1
ATOM 2587 N N . LEU A 1 325 ? -2.715 15.391 29.290 1.00 60.56 325 LEU A N 1
ATOM 2588 C CA . LEU A 1 325 ? -2.206 14.796 28.050 1.00 60.56 325 LEU A CA 1
ATOM 2589 C C . LEU A 1 325 ? -3.326 14.259 27.152 1.00 60.56 325 LEU A C 1
ATOM 2591 O O . LEU A 1 325 ? -3.059 13.944 25.997 1.00 60.56 325 LEU A O 1
ATOM 2595 N N . TRP A 1 326 ? -4.561 14.138 27.654 1.00 62.44 326 TRP A N 1
ATOM 2596 C CA . TRP A 1 326 ? -5.635 13.492 26.898 1.00 62.44 326 TRP A CA 1
ATOM 2597 C C . TRP A 1 326 ? -6.117 14.297 25.700 1.00 62.44 326 TRP A C 1
ATOM 2599 O O . TRP A 1 326 ? -6.464 13.704 24.688 1.00 62.44 326 TRP A O 1
ATOM 2609 N N . HIS A 1 327 ? -5.991 15.624 25.752 1.00 64.75 327 HIS A N 1
ATOM 2610 C CA . HIS A 1 327 ? -6.272 16.495 24.610 1.00 64.75 327 HIS A CA 1
ATOM 2611 C C . HIS A 1 327 ? -5.462 16.133 23.350 1.00 64.75 327 HIS A C 1
ATOM 2613 O O . HIS A 1 327 ? -5.946 16.293 22.232 1.00 64.75 327 HIS A O 1
ATOM 2619 N N . HIS A 1 328 ? -4.266 15.544 23.498 1.00 62.09 328 HIS A N 1
ATOM 2620 C CA . HIS A 1 328 ? -3.491 15.045 22.358 1.00 62.09 328 HIS A CA 1
ATOM 2621 C C . HIS A 1 328 ? -4.174 13.880 21.624 1.00 62.09 328 HIS A C 1
ATOM 2623 O O . HIS A 1 328 ? -3.885 13.650 20.449 1.00 62.09 328 HIS A O 1
ATOM 2629 N N . TYR A 1 329 ? -5.085 13.161 22.287 1.00 58.12 329 TYR A N 1
ATOM 2630 C CA . TYR A 1 329 ? -5.865 12.076 21.698 1.00 58.12 329 TYR A CA 1
ATOM 2631 C C . TYR A 1 329 ? -7.190 12.542 21.089 1.00 58.12 329 TYR A C 1
ATOM 2633 O O . TYR A 1 329 ? -7.751 11.772 20.324 1.00 58.12 329 TYR A O 1
ATOM 2641 N N . TYR A 1 330 ? -7.640 13.783 21.304 1.00 66.69 330 TYR A N 1
ATOM 2642 C CA . TYR A 1 330 ? -8.948 14.270 20.825 1.00 66.69 330 TYR A CA 1
ATOM 2643 C C . TYR A 1 330 ? -8.948 14.717 19.361 1.00 66.69 330 TYR A C 1
ATOM 2645 O O . TYR A 1 330 ? -9.990 14.829 18.717 1.00 66.69 330 TYR A O 1
ATOM 2653 N N . LYS A 1 331 ? -7.760 14.960 18.797 1.00 65.31 331 LYS A N 1
ATOM 2654 C CA . LYS A 1 331 ? -7.622 15.498 17.442 1.00 65.31 331 LYS A CA 1
ATOM 2655 C C . LYS A 1 331 ? -8.285 14.583 16.405 1.00 65.31 331 LYS A C 1
ATOM 2657 O O . LYS A 1 331 ? -7.957 13.396 16.337 1.00 65.31 331 LYS A O 1
ATOM 2662 N N . ASN A 1 332 ? -9.144 15.166 15.568 1.00 60.19 332 ASN A N 1
ATOM 2663 C CA . ASN A 1 332 ? -9.900 14.497 14.504 1.00 60.19 332 ASN A CA 1
ATOM 2664 C C . ASN A 1 332 ? -10.894 13.425 14.995 1.00 60.19 332 ASN A C 1
ATOM 2666 O O . ASN A 1 332 ? -11.106 12.466 14.269 1.00 60.19 332 ASN A O 1
ATOM 2670 N N . THR A 1 333 ? -11.450 13.532 16.207 1.00 69.88 333 THR A N 1
ATOM 2671 C CA . THR A 1 333 ? -12.471 12.598 16.725 1.00 69.88 333 THR A CA 1
ATOM 2672 C C . THR A 1 333 ? -13.875 12.976 16.223 1.00 69.88 333 THR A C 1
ATOM 2674 O O . THR A 1 333 ? -14.350 14.078 16.487 1.00 69.88 333 THR A O 1
ATOM 2677 N N . ASP A 1 334 ? -14.569 12.055 15.544 1.00 73.06 334 ASP A N 1
ATOM 2678 C CA . ASP A 1 334 ? -15.924 12.279 15.003 1.00 73.06 334 ASP A CA 1
ATOM 2679 C C . ASP A 1 334 ? -17.033 11.892 15.984 1.00 73.06 334 ASP A C 1
ATOM 2681 O O . ASP A 1 334 ? -18.146 12.422 15.933 1.00 73.06 334 ASP A O 1
ATOM 2685 N N . ALA A 1 335 ? -16.744 10.965 16.895 1.00 79.75 335 ALA A N 1
ATOM 2686 C CA . ALA A 1 335 ? -17.631 10.677 18.005 1.00 79.75 335 ALA A CA 1
ATOM 2687 C C . ALA A 1 335 ? -16.899 10.160 19.233 1.00 79.75 335 ALA A C 1
ATOM 2689 O O . ALA A 1 335 ? -15.895 9.453 19.132 1.00 79.75 335 ALA A O 1
ATOM 2690 N N . VAL A 1 336 ? -17.486 10.455 20.387 1.00 81.75 336 VAL A N 1
ATOM 2691 C CA . VAL A 1 336 ? -17.094 9.910 21.678 1.00 81.75 336 VAL A CA 1
ATOM 2692 C C . VAL A 1 336 ? -18.089 8.830 22.084 1.00 81.75 336 VAL A C 1
ATOM 2694 O O . VAL A 1 336 ? -19.297 9.072 22.126 1.00 81.75 336 VAL A O 1
ATOM 2697 N N . ILE A 1 337 ? -17.593 7.643 22.422 1.00 82.12 337 ILE A N 1
ATOM 2698 C CA . ILE A 1 337 ? -18.364 6.621 23.121 1.00 82.12 337 ILE A CA 1
ATOM 2699 C C . ILE A 1 337 ? -17.977 6.647 24.599 1.00 82.12 337 ILE A C 1
ATOM 2701 O O . ILE A 1 337 ? -16.853 6.318 24.972 1.00 82.12 337 ILE A O 1
ATOM 2705 N N . PHE A 1 338 ? -18.921 7.030 25.450 1.00 83.56 338 PHE A N 1
ATOM 2706 C CA . PHE A 1 338 ? -18.720 7.198 26.880 1.00 83.56 338 PHE A CA 1
ATOM 2707 C C . PHE A 1 338 ? -19.437 6.097 27.661 1.00 83.56 338 PHE A C 1
ATOM 2709 O O . PHE A 1 338 ? -20.660 5.980 27.614 1.00 83.56 338 PHE A O 1
ATOM 2716 N N . VAL A 1 339 ? -18.700 5.257 28.384 1.00 81.69 339 VAL A N 1
ATOM 2717 C CA . VAL A 1 339 ? -19.298 4.119 29.105 1.00 81.69 339 VAL A CA 1
ATOM 2718 C C . VAL A 1 339 ? -19.468 4.453 30.581 1.00 81.69 339 VAL A C 1
ATOM 2720 O O . VAL A 1 339 ? -18.495 4.782 31.259 1.00 81.69 339 VAL A O 1
ATOM 2723 N N . VAL A 1 340 ? -20.690 4.301 31.097 1.00 84.44 340 VAL A N 1
ATOM 2724 C CA . VAL A 1 340 ? -21.019 4.521 32.512 1.00 84.44 340 VAL A CA 1
ATOM 2725 C C . VAL A 1 340 ? -21.535 3.253 33.180 1.00 84.44 340 VAL A C 1
ATOM 2727 O O . VAL A 1 340 ? -22.220 2.432 32.569 1.00 84.44 340 VAL A O 1
ATOM 2730 N N . ASP A 1 341 ? -21.211 3.090 34.462 1.00 84.75 341 ASP A N 1
ATOM 2731 C CA . ASP A 1 341 ? -21.805 2.059 35.311 1.00 84.75 341 ASP A CA 1
ATOM 2732 C C . ASP A 1 341 ? -23.182 2.533 35.796 1.00 84.75 341 ASP A C 1
ATOM 2734 O O . ASP A 1 341 ? -23.289 3.392 36.673 1.00 84.75 341 ASP A O 1
ATOM 2738 N N . SER A 1 342 ? -24.248 1.963 35.233 1.00 89.69 342 SER A N 1
ATOM 2739 C CA . SER A 1 342 ? -25.625 2.357 35.560 1.00 89.69 342 SER A CA 1
ATOM 2740 C C . SER A 1 342 ? -26.012 2.020 36.999 1.00 89.69 342 SER A C 1
ATOM 2742 O O . SER A 1 342 ? -27.008 2.539 37.493 1.00 89.69 342 SER A O 1
ATOM 2744 N N . ASN A 1 343 ? -25.256 1.164 37.687 1.00 88.25 343 ASN A N 1
ATOM 2745 C CA . ASN A 1 343 ? -25.527 0.776 39.066 1.00 88.25 343 ASN A CA 1
ATOM 2746 C C . ASN A 1 343 ? -24.735 1.622 40.087 1.00 88.25 343 ASN A C 1
ATOM 2748 O O . ASN A 1 343 ? -24.956 1.501 41.293 1.00 88.25 343 ASN A O 1
ATOM 2752 N N . ASP A 1 344 ? -23.839 2.510 39.633 1.00 84.38 344 ASP A N 1
ATOM 2753 C CA . ASP A 1 344 ? -23.029 3.386 40.490 1.00 84.38 344 ASP A CA 1
ATOM 2754 C C . ASP A 1 344 ? -23.549 4.833 40.491 1.00 84.38 344 ASP A C 1
ATOM 2756 O O . ASP A 1 344 ? -23.003 5.754 39.879 1.00 84.38 344 ASP A O 1
ATOM 2760 N N . THR A 1 345 ? -24.645 5.044 41.221 1.00 83.75 345 THR A N 1
ATOM 2761 C CA . THR A 1 345 ? -25.309 6.355 41.306 1.00 83.75 345 THR A CA 1
ATOM 2762 C C . THR A 1 345 ? -24.438 7.458 41.916 1.00 83.75 345 THR A C 1
ATOM 2764 O O . THR A 1 345 ? -24.660 8.629 41.614 1.00 83.75 345 THR A O 1
ATOM 2767 N N . LEU A 1 346 ? -23.467 7.104 42.768 1.00 82.56 346 LEU A N 1
ATOM 2768 C CA . LEU A 1 346 ? -22.614 8.060 43.479 1.00 82.56 346 LEU A CA 1
ATOM 2769 C C . LEU A 1 346 ? -21.547 8.661 42.564 1.00 82.56 346 LEU A C 1
ATOM 2771 O O . LEU A 1 346 ? -21.207 9.834 42.708 1.00 82.56 346 LEU A O 1
ATOM 2775 N N . ARG A 1 347 ? -21.019 7.868 41.627 1.00 76.94 347 ARG A N 1
ATOM 2776 C CA . ARG A 1 347 ? -19.951 8.304 40.716 1.00 76.94 347 ARG A CA 1
ATOM 2777 C C . ARG A 1 347 ? -20.461 8.869 39.402 1.00 76.94 347 ARG A C 1
ATOM 2779 O O . ARG A 1 347 ? -19.692 9.517 38.700 1.00 76.94 347 ARG A O 1
ATOM 2786 N N . LEU A 1 348 ? -21.747 8.701 39.096 1.00 84.19 348 LEU A N 1
ATOM 2787 C CA . LEU A 1 348 ? -22.331 9.246 37.873 1.00 84.19 348 LEU A CA 1
ATOM 2788 C C . LEU A 1 348 ? -22.141 10.768 37.757 1.00 84.19 348 LEU A C 1
ATOM 2790 O O . LEU A 1 348 ? -21.879 11.260 36.666 1.00 84.19 348 LEU A O 1
ATOM 2794 N N . GLN A 1 349 ? -22.187 11.507 38.872 1.00 84.88 349 GLN A N 1
ATOM 2795 C CA . GLN A 1 349 ? -21.901 12.947 38.855 1.00 84.88 349 GLN A CA 1
ATOM 2796 C C . GLN A 1 349 ? -20.455 13.238 38.431 1.00 84.88 349 GLN A C 1
ATOM 2798 O O . GLN A 1 349 ? -20.215 14.130 37.632 1.00 84.88 349 GLN A O 1
ATOM 2803 N N . GLN A 1 350 ? -19.489 12.459 38.918 1.00 80.81 350 GLN A N 1
ATOM 2804 C CA . GLN A 1 350 ? -18.085 12.637 38.539 1.00 80.81 350 GLN A CA 1
ATOM 2805 C C . GLN A 1 350 ? -17.859 12.286 37.062 1.00 80.81 350 GLN A C 1
ATOM 2807 O O . GLN A 1 350 ? -17.113 12.975 36.373 1.00 80.81 350 GLN A O 1
ATOM 2812 N N . ALA A 1 351 ? -18.542 11.247 36.569 1.00 82.25 351 ALA A N 1
ATOM 2813 C CA . ALA A 1 351 ? -18.536 10.878 35.158 1.00 82.25 351 ALA A CA 1
ATOM 2814 C C . ALA A 1 351 ? -19.151 11.984 34.283 1.00 82.25 351 ALA A C 1
ATOM 2816 O O . ALA A 1 351 ? -18.619 12.291 33.221 1.00 82.25 351 ALA A O 1
ATOM 2817 N N . SER A 1 352 ? -20.232 12.613 34.755 1.00 88.81 352 SER A N 1
ATOM 2818 C CA . SER A 1 352 ? -20.841 13.787 34.125 1.00 88.81 352 SER A CA 1
ATOM 2819 C C . SER A 1 352 ? -19.864 14.955 34.043 1.00 88.81 352 SER A C 1
ATOM 2821 O O . SER A 1 352 ? -19.712 15.544 32.976 1.00 88.81 352 SER A O 1
ATOM 2823 N N . ASP A 1 353 ? -19.190 15.289 35.144 1.00 86.00 353 ASP A N 1
ATOM 2824 C CA . ASP A 1 353 ? -18.244 16.407 35.185 1.00 86.00 353 ASP A CA 1
ATOM 2825 C C . ASP A 1 353 ? -17.073 16.181 34.210 1.00 86.00 353 ASP A C 1
ATOM 2827 O O . ASP A 1 353 ? -16.664 17.102 33.505 1.00 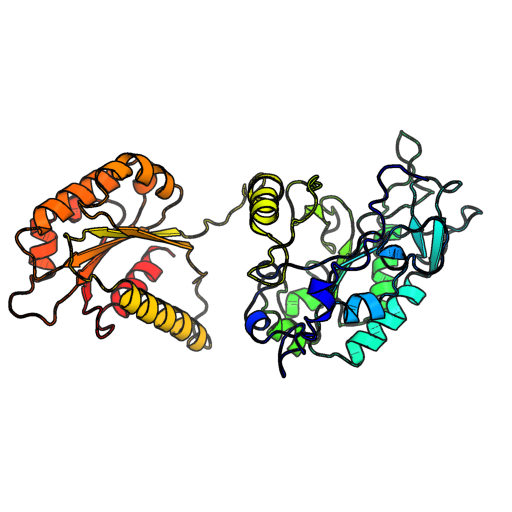86.00 353 ASP A O 1
ATOM 2831 N N . GLU A 1 354 ? -16.563 14.948 34.126 1.00 81.94 354 GLU A N 1
ATOM 2832 C CA . GLU A 1 354 ? -15.491 14.583 33.193 1.00 81.94 354 GLU A CA 1
ATOM 2833 C C . GLU A 1 354 ? -15.958 14.629 31.733 1.00 81.94 354 GLU A C 1
ATOM 2835 O O . GLU A 1 354 ? -15.248 15.163 30.885 1.00 81.94 354 GLU A O 1
ATOM 2840 N N . LEU A 1 355 ? -17.159 14.122 31.439 1.00 87.38 355 LEU A N 1
ATOM 2841 C CA . LEU A 1 355 ? -17.746 14.186 30.101 1.00 87.38 355 LEU A CA 1
ATOM 2842 C C . LEU A 1 355 ? -17.918 15.641 29.636 1.00 87.38 355 LEU A C 1
ATOM 2844 O O . LEU A 1 355 ? -17.546 15.980 28.515 1.00 87.38 355 LEU A O 1
ATOM 2848 N N . HIS A 1 356 ? -18.428 16.518 30.503 1.00 91.12 356 HIS A N 1
ATOM 2849 C CA . HIS A 1 356 ? -18.560 17.939 30.182 1.00 91.12 356 HIS A CA 1
ATOM 2850 C C . HIS A 1 356 ? -17.204 18.616 29.995 1.00 91.12 356 HIS A C 1
ATOM 2852 O O . HIS A 1 356 ? -17.054 19.417 29.080 1.00 91.12 356 HIS A O 1
ATOM 2858 N N . HIS A 1 357 ? -16.219 18.308 30.841 1.00 85.19 357 HIS A N 1
ATOM 2859 C CA . HIS A 1 357 ? -14.865 18.840 30.692 1.00 85.19 357 HIS A CA 1
ATOM 2860 C C . HIS A 1 357 ? -14.229 18.397 29.368 1.00 85.19 357 HIS A C 1
ATOM 2862 O O . HIS A 1 357 ? -13.602 19.193 28.683 1.00 85.19 357 HIS A O 1
ATOM 2868 N N . MET A 1 358 ? -14.426 17.140 28.977 1.00 83.00 358 MET A N 1
ATOM 2869 C CA . MET A 1 358 ? -13.939 16.596 27.712 1.00 83.00 358 MET A CA 1
ATOM 2870 C C . MET A 1 358 ? -14.530 17.333 26.506 1.00 83.00 358 MET A C 1
ATOM 2872 O O . MET A 1 358 ? -13.787 17.782 25.642 1.00 83.00 358 MET A O 1
ATOM 2876 N N . PHE A 1 359 ? -15.845 17.549 26.479 1.00 88.75 359 PHE A N 1
ATOM 2877 C CA . PHE A 1 359 ? -16.515 18.268 25.386 1.00 88.75 359 PHE A CA 1
ATOM 2878 C C . PHE A 1 359 ? -16.298 19.795 25.395 1.00 88.75 359 PHE A C 1
ATOM 2880 O O . PHE A 1 359 ? -16.754 20.482 24.482 1.00 88.75 359 PHE A O 1
ATOM 2887 N N . GLN A 1 360 ? -15.581 20.346 26.384 1.00 88.75 360 GLN A N 1
ATOM 2888 C CA . GLN A 1 360 ? -15.095 21.733 26.330 1.00 88.75 360 GLN A CA 1
ATOM 2889 C C . GLN A 1 360 ? -13.870 21.893 25.421 1.00 88.75 360 GLN A C 1
ATOM 2891 O O . GLN A 1 360 ? -13.576 23.014 24.997 1.00 88.75 360 GLN A O 1
ATOM 2896 N N . GLU A 1 361 ? -13.167 20.803 25.114 1.00 83.88 361 GLU A N 1
ATOM 2897 C CA . GLU A 1 361 ? -11.994 20.822 24.243 1.00 83.88 361 GLU A CA 1
ATOM 2898 C C . GLU A 1 361 ? -12.405 21.089 22.794 1.00 83.88 361 GLU A C 1
ATOM 2900 O O . GLU A 1 361 ? -13.391 20.544 22.284 1.00 83.88 361 GLU A O 1
ATOM 2905 N N . ILE A 1 362 ? -11.650 21.958 22.116 1.00 81.38 362 ILE A N 1
ATOM 2906 C CA . ILE A 1 362 ? -12.014 22.445 20.779 1.00 81.38 362 ILE A CA 1
ATOM 2907 C C . ILE A 1 362 ? -12.073 21.312 19.752 1.00 81.38 362 ILE A C 1
ATOM 2909 O O . ILE A 1 362 ? -12.892 21.340 18.835 1.00 81.38 362 ILE A O 1
ATOM 2913 N N . GLU A 1 363 ? -11.250 20.287 19.945 1.00 80.81 363 GLU A N 1
ATOM 2914 C CA . GLU A 1 363 ? -11.156 19.107 19.100 1.00 80.81 363 GLU A CA 1
ATOM 2915 C C . GLU A 1 363 ? -12.433 18.251 19.106 1.00 80.81 363 GLU A C 1
ATOM 2917 O O . GLU A 1 363 ? -12.675 17.545 18.129 1.00 80.81 363 GLU A O 1
ATOM 2922 N N . LEU A 1 364 ? -13.265 18.333 20.154 1.00 83.69 364 LEU A N 1
ATOM 2923 C CA . LEU A 1 364 ? -14.483 17.524 20.314 1.00 83.69 364 LEU A CA 1
ATOM 2924 C C . LEU A 1 364 ? -15.781 18.303 20.077 1.00 83.69 364 LEU A C 1
ATOM 2926 O O . LEU A 1 364 ? -16.864 17.727 20.161 1.00 83.69 364 LEU A O 1
ATOM 2930 N N . GLN A 1 365 ? -15.704 19.591 19.729 1.00 82.12 365 GLN A N 1
ATOM 2931 C CA . GLN A 1 365 ? -16.888 20.451 19.573 1.00 82.12 365 GLN A CA 1
ATOM 2932 C C . GLN A 1 365 ? -17.916 19.912 18.572 1.00 82.12 365 GLN A C 1
ATOM 2934 O O . GLN A 1 365 ? -19.114 20.138 18.746 1.00 82.12 365 GLN A O 1
ATOM 2939 N N . ASN A 1 366 ? -17.457 19.187 17.549 1.00 82.38 366 ASN A N 1
ATOM 2940 C CA . ASN A 1 366 ? -18.302 18.623 16.495 1.00 82.38 366 ASN A CA 1
ATOM 2941 C C . ASN A 1 366 ? -18.577 17.121 16.674 1.00 82.38 366 ASN A C 1
ATOM 2943 O O . ASN A 1 366 ? -19.239 16.523 15.826 1.00 82.38 366 ASN A O 1
ATOM 2947 N N . ALA A 1 367 ? -18.078 16.507 17.749 1.00 85.56 367 ALA A N 1
ATOM 2948 C CA . ALA A 1 367 ? -18.201 15.075 17.959 1.00 85.56 367 ALA A CA 1
ATOM 2949 C C . ALA A 1 367 ? -19.639 14.682 18.348 1.00 85.56 367 ALA A C 1
ATOM 2951 O O . ALA A 1 367 ? -20.307 15.352 19.149 1.00 85.56 367 ALA A O 1
ATOM 2952 N N . LYS A 1 368 ? -20.113 13.556 17.802 1.00 89.00 368 LYS A N 1
ATOM 2953 C CA . LYS A 1 368 ? -21.319 12.868 18.293 1.00 89.00 368 LYS A CA 1
ATOM 2954 C C . LYS A 1 368 ? -21.025 12.201 19.639 1.00 89.00 368 LYS A C 1
ATOM 2956 O O . LYS A 1 368 ? -19.878 11.868 19.928 1.00 89.00 368 LYS A O 1
ATOM 2961 N N . LEU A 1 369 ? -22.052 11.946 20.444 1.00 91.75 369 LEU A N 1
ATOM 2962 C CA . LEU A 1 369 ? -21.895 11.273 21.737 1.00 91.75 369 LEU A CA 1
ATOM 2963 C C . LEU A 1 369 ? -22.764 10.016 21.842 1.00 91.75 369 LEU A C 1
ATOM 2965 O O . LEU A 1 369 ? -23.987 10.098 21.845 1.00 91.75 369 LEU A O 1
ATOM 2969 N N . LEU A 1 370 ? -22.149 8.852 22.024 1.00 90.94 370 LEU A N 1
ATOM 2970 C CA . LEU A 1 370 ? -22.850 7.636 22.435 1.00 90.94 370 LEU A CA 1
ATOM 2971 C C . LEU A 1 370 ? -22.533 7.336 23.898 1.00 90.94 370 LEU A C 1
ATOM 2973 O O . LEU A 1 370 ? -21.393 7.038 24.231 1.00 90.94 370 LEU A O 1
ATOM 2977 N N . VAL A 1 371 ? -23.530 7.342 24.775 1.00 92.00 371 VAL A N 1
ATOM 2978 C CA . VAL A 1 371 ? -23.369 6.900 26.162 1.00 92.00 371 VAL A CA 1
ATOM 2979 C C . VAL A 1 371 ? -23.830 5.453 26.296 1.00 92.00 371 VAL A C 1
ATOM 2981 O O . VAL A 1 371 ? -25.005 5.147 26.099 1.00 92.00 371 VAL A O 1
ATOM 2984 N N . TYR A 1 372 ? -22.932 4.552 26.685 1.00 89.81 372 TYR A N 1
ATOM 2985 C CA . TYR A 1 372 ? -23.315 3.203 27.091 1.00 89.81 372 TYR A CA 1
ATOM 2986 C C . TYR A 1 372 ? -23.680 3.177 28.569 1.00 89.81 372 TYR A C 1
ATOM 2988 O O . TYR A 1 372 ? -22.814 3.258 29.440 1.00 89.81 372 TYR A O 1
ATOM 2996 N N . ALA A 1 373 ? -24.969 2.998 28.844 1.00 92.38 373 ALA A N 1
ATOM 2997 C CA . ALA A 1 373 ? -25.487 2.720 30.173 1.00 92.38 373 ALA A CA 1
ATOM 2998 C C . ALA A 1 373 ? -25.268 1.231 30.487 1.00 92.38 373 ALA A C 1
ATOM 3000 O O . ALA A 1 373 ? -26.150 0.403 30.268 1.00 92.38 373 ALA A O 1
ATOM 3001 N N . ASN A 1 374 ? -24.069 0.881 30.960 1.00 85.31 374 ASN A N 1
ATOM 3002 C CA . ASN A 1 374 ? -23.643 -0.500 31.186 1.00 85.31 374 ASN A CA 1
ATOM 3003 C C . ASN A 1 374 ? -24.161 -1.059 32.526 1.00 85.31 374 ASN A C 1
ATOM 3005 O O . ASN A 1 374 ? -24.508 -0.295 33.428 1.00 85.31 374 ASN A O 1
ATOM 3009 N N . LYS A 1 375 ? -24.152 -2.390 32.673 1.00 86.38 375 LYS A N 1
ATOM 3010 C CA . LYS A 1 375 ? -24.607 -3.159 33.851 1.00 86.38 375 LYS A CA 1
ATOM 3011 C C . LYS A 1 375 ? -26.113 -3.105 34.115 1.00 86.38 375 LYS A C 1
ATOM 3013 O O . LYS A 1 375 ? -26.564 -3.131 35.259 1.00 86.38 375 LYS A O 1
ATOM 3018 N N . GLN A 1 376 ? -26.900 -3.051 33.042 1.00 91.31 376 GLN A N 1
ATOM 3019 C CA . GLN A 1 376 ? -28.370 -3.056 33.096 1.00 91.31 376 GLN A CA 1
ATOM 3020 C C . GLN A 1 376 ? -28.969 -4.389 33.590 1.00 91.31 376 GLN A C 1
ATOM 3022 O O . GLN A 1 376 ? -30.178 -4.501 33.766 1.00 91.31 376 GLN A O 1
ATOM 3027 N N . ASP A 1 377 ? -28.141 -5.411 33.812 1.00 87.94 377 ASP A N 1
ATOM 3028 C CA . ASP A 1 377 ? -28.498 -6.674 34.460 1.00 87.94 377 ASP A CA 1
ATOM 3029 C C . ASP A 1 377 ? -28.604 -6.573 35.989 1.00 87.94 377 ASP A C 1
ATOM 3031 O O . ASP A 1 377 ? -29.245 -7.422 36.613 1.00 87.94 377 ASP A O 1
ATOM 3035 N N . LEU A 1 378 ? -27.990 -5.558 36.604 1.00 89.25 378 LEU A N 1
ATOM 3036 C CA . LEU A 1 378 ? -27.929 -5.443 38.057 1.00 89.25 378 LEU A CA 1
ATOM 3037 C C . LEU A 1 378 ? -29.209 -4.832 38.654 1.00 89.25 378 LEU A C 1
ATOM 3039 O O . LEU A 1 378 ? -29.777 -3.884 38.103 1.00 89.25 378 LEU A O 1
ATOM 3043 N N . PRO A 1 379 ? -29.665 -5.325 39.821 1.00 89.81 379 PRO A N 1
ATOM 3044 C CA . PRO A 1 379 ? -30.805 -4.739 40.509 1.00 89.81 379 PRO A CA 1
ATOM 3045 C C . PRO A 1 379 ? -30.459 -3.333 41.008 1.00 89.81 379 PRO A C 1
ATOM 3047 O O . PRO A 1 379 ? -29.512 -3.159 41.771 1.00 89.81 379 PRO A O 1
ATOM 3050 N N . GLY A 1 380 ? -31.274 -2.348 40.626 1.00 88.12 380 GLY A N 1
ATOM 3051 C CA . GLY A 1 380 ? -31.043 -0.943 40.971 1.00 88.12 380 GLY A CA 1
ATOM 3052 C C . GLY A 1 380 ? -30.258 -0.150 39.922 1.00 88.12 380 GLY A C 1
ATOM 3053 O O . GLY A 1 380 ? -29.978 1.023 40.167 1.00 88.12 380 GLY A O 1
ATOM 3054 N N . ALA A 1 381 ? -29.956 -0.745 38.761 1.00 91.44 381 ALA A N 1
ATOM 3055 C CA . ALA A 1 381 ? -29.411 -0.016 37.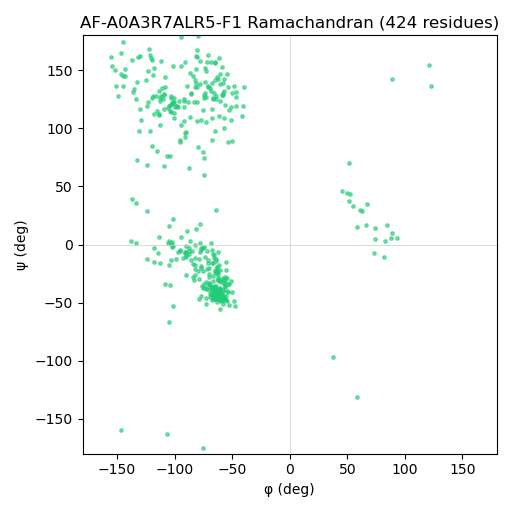622 1.00 91.44 381 ALA A CA 1
ATOM 3056 C C . ALA A 1 381 ? -30.347 1.134 37.204 1.00 91.44 381 ALA A C 1
ATOM 3058 O O . ALA A 1 381 ? -31.560 0.960 37.067 1.00 91.44 381 ALA A O 1
ATOM 3059 N N . MET A 1 382 ? -29.766 2.316 37.013 1.00 95.25 382 MET A N 1
ATOM 3060 C CA . MET A 1 382 ? -30.452 3.514 36.536 1.00 95.25 382 MET A CA 1
ATOM 3061 C C . MET A 1 382 ? -30.987 3.315 35.119 1.00 95.25 382 MET A C 1
ATOM 3063 O O . MET A 1 382 ? -30.333 2.690 34.278 1.00 95.25 382 MET A O 1
ATOM 3067 N N . THR A 1 383 ? -32.156 3.891 34.839 1.00 95.81 383 THR A N 1
ATOM 3068 C CA . THR A 1 383 ? -32.693 3.933 33.477 1.00 95.81 383 THR A CA 1
ATOM 3069 C C . THR A 1 383 ? -31.889 4.905 32.612 1.00 95.81 383 THR A C 1
ATOM 3071 O O . THR A 1 383 ? -31.180 5.778 33.114 1.00 95.81 383 THR A O 1
ATOM 3074 N N . THR A 1 384 ? -32.021 4.799 31.290 1.00 95.06 384 THR A N 1
ATOM 3075 C CA . THR A 1 384 ? -31.408 5.769 30.370 1.00 95.06 384 THR A CA 1
ATOM 3076 C C . THR A 1 384 ? -31.908 7.193 30.605 1.00 95.06 384 THR A C 1
ATOM 3078 O O . THR A 1 384 ? -31.125 8.123 30.458 1.00 95.06 384 THR A O 1
ATOM 3081 N N . SER A 1 385 ? -33.169 7.363 31.025 1.00 94.44 385 SER A N 1
ATOM 3082 C CA . SER A 1 385 ? -33.728 8.664 31.413 1.00 94.44 385 SER A CA 1
ATOM 3083 C C . SER A 1 385 ? -33.046 9.211 32.665 1.00 94.44 385 SER A C 1
ATOM 3085 O O . SER A 1 385 ? -32.611 10.355 32.665 1.00 94.44 385 SER A O 1
ATOM 3087 N N . ASP A 1 386 ? -32.870 8.382 33.701 1.00 94.00 386 ASP A N 1
ATOM 3088 C CA . ASP A 1 386 ? -32.182 8.804 34.930 1.00 94.00 386 ASP A CA 1
ATOM 3089 C C . ASP A 1 386 ? -30.735 9.235 34.648 1.00 94.00 386 ASP A C 1
ATOM 3091 O O . ASP A 1 386 ? -30.225 10.173 35.260 1.00 94.00 386 ASP A O 1
ATOM 3095 N N . ILE A 1 387 ? -30.063 8.530 33.732 1.00 94.12 387 ILE A N 1
ATOM 3096 C CA . ILE A 1 387 ? -28.700 8.850 33.299 1.00 94.12 387 ILE A CA 1
ATOM 3097 C C . ILE A 1 387 ? -28.687 10.144 32.483 1.00 94.12 387 ILE A C 1
ATOM 3099 O O . ILE A 1 387 ? -27.848 10.998 32.756 1.00 94.12 387 ILE A O 1
ATOM 3103 N N . ALA A 1 388 ? -29.622 10.317 31.540 1.00 93.69 388 ALA A N 1
ATOM 3104 C CA . ALA A 1 388 ? -29.764 11.543 30.754 1.00 93.69 388 ALA A CA 1
ATOM 3105 C C . ALA A 1 388 ? -29.913 12.772 31.658 1.00 93.69 388 ALA A C 1
ATOM 3107 O O . ALA A 1 388 ? -29.174 13.744 31.498 1.00 93.69 388 ALA A O 1
ATOM 3108 N N . ASP A 1 389 ? -30.812 12.681 32.641 1.00 93.00 389 ASP A N 1
ATOM 3109 C CA . ASP A 1 389 ? -31.133 13.766 33.564 1.00 93.00 389 ASP A CA 1
ATOM 3110 C C . ASP A 1 389 ? -29.951 14.089 34.487 1.00 93.00 389 ASP A C 1
ATOM 3112 O O . ASP A 1 389 ? -29.573 15.250 34.650 1.00 93.00 389 ASP A O 1
ATOM 3116 N N . LYS A 1 390 ? -29.331 13.065 35.090 1.00 92.19 390 LYS A N 1
ATOM 3117 C CA . LYS A 1 390 ? -28.212 13.261 36.027 1.00 92.19 390 LYS A CA 1
ATOM 3118 C C . LYS A 1 390 ? -26.934 13.725 35.345 1.00 92.19 390 LYS A C 1
ATOM 3120 O O . LYS A 1 390 ? -26.190 14.496 35.943 1.00 92.19 390 LYS A O 1
ATOM 3125 N N . MET A 1 391 ? -26.664 13.232 34.140 1.00 92.31 391 MET A N 1
ATOM 3126 C CA . MET A 1 391 ? -25.481 13.615 33.373 1.00 92.31 391 MET A CA 1
ATOM 3127 C C . MET A 1 391 ? -25.717 14.820 32.471 1.00 92.31 391 MET A C 1
ATOM 3129 O O . MET A 1 391 ? -24.793 15.203 31.770 1.00 92.31 391 MET A O 1
ATOM 3133 N N . GLN A 1 392 ? -26.932 15.379 32.439 1.00 94.00 392 GLN A N 1
ATOM 3134 C CA . GLN A 1 392 ? -27.301 16.517 31.590 1.00 94.00 392 GLN A CA 1
ATOM 3135 C C . GLN A 1 392 ? -26.794 16.349 30.147 1.00 94.00 392 GLN A C 1
ATOM 3137 O O . GLN A 1 392 ? -26.198 17.249 29.565 1.00 94.00 392 GLN A O 1
ATOM 3142 N N . VAL A 1 393 ? -26.989 15.162 29.564 1.00 91.31 393 VAL A N 1
ATOM 3143 C CA . VAL A 1 393 ? -26.338 14.781 28.292 1.00 91.31 393 VAL A CA 1
ATOM 3144 C C . VAL A 1 393 ? -26.725 15.727 27.146 1.00 91.31 393 VAL A C 1
ATOM 3146 O O . VAL A 1 393 ? -25.906 16.021 26.279 1.00 91.31 393 VAL A O 1
ATOM 3149 N N . GLU A 1 394 ? -27.939 16.278 27.194 1.00 89.00 394 GLU A N 1
ATOM 3150 C CA . GLU A 1 394 ? -28.435 17.292 26.255 1.00 89.00 394 GLU A CA 1
ATOM 3151 C C . GLU A 1 394 ? -27.570 18.560 26.196 1.00 89.00 394 GLU A C 1
ATOM 3153 O O . GLU A 1 394 ? -27.515 19.206 25.152 1.00 89.00 394 GLU A O 1
ATOM 3158 N N . SER A 1 395 ? -26.882 18.926 27.285 1.00 91.12 395 SER A N 1
ATOM 3159 C CA . SER A 1 395 ? -25.991 20.092 27.314 1.00 91.12 395 SER A CA 1
ATOM 3160 C C . SER A 1 395 ? -24.544 19.787 26.929 1.00 91.12 395 SER A C 1
ATOM 3162 O O . SER A 1 395 ? -23.753 20.720 26.811 1.00 91.12 395 SER A O 1
ATOM 3164 N N . VAL A 1 396 ? -24.184 18.515 26.730 1.00 90.75 396 VAL A N 1
ATOM 3165 C CA . VAL A 1 396 ? -22.803 18.108 26.422 1.00 90.75 396 VAL A CA 1
ATOM 3166 C C . VAL A 1 396 ? -22.440 18.398 24.965 1.00 90.75 396 VAL A C 1
ATOM 3168 O O . VAL A 1 396 ? -21.361 18.913 24.693 1.00 90.75 396 VAL A O 1
ATOM 3171 N N . THR A 1 397 ? -23.328 18.085 24.018 1.00 86.19 397 THR A N 1
ATOM 3172 C CA . THR A 1 397 ? -23.086 18.303 22.583 1.00 86.19 397 THR A CA 1
ATOM 3173 C C . THR A 1 397 ? -24.367 18.689 21.853 1.00 86.19 397 THR A C 1
ATOM 3175 O O . THR A 1 397 ? -25.417 18.077 22.041 1.00 86.19 397 THR A O 1
ATOM 3178 N N . SER A 1 398 ? -24.280 19.681 20.962 1.00 84.44 398 SER A N 1
ATOM 3179 C CA . SER A 1 398 ? -25.375 20.049 20.053 1.00 84.44 398 SER A CA 1
ATOM 3180 C C . SER A 1 398 ? -25.405 19.214 18.771 1.00 84.44 398 SER A C 1
ATOM 3182 O O . SER A 1 398 ? -26.319 19.371 17.963 1.00 84.44 398 SER A O 1
ATOM 3184 N N . HIS A 1 399 ? -24.406 18.355 18.551 1.00 83.38 399 HIS A N 1
ATOM 3185 C CA . HIS A 1 399 ? -24.225 17.635 17.289 1.00 83.38 399 HIS A CA 1
ATOM 3186 C C . HIS A 1 399 ? -24.920 16.272 17.259 1.00 83.38 399 HIS A C 1
ATOM 3188 O O . HIS A 1 399 ? -25.017 15.671 16.194 1.00 83.38 399 HIS A O 1
ATOM 3194 N N . GLY A 1 400 ? -25.485 15.820 18.379 1.00 86.00 400 GLY A N 1
ATOM 3195 C CA . GLY A 1 400 ? -26.300 14.610 18.472 1.00 86.00 400 GLY A CA 1
ATOM 3196 C C . GLY A 1 400 ? -25.747 13.626 19.495 1.00 86.00 400 GLY A C 1
ATOM 3197 O O . GLY A 1 400 ? -24.540 13.380 19.547 1.00 86.00 400 GLY A O 1
ATOM 3198 N N . TYR A 1 401 ? -26.645 13.063 20.303 1.00 93.94 401 TYR A N 1
ATOM 3199 C CA . TYR A 1 401 ? -26.302 12.081 21.323 1.00 93.94 401 TYR A CA 1
ATOM 3200 C C . TYR A 1 401 ? -27.296 10.919 21.357 1.00 93.94 401 TYR A C 1
ATOM 3202 O O . TYR A 1 401 ? -28.449 11.053 20.940 1.00 93.94 401 TYR A O 1
ATOM 3210 N N . TYR A 1 402 ? -26.860 9.793 21.911 1.00 94.62 402 TYR A N 1
ATOM 3211 C CA . TYR A 1 402 ? -27.721 8.659 22.221 1.00 94.62 402 TYR A CA 1
ATOM 3212 C C . TYR A 1 402 ? -27.242 7.935 23.464 1.00 94.62 402 TYR A C 1
ATOM 3214 O O . TYR A 1 402 ? -26.046 7.864 23.731 1.00 94.62 402 TYR A O 1
ATOM 3222 N N . ILE A 1 403 ? -28.186 7.398 24.232 1.00 95.81 403 ILE A N 1
ATOM 3223 C CA . ILE A 1 403 ? -27.896 6.624 25.434 1.00 95.81 403 ILE A CA 1
ATOM 3224 C C . ILE A 1 403 ? -28.431 5.218 25.212 1.00 95.81 403 ILE A C 1
ATOM 3226 O O . ILE A 1 403 ? -29.644 5.007 25.156 1.00 95.81 403 ILE A O 1
ATOM 3230 N N . GLN A 1 404 ? -27.520 4.259 25.106 1.00 95.44 404 GLN A N 1
ATOM 3231 C CA . GLN A 1 404 ? -27.846 2.871 24.837 1.00 95.44 404 GLN A CA 1
ATOM 3232 C C . GLN A 1 404 ? -27.712 2.036 26.121 1.00 95.44 404 GLN A C 1
ATOM 3234 O O . GLN A 1 404 ? -26.611 1.943 26.676 1.00 95.44 404 GLN A O 1
ATOM 3239 N N . PRO A 1 405 ? -28.792 1.388 26.599 1.00 94.44 405 PRO A N 1
ATOM 3240 C CA . PRO A 1 405 ? -28.694 0.431 27.693 1.00 94.44 405 PRO A CA 1
ATOM 3241 C C . PRO A 1 405 ? -27.940 -0.815 27.226 1.00 94.44 405 PR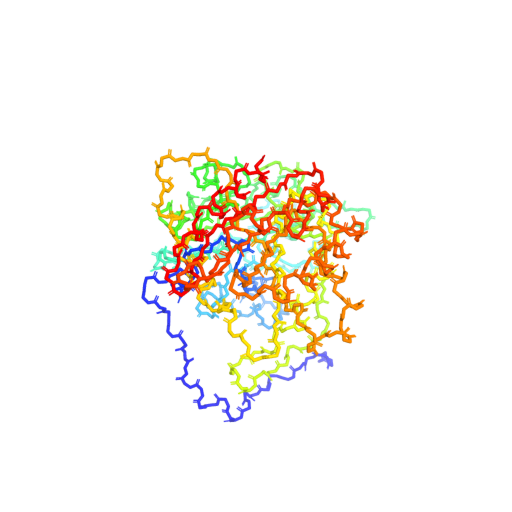O A C 1
ATOM 3243 O O . PRO A 1 405 ? -28.260 -1.378 26.175 1.00 94.44 405 PRO A O 1
ATOM 3246 N N . CYS A 1 406 ? -26.956 -1.272 28.002 1.00 86.94 406 CYS A N 1
ATOM 3247 C CA . CYS A 1 406 ? -26.162 -2.442 27.639 1.00 86.94 406 CYS A CA 1
ATOM 3248 C C . CYS A 1 406 ? -25.693 -3.287 28.836 1.00 86.94 406 CYS A C 1
ATOM 3250 O O . CYS A 1 406 ? -25.751 -2.884 30.002 1.00 86.94 406 CYS A O 1
ATOM 3252 N N . ILE A 1 407 ? -25.244 -4.504 28.525 1.00 82.25 407 ILE A N 1
ATOM 3253 C CA . ILE A 1 407 ? -24.608 -5.443 29.452 1.00 82.25 407 ILE A CA 1
ATOM 3254 C C . ILE A 1 407 ? -23.329 -5.945 28.784 1.00 82.25 407 ILE A C 1
ATOM 3256 O O . ILE A 1 407 ? -23.370 -6.887 27.989 1.00 82.25 407 ILE A O 1
ATOM 3260 N N . ALA A 1 408 ? -22.191 -5.344 29.131 1.00 72.00 408 ALA A N 1
ATOM 3261 C CA . ALA A 1 408 ? -20.897 -5.665 28.528 1.00 72.00 408 ALA A CA 1
ATOM 3262 C C . ALA A 1 408 ? -20.559 -7.164 28.594 1.00 72.00 408 ALA A C 1
ATOM 3264 O O . ALA A 1 408 ? -20.132 -7.732 27.598 1.00 72.00 408 ALA A O 1
ATOM 3265 N N . LEU A 1 409 ? -20.847 -7.828 29.722 1.00 69.62 409 LEU A N 1
ATOM 3266 C CA . LEU A 1 409 ? -20.547 -9.255 29.925 1.00 69.62 409 LEU A CA 1
ATOM 3267 C C . LEU A 1 409 ? -21.293 -10.199 28.971 1.00 69.62 409 LEU A C 1
ATOM 3269 O O . LEU A 1 409 ? -20.862 -11.327 28.766 1.00 69.62 409 LEU A O 1
ATOM 3273 N N . THR A 1 410 ? -22.430 -9.769 28.421 1.00 72.88 410 THR A N 1
ATOM 3274 C CA . THR A 1 410 ? -23.252 -10.598 27.518 1.00 72.88 410 THR A CA 1
ATOM 3275 C C . THR A 1 410 ? -23.302 -10.050 26.095 1.00 72.88 410 THR A C 1
ATOM 3277 O O . THR A 1 410 ? -23.900 -10.673 25.225 1.00 72.88 410 THR A O 1
ATOM 3280 N N . GLY A 1 411 ? -22.747 -8.858 25.863 1.00 65.06 411 GLY A N 1
ATOM 3281 C CA . GLY A 1 411 ? -22.859 -8.124 24.605 1.00 65.06 411 GLY A CA 1
ATOM 3282 C C . GLY A 1 411 ? -24.231 -7.492 24.334 1.00 65.06 411 GLY A C 1
ATOM 3283 O O . GLY A 1 411 ? -24.363 -6.715 23.388 1.00 65.06 411 GLY A O 1
ATOM 3284 N N . LYS A 1 412 ? -25.259 -7.768 25.150 1.00 80.69 412 LYS A N 1
ATOM 3285 C CA . LYS A 1 412 ? -26.614 -7.231 24.946 1.00 80.69 412 LYS A CA 1
ATOM 3286 C C . LYS A 1 412 ? -26.593 -5.702 24.922 1.00 80.69 412 LYS A C 1
ATOM 3288 O O . LYS A 1 412 ? -26.074 -5.085 25.852 1.00 80.69 412 LYS A O 1
ATOM 3293 N N . GLY A 1 413 ? -27.209 -5.099 23.908 1.00 79.94 413 GLY A N 1
ATOM 3294 C CA . GLY A 1 413 ? -27.306 -3.648 23.778 1.00 79.94 413 GLY A CA 1
ATOM 3295 C C . GLY A 1 413 ? -26.066 -2.981 23.181 1.00 79.94 413 GLY A C 1
ATOM 3296 O O . GLY A 1 413 ? -26.126 -1.797 22.880 1.00 79.94 413 GLY A O 1
ATOM 3297 N N . LEU A 1 414 ? -24.937 -3.683 23.019 1.00 76.19 414 LEU A N 1
ATOM 3298 C CA . LEU A 1 414 ? -23.745 -3.087 22.402 1.00 76.19 414 LEU A CA 1
ATOM 3299 C C . LEU A 1 414 ? -23.913 -2.927 20.888 1.00 76.19 414 LEU A C 1
ATOM 3301 O O . LEU A 1 414 ? -23.487 -1.926 20.328 1.00 76.19 414 LEU A O 1
ATOM 3305 N N . TYR A 1 415 ? -24.566 -3.877 20.219 1.00 72.50 415 TYR A N 1
ATOM 3306 C CA . TYR A 1 415 ? -24.803 -3.792 18.778 1.00 72.50 415 TYR A CA 1
ATOM 3307 C C . TYR A 1 415 ? -25.641 -2.560 18.425 1.00 72.50 415 TYR A C 1
ATOM 3309 O O . TYR A 1 415 ? -25.293 -1.796 17.534 1.00 72.50 415 TYR A O 1
ATOM 3317 N N . GLU A 1 416 ? -26.731 -2.345 19.154 1.00 83.50 416 GLU A N 1
ATOM 3318 C CA . GLU A 1 416 ? -27.714 -1.300 18.886 1.00 83.50 416 GLU A CA 1
ATOM 3319 C C . GLU A 1 416 ? -27.119 0.106 19.050 1.00 83.50 416 GLU A C 1
ATOM 3321 O O . GLU A 1 416 ? -27.412 1.006 18.261 1.00 83.50 416 GLU A O 1
ATOM 3326 N N . GLY A 1 417 ? -26.228 0.288 20.029 1.00 82.50 417 GLY A N 1
ATOM 3327 C CA . GLY A 1 417 ? -25.520 1.554 20.221 1.00 82.50 417 GLY A CA 1
ATOM 3328 C C . GLY A 1 417 ? -24.543 1.844 19.086 1.00 82.50 417 GLY A C 1
ATOM 3329 O O . GLY A 1 417 ? -24.506 2.963 18.572 1.00 82.50 417 GLY A O 1
ATOM 3330 N N . LEU A 1 418 ? -23.788 0.831 18.650 1.00 74.00 418 LEU A N 1
ATOM 3331 C CA . LEU A 1 418 ? -22.880 0.963 17.510 1.00 74.00 418 LEU A CA 1
ATOM 3332 C C . LEU A 1 418 ? -23.640 1.184 16.209 1.00 74.00 418 LEU A C 1
ATOM 3334 O O . LEU A 1 418 ? -23.216 2.003 15.403 1.00 74.00 418 LEU A O 1
ATOM 3338 N N . GLU A 1 419 ? -24.768 0.506 16.011 1.00 75.25 419 GLU A N 1
ATOM 3339 C CA . GLU A 1 419 ? -25.618 0.692 14.840 1.00 75.25 419 GLU A CA 1
ATOM 3340 C C . GLU A 1 419 ? -26.142 2.132 14.760 1.00 75.25 419 GLU A C 1
ATOM 3342 O O . GLU A 1 419 ? -26.105 2.739 13.686 1.00 75.25 419 GLU A O 1
ATOM 3347 N N . TRP A 1 420 ? -26.601 2.697 15.883 1.00 84.62 420 TRP A N 1
ATOM 3348 C CA . TRP A 1 420 ? -26.994 4.105 15.945 1.00 84.62 420 TRP A CA 1
ATOM 3349 C C . TRP A 1 420 ? -25.837 5.015 15.543 1.00 84.62 420 TRP A C 1
ATOM 3351 O O . TRP A 1 420 ? -25.987 5.843 14.645 1.00 84.62 420 TRP A O 1
ATOM 3361 N N . LEU A 1 421 ? -24.668 4.824 16.157 1.00 75.62 421 LEU A N 1
ATOM 3362 C CA . LEU A 1 421 ? -23.534 5.702 15.908 1.00 75.62 421 LEU A CA 1
ATOM 3363 C C . LEU A 1 421 ? -23.056 5.614 14.458 1.00 75.62 421 LEU A C 1
ATOM 3365 O O . LEU A 1 421 ? -22.752 6.625 13.832 1.00 75.62 421 LEU A O 1
ATOM 3369 N N . SER A 1 422 ? -23.069 4.406 13.900 1.00 66.62 422 SER A N 1
ATOM 3370 C CA . SER A 1 422 ? -22.776 4.146 12.498 1.00 66.62 422 SER A CA 1
ATOM 3371 C C . SER A 1 422 ? -23.684 4.963 11.578 1.00 66.62 422 SER A C 1
ATOM 3373 O O . SER A 1 422 ? -23.197 5.565 10.631 1.00 66.62 422 SER A O 1
ATOM 3375 N N . LYS A 1 423 ? -24.992 5.026 11.860 1.00 72.62 423 LYS A N 1
ATOM 3376 C CA . LYS A 1 423 ? -25.960 5.807 11.068 1.00 72.62 423 LYS A CA 1
ATOM 3377 C C . LYS A 1 423 ? -25.738 7.315 11.188 1.00 72.62 423 LYS A C 1
ATOM 3379 O O . LYS A 1 423 ? -25.905 8.018 10.200 1.00 72.62 423 LYS A O 1
ATOM 3384 N N . GLU A 1 424 ? -25.357 7.799 12.366 1.00 76.25 424 GLU A N 1
ATOM 3385 C CA . GLU A 1 424 ? -25.138 9.229 12.632 1.00 76.25 424 GLU A CA 1
ATOM 3386 C C . GLU A 1 424 ? -23.838 9.789 12.058 1.00 76.25 424 GLU A C 1
ATOM 3388 O O . GLU A 1 424 ? -23.721 11.002 11.878 1.00 76.25 424 GLU A O 1
ATOM 3393 N N . LEU A 1 425 ? -22.856 8.923 11.812 1.00 65.81 425 LEU A N 1
ATOM 3394 C CA . LEU A 1 425 ? -21.562 9.304 11.256 1.00 65.81 425 LEU A CA 1
ATOM 3395 C C . LEU A 1 425 ? -21.538 9.326 9.722 1.00 65.81 425 LEU A C 1
ATOM 3397 O O . LEU A 1 425 ? -20.527 9.747 9.165 1.00 65.81 425 LEU A O 1
ATOM 3401 N N . VAL A 1 426 ? -22.593 8.845 9.044 1.00 53.31 426 VAL A N 1
ATOM 3402 C CA . VAL A 1 426 ? -22.662 8.694 7.574 1.00 53.31 426 VAL A CA 1
ATOM 3403 C C . VAL A 1 426 ? -22.844 10.008 6.842 1.00 53.31 426 VAL A C 1
ATOM 3405 O O . VAL A 1 426 ? -23.775 10.769 7.177 1.00 53.31 426 VAL A O 1
#

Radius of gyration: 27.51 Å; Cα contacts (8 Å, |Δi|>4): 734; chains: 1; bounding box: 71×46×75 Å

Secondary structure (DSSP, 8-state):
--TT--------GGGGG-----PPPTT-BTTBGGGTT-BGGGS---EETTTT-TTSSS--GGGGS-HHHHHHTT--EEE--EEEE-TTS-EEEEEEEE-SSTTT-EEEEEHHHHHHHHHHHHHH-TT--EEEEE--EEEEEEE-TTS-EE--HHHHHHHHHHHHHHHGGGEE-TTSHHHHHH-TTT-BHHHHHHTT--EEEEE-SS--SSTT-B-GGGS-S------SPPPEETTTTEE--HHHHHHIIIIIIGGG-TT-----EEEEEE---TT----HHHHHHHHHHHHHHHHHHTTS-----PPPEEEEEE--GGGGGGHHHHHHHHTT-SEEEEEEETT-TTTHHHHHHHHHHHTTSGGGTT-EEEEEEE-TTSTTPPPHHHHHHHHTGGGT-SS-EEEEE-BGGGTBTHHHHHHHHHHHT-

pLDDT: mean 73.63, std 19.41, range [26.58, 98.56]